Protein AF-A0A258X340-F1 (afdb_monomer_lite)

pLDDT: mean 93.18, std 6.57, range [38.75, 98.62]

Structure (mmCIF, N/CA/C/O backbone):
data_AF-A0A258X340-F1
#
_entry.id   AF-A0A258X340-F1
#
loop_
_atom_site.group_PDB
_atom_site.id
_atom_site.type_symbol
_atom_site.label_atom_id
_atom_site.label_alt_id
_atom_site.label_comp_id
_atom_site.label_asym_id
_atom_site.label_entity_id
_atom_site.label_seq_id
_atom_site.pdbx_PDB_ins_code
_atom_site.Cartn_x
_atom_site.Cartn_y
_atom_site.Cartn_z
_atom_site.occupancy
_atom_site.B_iso_or_equiv
_atom_site.auth_seq_id
_atom_site.auth_comp_id
_atom_site.auth_asym_id
_atom_site.auth_atom_id
_atom_site.pdbx_PDB_model_num
ATOM 1 N N . MET A 1 1 ? 39.050 1.560 -27.401 1.00 56.03 1 MET A N 1
ATOM 2 C CA . MET A 1 1 ? 38.024 2.220 -26.558 1.00 56.03 1 MET A CA 1
ATOM 3 C C . MET A 1 1 ? 36.620 1.786 -26.989 1.00 56.03 1 MET A C 1
ATOM 5 O O . MET A 1 1 ? 36.299 1.884 -28.172 1.00 56.03 1 MET A O 1
ATOM 9 N N . VAL A 1 2 ? 35.791 1.251 -26.082 1.00 70.50 2 VAL A N 1
ATOM 10 C CA . VAL A 1 2 ? 34.421 0.800 -26.411 1.00 70.50 2 VAL A CA 1
ATOM 11 C C . VAL A 1 2 ? 33.499 2.017 -26.574 1.00 70.50 2 VAL A C 1
ATOM 13 O O . VAL A 1 2 ? 33.515 2.930 -25.757 1.00 70.50 2 VAL A O 1
ATOM 16 N N . ARG A 1 3 ? 32.693 2.062 -27.646 1.00 91.50 3 ARG A N 1
ATOM 17 C CA . ARG A 1 3 ? 31.738 3.164 -27.874 1.00 91.50 3 ARG A CA 1
ATOM 18 C C . ARG A 1 3 ? 30.600 3.103 -26.848 1.00 91.50 3 ARG A C 1
ATOM 20 O O . ARG A 1 3 ? 30.014 2.037 -26.678 1.00 91.50 3 ARG A O 1
ATOM 27 N N . LEU A 1 4 ? 30.209 4.248 -26.280 1.00 91.75 4 LEU A N 1
ATOM 28 C CA . LEU A 1 4 ? 29.101 4.360 -25.313 1.00 91.75 4 LEU A CA 1
ATOM 29 C C . LEU A 1 4 ? 27.805 3.686 -25.797 1.00 91.75 4 LEU A C 1
ATOM 31 O O . LEU A 1 4 ? 27.157 2.981 -25.037 1.00 91.75 4 LEU A O 1
ATOM 35 N N . SER A 1 5 ? 27.464 3.817 -27.084 1.00 88.88 5 SER A N 1
ATOM 36 C CA . SER A 1 5 ? 26.279 3.167 -27.663 1.00 88.88 5 SER A CA 1
ATOM 37 C C . SER A 1 5 ? 26.338 1.636 -27.651 1.00 88.88 5 SER A C 1
ATOM 39 O O . SER A 1 5 ? 25.295 0.990 -27.595 1.00 88.88 5 SER A O 1
ATOM 41 N N . LYS A 1 6 ? 27.538 1.036 -27.688 1.00 92.06 6 LYS A N 1
ATOM 42 C CA . LYS A 1 6 ? 27.704 -0.416 -27.529 1.00 92.06 6 LYS A CA 1
ATOM 43 C C . LYS A 1 6 ? 27.473 -0.837 -26.078 1.00 92.06 6 LYS A C 1
ATOM 45 O O . LYS A 1 6 ? 26.792 -1.832 -25.872 1.00 92.06 6 LYS A O 1
ATOM 50 N N . LEU A 1 7 ? 28.001 -0.080 -25.112 1.00 95.19 7 LEU A N 1
ATOM 51 C CA . LEU A 1 7 ? 27.806 -0.354 -23.682 1.00 95.19 7 LEU A CA 1
ATOM 52 C C . LEU A 1 7 ? 26.340 -0.184 -23.272 1.00 95.19 7 LEU A C 1
ATOM 54 O O . LEU A 1 7 ? 25.793 -1.080 -22.648 1.00 95.19 7 LEU A O 1
ATOM 58 N N . HIS A 1 8 ? 25.683 0.896 -23.708 1.00 95.38 8 HIS A N 1
ATOM 59 C CA . HIS A 1 8 ? 24.245 1.107 -23.501 1.00 95.38 8 HIS A CA 1
ATOM 60 C C . HIS A 1 8 ? 23.429 -0.072 -24.045 1.00 95.38 8 HIS A C 1
ATOM 62 O O . HIS A 1 8 ? 22.618 -0.659 -23.338 1.00 95.38 8 HIS A O 1
ATOM 68 N N . LYS A 1 9 ? 23.703 -0.487 -25.290 1.00 94.56 9 LYS A N 1
ATOM 69 C CA . LYS A 1 9 ? 23.043 -1.652 -25.884 1.00 94.56 9 LYS A CA 1
ATOM 70 C C . LYS A 1 9 ? 23.299 -2.927 -25.070 1.00 94.56 9 LYS A C 1
ATOM 72 O O . LYS A 1 9 ? 22.367 -3.695 -24.870 1.00 94.56 9 LYS A O 1
ATOM 77 N N . LEU A 1 10 ? 24.540 -3.189 -24.661 1.00 95.06 10 LEU A N 1
ATOM 78 C CA . LEU A 1 10 ? 24.893 -4.397 -23.910 1.00 95.06 10 LEU A CA 1
ATOM 79 C C . LEU A 1 10 ? 24.190 -4.433 -22.549 1.00 95.06 10 LEU A C 1
ATOM 81 O O . LEU A 1 10 ? 23.551 -5.433 -22.243 1.00 95.06 10 LEU A O 1
ATOM 85 N N . GLY A 1 11 ? 24.248 -3.329 -21.798 1.00 95.62 11 GLY A N 1
ATOM 86 C CA . GLY A 1 11 ? 23.557 -3.189 -20.519 1.00 95.62 11 GLY A CA 1
ATOM 87 C C . GLY A 1 11 ? 22.059 -3.435 -20.665 1.00 95.62 11 GLY A C 1
ATOM 88 O O . GLY A 1 11 ? 21.508 -4.234 -19.923 1.00 95.62 11 GLY A O 1
ATOM 89 N N . ALA A 1 12 ? 21.425 -2.859 -21.693 1.00 95.62 12 ALA A N 1
ATOM 90 C CA . ALA A 1 12 ? 19.999 -3.054 -21.934 1.00 95.62 12 ALA A CA 1
ATOM 91 C C . ALA A 1 12 ? 19.650 -4.535 -22.120 1.00 95.62 12 ALA A C 1
ATOM 93 O O . ALA A 1 12 ? 18.732 -5.008 -21.468 1.00 95.62 12 ALA A O 1
ATOM 94 N N . HIS A 1 13 ? 20.398 -5.287 -22.939 1.00 95.56 13 HIS A N 1
ATOM 95 C CA . HIS A 1 13 ? 20.134 -6.723 -23.122 1.00 95.56 13 HIS A CA 1
ATOM 96 C C . HIS A 1 13 ? 20.360 -7.538 -21.849 1.00 95.56 13 HIS A C 1
ATOM 98 O O . HIS A 1 13 ? 19.640 -8.508 -21.637 1.00 95.56 13 HIS A O 1
ATOM 104 N N . ALA A 1 14 ? 21.341 -7.163 -21.025 1.00 96.31 14 ALA A N 1
ATOM 105 C CA . ALA A 1 14 ? 21.674 -7.902 -19.812 1.00 96.31 14 ALA A CA 1
ATOM 106 C C . ALA A 1 14 ? 20.529 -7.894 -18.788 1.00 96.31 14 ALA A C 1
ATOM 108 O O . ALA A 1 14 ? 20.313 -8.897 -18.119 1.00 96.31 14 ALA A O 1
ATOM 109 N N . VAL A 1 15 ? 19.780 -6.790 -18.693 1.00 96.94 15 VAL A N 1
ATOM 110 C CA . VAL A 1 15 ? 18.746 -6.608 -17.657 1.00 96.94 15 VAL A CA 1
ATOM 111 C C . VAL A 1 15 ? 17.325 -6.517 -18.205 1.00 96.94 15 VAL A C 1
ATOM 113 O O . VAL A 1 15 ? 16.394 -6.244 -17.456 1.00 96.94 15 VAL A O 1
ATOM 116 N N . VAL A 1 16 ? 17.129 -6.736 -19.509 1.00 96.81 16 VAL A N 1
ATOM 117 C CA . VAL A 1 16 ? 15.847 -6.447 -20.164 1.00 96.81 16 VAL A CA 1
ATOM 118 C C . VAL A 1 16 ? 14.672 -7.216 -19.572 1.00 96.81 16 VAL A C 1
ATOM 120 O O . VAL A 1 16 ? 13.610 -6.646 -19.348 1.00 96.81 16 VAL A O 1
ATOM 123 N N . PHE A 1 17 ? 14.876 -8.502 -19.299 1.00 95.56 17 PHE A N 1
ATOM 124 C CA . PHE A 1 17 ? 13.844 -9.362 -18.741 1.00 95.56 17 PHE A CA 1
ATOM 125 C C . PHE A 1 17 ? 13.533 -8.976 -17.292 1.00 95.56 17 PHE A C 1
ATOM 127 O O . PHE A 1 17 ? 12.367 -8.862 -16.932 1.00 95.56 17 PHE A O 1
ATOM 134 N N . MET A 1 18 ? 14.565 -8.673 -16.499 1.00 96.25 18 MET A N 1
ATOM 135 C CA . MET A 1 18 ? 14.395 -8.275 -15.099 1.00 96.25 18 MET A CA 1
ATOM 136 C C . MET A 1 18 ? 13.686 -6.938 -14.969 1.00 96.25 18 MET A C 1
ATOM 138 O O . MET A 1 18 ? 12.723 -6.829 -14.221 1.00 96.25 18 MET A O 1
ATOM 142 N N . LEU A 1 19 ? 14.085 -5.936 -15.754 1.00 97.06 19 LEU A N 1
ATOM 143 C CA . LEU A 1 19 ? 13.400 -4.650 -15.730 1.00 97.06 19 LEU A CA 1
ATOM 144 C C . LEU A 1 19 ? 11.952 -4.746 -16.213 1.00 97.06 19 LEU A C 1
ATOM 146 O O . LEU A 1 19 ? 11.128 -3.998 -15.705 1.00 97.06 19 LEU A O 1
ATOM 150 N N . LEU A 1 20 ? 11.633 -5.647 -17.151 1.00 97.06 20 LEU A N 1
ATOM 151 C CA . LEU A 1 20 ? 10.243 -5.897 -17.545 1.00 97.06 20 LEU A CA 1
ATOM 152 C C . LEU A 1 20 ? 9.439 -6.571 -16.431 1.00 97.06 20 LEU A C 1
ATOM 154 O O . LEU A 1 20 ? 8.291 -6.196 -16.220 1.00 97.06 20 LEU A O 1
ATOM 158 N N . ILE A 1 21 ? 10.020 -7.535 -15.708 1.00 96.25 21 ILE A N 1
ATOM 159 C CA . ILE A 1 21 ? 9.360 -8.132 -14.540 1.00 96.25 21 ILE A CA 1
ATOM 160 C C . ILE A 1 21 ? 9.080 -7.051 -13.500 1.00 96.25 21 ILE A C 1
ATOM 162 O O . ILE A 1 21 ? 7.927 -6.882 -13.122 1.00 96.25 21 ILE A O 1
ATOM 166 N N . LEU A 1 22 ? 10.106 -6.300 -13.085 1.00 95.62 22 LEU A N 1
ATOM 167 C CA . LEU A 1 22 ? 9.993 -5.276 -12.045 1.00 95.62 22 LEU A CA 1
ATOM 168 C C . LEU A 1 22 ? 9.038 -4.146 -12.442 1.00 95.62 22 LEU A C 1
ATOM 170 O O . LEU A 1 22 ? 8.279 -3.669 -11.600 1.00 95.62 22 LEU A O 1
ATOM 174 N N . SER A 1 23 ? 9.050 -3.728 -13.713 1.00 95.69 23 SER A N 1
ATOM 175 C CA . SER A 1 23 ? 8.145 -2.691 -14.204 1.00 95.69 23 SER A CA 1
ATOM 176 C C . SER A 1 23 ? 6.700 -3.186 -14.199 1.00 95.69 23 SER A C 1
ATOM 178 O O . SER A 1 23 ? 5.835 -2.546 -13.610 1.00 95.69 23 SER A O 1
ATOM 180 N N . ILE A 1 24 ? 6.425 -4.349 -14.790 1.00 95.75 24 ILE A N 1
ATOM 181 C CA . ILE A 1 24 ? 5.063 -4.884 -14.877 1.00 95.75 24 ILE A CA 1
ATOM 182 C C . ILE A 1 24 ? 4.519 -5.188 -13.479 1.00 95.75 24 ILE A C 1
ATOM 184 O O . ILE A 1 24 ? 3.409 -4.770 -13.161 1.00 95.75 24 ILE A O 1
ATOM 188 N N . SER A 1 25 ? 5.288 -5.866 -12.624 1.00 96.69 25 SER A N 1
ATOM 189 C CA . SER A 1 25 ? 4.844 -6.159 -11.260 1.00 96.69 25 SER A CA 1
ATOM 190 C C . SER A 1 25 ? 4.649 -4.886 -10.439 1.00 96.69 25 SER A C 1
ATOM 192 O O . SER A 1 25 ? 3.607 -4.736 -9.804 1.00 96.69 25 SER A O 1
ATOM 194 N N . GLY A 1 26 ? 5.574 -3.924 -10.521 1.00 94.81 26 GLY A N 1
ATOM 195 C CA . GLY A 1 26 ? 5.468 -2.641 -9.825 1.00 94.81 26 GLY A CA 1
ATOM 196 C C . GLY A 1 26 ? 4.215 -1.848 -10.210 1.00 94.81 26 GLY A C 1
ATOM 197 O O . GLY A 1 26 ? 3.553 -1.300 -9.331 1.00 94.81 26 GLY A O 1
ATOM 198 N N . PHE A 1 27 ? 3.836 -1.844 -11.495 1.00 96.00 27 PHE A N 1
ATOM 199 C CA . PHE A 1 27 ? 2.599 -1.209 -11.970 1.00 96.00 27 PHE A CA 1
ATOM 200 C C . PHE A 1 27 ? 1.371 -1.737 -11.221 1.00 96.00 27 PHE A C 1
ATOM 202 O O . PHE A 1 27 ? 0.638 -0.983 -10.583 1.00 96.00 27 PHE A O 1
ATOM 209 N N . PHE A 1 28 ? 1.168 -3.053 -11.256 1.00 97.00 28 PHE A N 1
ATOM 210 C CA . PHE A 1 28 ? 0.001 -3.688 -10.650 1.00 97.00 28 PHE A CA 1
ATOM 211 C C . PHE A 1 28 ? 0.011 -3.591 -9.119 1.00 97.00 28 PHE A C 1
ATOM 213 O O . PHE A 1 28 ? -1.032 -3.363 -8.514 1.00 97.00 28 PHE A O 1
ATOM 220 N N . LEU A 1 29 ? 1.178 -3.703 -8.474 1.00 95.31 29 LEU A N 1
ATOM 221 C CA . LEU A 1 29 ? 1.289 -3.655 -7.009 1.00 95.31 29 LEU A CA 1
ATOM 222 C C . LEU A 1 29 ? 0.935 -2.290 -6.403 1.00 95.31 29 LEU A C 1
ATOM 224 O O . LEU A 1 29 ? 0.587 -2.223 -5.217 1.00 95.31 29 LEU A O 1
ATOM 228 N N . ASN A 1 30 ? 0.982 -1.219 -7.197 1.00 93.50 30 ASN A N 1
ATOM 229 C CA . ASN A 1 30 ? 0.523 0.102 -6.774 1.00 93.50 30 ASN A CA 1
ATOM 230 C C . ASN A 1 30 ? -1.003 0.267 -6.838 1.00 93.50 30 ASN A C 1
ATOM 232 O O . ASN A 1 30 ? -1.546 1.118 -6.134 1.00 93.50 30 ASN A O 1
ATOM 236 N N . HIS A 1 31 ? -1.701 -0.610 -7.562 1.00 93.81 31 HIS A N 1
ATOM 237 C CA . HIS A 1 31 ? -3.153 -0.595 -7.754 1.00 93.81 31 HIS A CA 1
ATOM 238 C C . HIS A 1 31 ? -3.860 -1.631 -6.866 1.00 93.81 31 HIS A C 1
ATOM 240 O O . HIS A 1 31 ? -4.601 -2.494 -7.328 1.00 93.81 31 HIS A O 1
ATOM 246 N N . LYS A 1 32 ? -3.623 -1.562 -5.549 1.00 90.12 32 LYS A N 1
ATOM 247 C CA . LYS A 1 32 ? -4.125 -2.548 -4.566 1.00 90.12 32 LYS A CA 1
ATOM 248 C C . LYS A 1 32 ? -5.653 -2.616 -4.434 1.00 90.12 32 LYS A C 1
ATOM 250 O O . LYS A 1 32 ? -6.154 -3.507 -3.762 1.00 90.12 32 LYS A O 1
ATOM 255 N N . ASN A 1 33 ? -6.387 -1.678 -5.020 1.00 91.12 33 ASN A N 1
ATOM 256 C CA . ASN A 1 33 ? -7.849 -1.686 -5.068 1.00 91.12 33 ASN A CA 1
ATOM 257 C C . ASN A 1 33 ? -8.406 -2.471 -6.270 1.00 91.12 33 ASN A C 1
ATOM 259 O O . ASN A 1 33 ? -9.617 -2.583 -6.411 1.00 91.12 33 ASN A O 1
ATOM 263 N N . TRP A 1 34 ? -7.558 -3.015 -7.148 1.00 94.88 34 TRP A N 1
ATOM 264 C CA . TRP A 1 34 ? -8.008 -3.823 -8.278 1.00 94.88 34 TRP A CA 1
ATOM 265 C C . TRP A 1 34 ? -8.318 -5.260 -7.855 1.00 94.88 34 TRP A C 1
ATOM 267 O O . TRP A 1 34 ? -7.417 -6.072 -7.650 1.00 94.88 34 TRP A O 1
ATOM 277 N N . ASP A 1 35 ? -9.606 -5.593 -7.792 1.00 94.62 35 ASP A N 1
ATOM 278 C CA . ASP A 1 35 ? -10.096 -6.893 -7.312 1.00 94.62 35 ASP A CA 1
ATOM 279 C C . ASP A 1 35 ? -9.523 -8.094 -8.067 1.00 94.62 35 ASP A C 1
ATOM 281 O O . ASP A 1 35 ? -9.244 -9.131 -7.463 1.00 94.62 35 ASP A O 1
ATOM 285 N N . PHE A 1 36 ? -9.272 -7.955 -9.373 1.00 96.06 36 PHE A N 1
ATOM 286 C CA . PHE A 1 36 ? -8.744 -9.057 -10.179 1.00 96.06 36 PHE A CA 1
ATOM 287 C C . PHE A 1 36 ? -7.348 -9.516 -9.737 1.00 96.06 36 PHE A C 1
ATOM 289 O O . PHE A 1 36 ? -6.973 -10.655 -10.022 1.00 96.06 36 PHE A O 1
ATOM 296 N N . LEU A 1 37 ? -6.591 -8.671 -9.019 1.00 97.25 37 LEU A N 1
ATOM 297 C CA . LEU A 1 37 ? -5.317 -9.059 -8.412 1.00 97.25 37 LEU A CA 1
ATOM 298 C C . LEU A 1 37 ? -5.506 -10.152 -7.355 1.00 97.25 37 LEU A C 1
ATOM 300 O O . LEU A 1 37 ? -4.598 -10.948 -7.137 1.00 97.25 37 LEU A O 1
ATOM 304 N N . TYR A 1 38 ? -6.677 -10.209 -6.725 1.00 95.94 38 TYR A N 1
ATOM 305 C CA . TYR A 1 38 ? -6.989 -11.147 -5.651 1.00 95.94 38 TYR A CA 1
ATOM 306 C C . TYR A 1 38 ? -7.946 -12.261 -6.081 1.00 95.94 38 TYR A C 1
ATOM 308 O O . TYR A 1 38 ? -7.933 -13.330 -5.476 1.00 95.94 38 TYR A O 1
ATOM 316 N N . SER A 1 39 ? -8.747 -12.051 -7.131 1.00 94.69 39 SER A N 1
ATOM 317 C CA . SER A 1 39 ? -9.651 -13.081 -7.660 1.00 94.69 39 SER A CA 1
ATOM 318 C C . SER A 1 39 ? -9.004 -13.989 -8.710 1.00 94.69 39 SER A C 1
ATOM 320 O O . SER A 1 39 ? -9.475 -15.102 -8.926 1.00 94.69 39 SER A O 1
ATOM 322 N N . THR A 1 40 ? -7.943 -13.535 -9.383 1.00 96.88 40 THR A N 1
ATOM 323 C CA . THR A 1 40 ? -7.194 -14.362 -10.342 1.00 96.88 40 THR A CA 1
ATOM 324 C C . THR A 1 40 ? -6.181 -15.210 -9.584 1.00 96.88 40 THR A C 1
ATOM 326 O O . THR A 1 40 ? -5.318 -14.645 -8.908 1.00 96.88 40 THR A O 1
ATOM 329 N N . THR A 1 41 ? -6.254 -16.538 -9.703 1.00 96.75 41 THR A N 1
ATOM 330 C CA . THR A 1 41 ? -5.382 -17.455 -8.954 1.00 96.75 41 THR A CA 1
ATOM 331 C C . THR A 1 41 ? -4.610 -18.433 -9.839 1.00 96.75 41 THR A C 1
ATOM 333 O O . THR A 1 41 ? -4.970 -18.703 -10.986 1.00 96.75 41 THR A O 1
ATOM 336 N N . PHE A 1 42 ? -3.504 -18.946 -9.297 1.00 96.62 42 PHE A N 1
ATOM 337 C CA . PHE A 1 42 ? -2.583 -19.860 -9.964 1.00 96.62 42 PHE A CA 1
ATOM 338 C C . PHE A 1 42 ? -2.232 -21.027 -9.041 1.00 96.62 42 PHE A C 1
ATOM 340 O O . PHE A 1 42 ? -1.764 -20.824 -7.923 1.00 96.62 42 PHE A O 1
ATOM 347 N N . THR A 1 43 ? -2.393 -22.257 -9.526 1.00 95.25 43 THR A N 1
ATOM 348 C CA . THR A 1 43 ? -2.023 -23.485 -8.796 1.00 95.25 43 THR A CA 1
ATOM 349 C C . THR A 1 43 ? -0.576 -23.909 -9.052 1.00 95.25 43 THR A C 1
ATOM 351 O O . THR A 1 43 ? 0.029 -24.613 -8.248 1.00 95.25 43 THR A O 1
ATOM 354 N N . THR A 1 44 ? -0.002 -23.494 -10.184 1.00 94.44 44 THR A N 1
ATOM 355 C CA . THR A 1 44 ? 1.335 -23.910 -10.630 1.00 94.44 44 THR A CA 1
ATOM 356 C C . THR A 1 44 ? 2.369 -22.836 -10.301 1.00 94.44 44 THR A C 1
ATOM 358 O O . THR A 1 44 ? 2.872 -22.145 -11.186 1.00 94.44 44 THR A O 1
ATOM 361 N N . VAL A 1 45 ? 2.667 -22.674 -9.012 1.00 93.50 45 VAL A N 1
ATOM 362 C CA . VAL A 1 45 ? 3.649 -21.707 -8.489 1.00 93.50 45 VAL A CA 1
ATOM 363 C C . VAL A 1 45 ? 4.450 -22.323 -7.332 1.00 93.50 45 VAL A C 1
ATOM 365 O O . VAL A 1 45 ? 4.021 -23.329 -6.759 1.00 93.50 45 VAL A O 1
ATOM 368 N N . PRO A 1 46 ? 5.614 -21.760 -6.956 1.00 91.69 46 PRO A N 1
ATOM 369 C CA . PRO A 1 46 ? 6.335 -22.214 -5.772 1.00 91.69 46 PRO A CA 1
ATOM 370 C C . PRO A 1 46 ? 5.467 -22.138 -4.506 1.00 91.69 46 PRO A C 1
ATOM 372 O O . PRO A 1 46 ? 4.691 -21.199 -4.325 1.00 91.69 46 PRO A O 1
ATOM 375 N N . LYS A 1 47 ? 5.639 -23.094 -3.581 1.00 88.31 47 LYS A N 1
ATOM 376 C CA . LYS A 1 47 ? 4.885 -23.130 -2.310 1.00 88.31 47 LYS A CA 1
ATOM 377 C C . LYS A 1 47 ? 5.063 -21.864 -1.467 1.00 88.31 47 LYS A C 1
ATOM 379 O O . LYS A 1 47 ? 4.144 -21.491 -0.747 1.00 88.31 47 LYS A O 1
ATOM 384 N N . SER A 1 48 ? 6.218 -21.203 -1.569 1.00 86.38 48 SER A N 1
ATOM 385 C CA . SER A 1 48 ? 6.474 -19.913 -0.917 1.00 86.38 48 SER A CA 1
ATOM 386 C C . SER A 1 48 ? 5.480 -18.834 -1.358 1.00 86.38 48 SER A C 1
ATOM 388 O O . SER A 1 48 ? 5.034 -18.048 -0.529 1.00 86.38 48 SER A O 1
ATOM 390 N N . VAL A 1 49 ? 5.071 -18.842 -2.630 1.00 91.75 49 VAL A N 1
ATOM 391 C CA . VAL A 1 49 ? 4.095 -17.894 -3.186 1.00 91.75 49 VAL A CA 1
ATOM 392 C C . VAL A 1 49 ? 2.688 -18.185 -2.670 1.00 91.75 49 VAL A C 1
ATOM 394 O O . VAL A 1 49 ? 1.968 -17.260 -2.316 1.00 91.75 49 VAL A O 1
ATOM 397 N N . ILE A 1 50 ? 2.309 -19.462 -2.560 1.00 90.44 50 ILE A N 1
ATOM 398 C CA . ILE A 1 50 ? 1.025 -19.866 -1.959 1.00 90.44 50 ILE A CA 1
ATOM 399 C C . ILE A 1 50 ? 0.980 -19.446 -0.486 1.00 90.44 50 ILE A C 1
ATOM 401 O O . ILE A 1 50 ? -0.008 -18.887 -0.024 1.00 90.44 50 ILE A O 1
ATOM 405 N N . HIS A 1 51 ? 2.074 -19.648 0.251 1.00 85.75 51 HIS A N 1
ATOM 406 C CA . HIS A 1 51 ? 2.148 -19.254 1.658 1.00 85.75 51 HIS A CA 1
ATOM 407 C C . HIS A 1 51 ? 2.026 -17.734 1.862 1.00 85.75 51 HIS A C 1
ATOM 409 O O . HIS A 1 51 ? 1.526 -17.286 2.893 1.00 85.75 51 HIS A O 1
ATOM 415 N N . HIS A 1 52 ? 2.419 -16.935 0.864 1.00 87.44 52 HIS A N 1
ATOM 416 C CA . HIS A 1 52 ? 2.255 -15.487 0.904 1.00 87.44 52 HIS A CA 1
ATOM 417 C C . HIS A 1 52 ? 0.778 -15.058 0.957 1.00 87.44 52 HIS A C 1
ATOM 419 O O . HIS A 1 52 ? 0.481 -14.025 1.554 1.00 87.44 52 HIS A O 1
ATOM 425 N N . ASP A 1 53 ? -0.173 -15.839 0.432 1.00 88.62 53 ASP A N 1
ATOM 426 C CA . ASP A 1 53 ? -1.599 -15.483 0.512 1.00 88.62 53 ASP A CA 1
ATOM 427 C C . ASP A 1 53 ? -2.116 -15.429 1.959 1.00 88.62 53 ASP A C 1
ATOM 429 O O . ASP A 1 53 ? -2.967 -14.597 2.276 1.00 88.62 53 ASP A O 1
ATOM 433 N N . SER A 1 54 ? -1.559 -16.230 2.874 1.00 82.88 54 SER A N 1
ATOM 434 C CA . SER A 1 54 ? -1.896 -16.156 4.303 1.00 82.88 54 SER A CA 1
ATOM 435 C C . SER A 1 54 ? -1.509 -14.805 4.929 1.00 82.88 54 SER A C 1
ATOM 437 O O . SER A 1 54 ? -2.108 -14.385 5.919 1.00 82.88 54 SER A O 1
ATOM 439 N N . SER A 1 55 ? -0.554 -14.074 4.336 1.00 87.00 55 SER A N 1
ATOM 440 C CA . SER A 1 55 ? -0.189 -12.712 4.762 1.00 87.00 55 SER A CA 1
ATOM 441 C C . SER A 1 55 ? -1.220 -11.649 4.363 1.00 87.00 55 SER A C 1
ATOM 443 O O . SER A 1 55 ? -1.199 -10.532 4.889 1.00 87.00 55 SER A O 1
ATOM 445 N N . LEU A 1 56 ? -2.140 -11.979 3.448 1.00 92.50 56 LEU A N 1
ATOM 446 C CA . LEU A 1 56 ? -3.158 -11.067 2.921 1.00 92.50 56 LEU A CA 1
ATOM 447 C C . LEU A 1 56 ? -4.395 -10.947 3.823 1.00 92.50 56 LEU A C 1
ATOM 449 O O . LEU A 1 56 ? -5.370 -10.303 3.438 1.00 92.50 56 LEU A O 1
ATOM 453 N N . MET A 1 57 ? -4.367 -11.551 5.012 1.00 93.94 57 MET A N 1
ATOM 454 C CA . MET A 1 57 ? -5.364 -11.302 6.053 1.00 93.94 57 MET A CA 1
ATOM 455 C C . MET A 1 57 ? -5.178 -9.894 6.615 1.00 93.94 57 MET A C 1
ATOM 457 O O . MET A 1 57 ? -4.044 -9.470 6.832 1.00 93.94 57 MET A O 1
ATOM 461 N N . ASP A 1 58 ? -6.277 -9.179 6.831 1.00 94.44 58 ASP A N 1
ATOM 462 C CA . ASP A 1 58 ? -6.326 -7.796 7.320 1.00 94.44 58 ASP A CA 1
ATOM 463 C C . ASP A 1 58 ? -7.227 -7.626 8.558 1.00 94.44 58 ASP A C 1
ATOM 465 O O . ASP A 1 58 ? -7.255 -6.542 9.138 1.00 94.44 58 ASP A O 1
ATOM 469 N N . GLY A 1 59 ? -7.928 -8.680 8.984 1.00 95.31 59 GLY A N 1
ATOM 470 C CA . GLY A 1 59 ? -8.720 -8.693 10.209 1.00 95.31 59 GLY A CA 1
ATOM 471 C C . GLY A 1 59 ? -8.841 -10.093 10.805 1.00 95.31 59 GLY A C 1
ATOM 472 O O . GLY A 1 59 ? -8.842 -11.082 10.066 1.00 95.31 59 GLY A O 1
ATOM 473 N N . TYR A 1 60 ? -8.911 -10.175 12.131 1.00 95.56 60 TYR A N 1
ATOM 474 C CA . TYR A 1 60 ? -9.004 -11.444 12.852 1.00 95.56 60 TYR A CA 1
ATOM 475 C C . TYR A 1 60 ? -9.839 -11.287 14.119 1.00 95.56 60 TYR A C 1
ATOM 477 O O . TYR A 1 60 ? -9.655 -10.336 14.874 1.00 95.56 60 TYR A O 1
ATOM 485 N N . TRP A 1 61 ? -10.742 -12.228 14.361 1.00 95.25 61 TRP A N 1
ATOM 486 C CA . TRP A 1 61 ? -11.615 -12.230 15.524 1.00 95.25 61 TRP A CA 1
ATOM 487 C C . TRP A 1 61 ? -11.788 -13.654 16.047 1.00 95.25 61 TRP A C 1
ATOM 489 O O . TRP A 1 61 ? -11.910 -14.600 15.268 1.00 95.25 61 TRP A O 1
ATOM 499 N N . ILE A 1 62 ? -11.776 -13.785 17.369 1.00 94.94 62 ILE A N 1
ATOM 500 C CA . ILE A 1 62 ? -12.097 -15.013 18.092 1.00 94.94 62 ILE A CA 1
ATOM 501 C C . ILE A 1 62 ? -13.346 -14.702 18.901 1.00 94.94 62 ILE A C 1
ATOM 503 O O . ILE A 1 62 ? -13.390 -13.669 19.576 1.00 94.94 62 ILE A O 1
ATOM 507 N N . ASP A 1 63 ? -14.342 -15.574 18.819 1.00 93.25 63 ASP A N 1
ATOM 508 C CA . ASP A 1 63 ? -15.571 -15.411 19.578 1.00 93.25 63 ASP A CA 1
ATOM 509 C C . ASP A 1 63 ? -15.270 -15.480 21.084 1.00 93.25 63 ASP A C 1
ATOM 511 O O . ASP A 1 63 ? -14.687 -16.464 21.554 1.00 93.25 63 ASP A O 1
ATOM 515 N N . PRO A 1 64 ? -15.630 -14.446 21.868 1.00 90.38 64 PRO A N 1
ATOM 516 C CA . PRO A 1 64 ? -15.376 -14.439 23.303 1.00 90.38 64 PRO A CA 1
ATOM 517 C C . PRO A 1 64 ? -16.169 -15.513 24.062 1.00 90.38 64 PRO A C 1
ATOM 519 O O . PRO A 1 64 ? -15.822 -15.818 25.202 1.00 90.38 64 PRO A O 1
ATOM 522 N N . LEU A 1 65 ? -17.229 -16.071 23.465 1.00 91.50 65 LEU A N 1
ATOM 523 C CA . LEU A 1 65 ? -18.071 -17.106 24.065 1.00 91.50 65 LEU A CA 1
ATOM 524 C C . LEU A 1 65 ? -17.729 -18.520 23.569 1.00 91.50 65 LEU A C 1
ATOM 526 O O . LEU A 1 65 ? -18.066 -19.491 24.247 1.00 91.50 65 LEU A O 1
ATOM 530 N N . ASP A 1 66 ? -17.051 -18.646 22.426 1.00 92.56 66 ASP A N 1
ATOM 531 C CA . ASP A 1 66 ? -16.621 -19.927 21.857 1.00 92.56 66 ASP A CA 1
ATOM 532 C C . ASP A 1 66 ? -15.249 -19.810 21.179 1.00 92.56 66 ASP A C 1
ATOM 534 O O . ASP A 1 66 ? -15.129 -19.441 20.015 1.00 92.56 66 ASP A O 1
ATOM 538 N N . GLU A 1 67 ? -14.188 -20.229 21.867 1.00 90.81 67 GLU A N 1
ATOM 539 C CA . GLU A 1 67 ? -12.828 -20.204 21.310 1.00 90.81 67 GLU A CA 1
ATOM 540 C C . GLU A 1 67 ? -12.634 -21.069 20.045 1.00 90.81 67 GLU A C 1
ATOM 542 O O . GLU A 1 67 ? -11.597 -20.968 19.379 1.00 90.81 67 GLU A O 1
ATOM 547 N N . ASN A 1 68 ? -13.593 -21.938 19.701 1.00 94.44 68 ASN A N 1
ATOM 548 C CA . ASN A 1 68 ? -13.562 -22.685 18.446 1.00 94.44 68 ASN A CA 1
ATOM 549 C C . ASN A 1 68 ? -14.027 -21.849 17.254 1.00 94.44 68 ASN A C 1
ATOM 551 O O . ASN A 1 68 ? -13.672 -22.202 16.124 1.00 94.44 68 ASN A O 1
ATOM 555 N N . HIS A 1 69 ? -14.789 -20.783 17.503 1.00 95.19 69 HIS A N 1
ATOM 556 C CA . HIS A 1 69 ? -15.323 -19.883 16.498 1.00 95.19 69 HIS A CA 1
ATOM 557 C C . HIS A 1 69 ? -14.332 -18.748 16.207 1.00 95.19 69 HIS A C 1
ATOM 559 O O . HIS A 1 69 ? -14.015 -17.906 17.047 1.00 95.19 69 HIS A O 1
ATOM 565 N N . ILE A 1 70 ? -13.796 -18.756 14.988 1.00 95.94 70 ILE A N 1
ATOM 566 C CA . ILE A 1 70 ? -12.787 -17.813 14.511 1.00 95.94 70 ILE A CA 1
ATOM 567 C C . ILE A 1 70 ? -13.236 -17.247 13.173 1.00 95.94 70 ILE A C 1
ATOM 569 O O . ILE A 1 70 ? -13.545 -18.001 12.250 1.00 95.94 70 ILE A O 1
ATOM 573 N N . VAL A 1 71 ? -13.162 -15.925 13.034 1.00 96.94 71 VAL A N 1
ATOM 574 C CA . VAL A 1 71 ? -13.400 -15.226 11.772 1.00 96.94 71 VAL A CA 1
ATOM 575 C C . VAL A 1 71 ? -12.124 -14.515 11.333 1.00 96.94 71 VAL A C 1
ATOM 577 O O . VAL A 1 71 ? -11.565 -13.690 12.052 1.00 96.94 71 VAL A O 1
ATOM 580 N N . ALA A 1 72 ? -11.664 -14.827 10.125 1.00 96.25 72 ALA A N 1
ATOM 581 C CA . ALA A 1 72 ? -10.520 -14.192 9.485 1.00 96.25 72 ALA A CA 1
ATOM 582 C C . ALA A 1 72 ? -10.975 -13.484 8.206 1.00 96.25 72 ALA A C 1
ATOM 584 O O . ALA A 1 72 ? -11.637 -14.077 7.355 1.00 96.25 72 ALA A O 1
ATOM 585 N N . ALA A 1 73 ? -10.601 -12.217 8.048 1.00 97.00 73 ALA A N 1
ATOM 586 C CA . ALA A 1 73 ? -10.948 -11.413 6.882 1.00 97.00 73 ALA A CA 1
ATOM 587 C C . ALA A 1 73 ? -9.686 -10.922 6.174 1.00 97.00 73 ALA A C 1
ATOM 589 O O . ALA A 1 73 ? -8.711 -10.521 6.811 1.00 97.00 73 ALA A O 1
ATOM 590 N N . GLY A 1 74 ? -9.701 -10.907 4.846 1.00 96.06 74 GLY A N 1
ATOM 591 C CA . GLY A 1 74 ? -8.582 -10.406 4.059 1.00 96.06 74 GLY A CA 1
ATOM 592 C C . GLY A 1 74 ? -8.904 -10.235 2.588 1.00 96.06 74 GLY A C 1
ATOM 593 O O . GLY A 1 74 ? -10.061 -10.242 2.166 1.00 96.06 74 GLY A O 1
ATOM 594 N N . LYS A 1 75 ? -7.857 -10.131 1.770 1.00 95.94 75 LYS A N 1
ATOM 595 C CA . LYS A 1 75 ? -7.992 -9.827 0.337 1.00 95.94 75 LYS A CA 1
ATOM 596 C C . LYS A 1 75 ? -8.741 -10.871 -0.488 1.00 95.94 75 LYS A C 1
ATOM 598 O O . LYS A 1 75 ? -9.180 -10.560 -1.587 1.00 95.94 75 LYS A O 1
ATOM 603 N N . ARG A 1 76 ? -8.916 -12.084 0.038 1.00 95.88 76 ARG A N 1
ATOM 604 C CA . ARG A 1 76 ? -9.688 -13.160 -0.603 1.00 95.88 76 ARG A CA 1
ATOM 605 C C . ARG A 1 76 ? -11.104 -13.317 -0.044 1.00 95.88 76 ARG A C 1
ATOM 607 O O . ARG A 1 76 ? -11.799 -14.232 -0.466 1.00 95.88 76 ARG A O 1
ATOM 614 N N . GLY A 1 77 ? -11.540 -12.472 0.890 1.00 96.81 77 GLY A N 1
ATOM 615 C CA . GLY A 1 77 ? -12.855 -12.595 1.518 1.00 96.81 77 GLY A CA 1
ATOM 616 C C . GLY A 1 77 ? -12.822 -12.772 3.028 1.00 96.81 77 GLY A C 1
ATOM 617 O O . GLY A 1 77 ? -11.805 -12.515 3.676 1.00 96.81 77 GLY A O 1
ATOM 618 N N . VAL A 1 78 ? -13.951 -13.234 3.561 1.00 97.94 78 VAL A N 1
ATOM 619 C CA . VAL A 1 78 ? -14.136 -13.619 4.962 1.00 97.94 78 VAL A CA 1
ATOM 620 C C . VAL A 1 78 ? -14.228 -15.133 5.056 1.00 97.94 78 VAL A C 1
ATOM 622 O O . VAL A 1 78 ? -14.920 -15.782 4.264 1.00 97.94 78 VAL A O 1
ATOM 625 N N . PHE A 1 79 ? -13.531 -15.678 6.042 1.00 97.25 79 PHE A N 1
ATOM 626 C CA . PHE A 1 79 ? -13.434 -17.095 6.327 1.00 97.25 79 PHE A CA 1
ATOM 627 C C . PHE A 1 79 ? -13.789 -17.343 7.785 1.00 97.25 79 PHE A C 1
ATOM 629 O O . PHE A 1 79 ? -13.323 -16.628 8.668 1.00 97.25 79 PHE A O 1
ATOM 636 N N . GLU A 1 80 ? -14.571 -18.383 8.025 1.00 97.06 80 GLU A N 1
ATOM 637 C CA . GLU A 1 80 ? -15.050 -18.767 9.346 1.00 97.06 80 GLU A CA 1
ATOM 638 C C . GLU A 1 80 ? -14.591 -20.188 9.671 1.00 97.06 80 GLU A C 1
ATOM 640 O O . GLU A 1 80 ? -14.603 -21.073 8.811 1.00 97.06 80 GLU A O 1
ATOM 645 N N . SER A 1 81 ? -14.169 -20.403 10.909 1.00 97.12 81 SER A N 1
ATOM 646 C CA . SER A 1 81 ? -13.845 -21.711 11.464 1.00 97.12 81 SER A CA 1
ATOM 647 C C . SER A 1 81 ? -14.649 -21.921 12.732 1.00 97.12 81 SER A C 1
ATOM 649 O O . SER A 1 81 ? -14.683 -21.028 13.563 1.00 97.12 81 SER A O 1
ATOM 651 N N . THR A 1 82 ? -15.227 -23.108 12.901 1.00 96.50 82 THR A N 1
ATOM 652 C CA . THR A 1 82 ? -15.853 -23.578 14.153 1.00 96.50 82 THR A CA 1
ATOM 653 C C . THR A 1 82 ? -15.040 -24.707 14.795 1.00 96.50 82 THR A C 1
ATOM 655 O O . THR A 1 82 ? -15.529 -25.486 15.610 1.00 96.50 82 THR A O 1
ATOM 658 N N . THR A 1 83 ? -13.780 -24.854 14.377 1.00 95.75 83 THR A N 1
ATOM 659 C CA . THR A 1 83 ? -12.888 -25.957 14.760 1.00 95.75 83 THR A CA 1
ATOM 660 C C . THR A 1 83 ? -11.555 -25.454 15.308 1.00 95.75 83 THR A C 1
ATOM 662 O O . THR A 1 83 ? -10.537 -26.146 15.182 1.00 95.75 83 THR A O 1
ATOM 665 N N . LYS A 1 84 ? -11.556 -24.252 15.905 1.00 92.88 84 LYS A N 1
ATOM 666 C CA . LYS A 1 84 ? -10.366 -23.568 16.439 1.00 92.88 84 LYS A CA 1
ATOM 667 C C . LYS A 1 84 ? -9.307 -23.316 15.358 1.00 92.88 84 LYS A C 1
ATOM 669 O O . LYS A 1 84 ? -8.104 -23.407 15.594 1.00 92.88 84 LYS A O 1
ATOM 674 N N . GLY A 1 85 ? -9.766 -23.044 14.135 1.00 92.81 85 GLY A N 1
ATOM 675 C CA . GLY A 1 85 ? -8.915 -22.724 12.994 1.00 92.81 85 GLY A CA 1
ATOM 676 C C . GLY A 1 85 ? -8.279 -23.925 12.292 1.00 92.81 85 GLY A C 1
ATOM 677 O O . GLY A 1 85 ? -7.369 -23.726 11.491 1.00 92.81 85 GLY A O 1
ATOM 678 N N . ARG A 1 86 ? -8.729 -25.162 12.564 1.00 92.69 86 ARG A N 1
ATOM 679 C CA . ARG A 1 86 ? -8.289 -26.344 11.793 1.00 92.69 86 ARG A CA 1
ATOM 680 C C . ARG A 1 86 ? -8.831 -26.317 10.368 1.00 92.69 86 ARG A C 1
ATOM 682 O O . ARG A 1 86 ? -8.077 -26.536 9.428 1.00 92.69 86 ARG A O 1
ATOM 689 N N . ASP A 1 87 ? -10.111 -25.989 10.235 1.00 94.69 87 ASP A N 1
ATOM 690 C CA . ASP A 1 87 ? -10.805 -25.886 8.955 1.00 94.69 87 ASP A CA 1
ATOM 691 C C . ASP A 1 87 ? -11.478 -24.521 8.839 1.00 94.69 87 ASP A C 1
ATOM 693 O O . ASP A 1 87 ? -12.186 -24.098 9.754 1.00 94.69 87 ASP A O 1
ATOM 697 N N . PHE A 1 88 ? -11.275 -23.849 7.707 1.00 96.00 88 PHE A N 1
ATOM 698 C CA . PHE A 1 88 ? -11.902 -22.569 7.386 1.00 96.00 88 PHE A CA 1
ATOM 699 C C . PHE A 1 88 ? -12.826 -22.717 6.179 1.00 96.00 88 PHE A C 1
ATOM 701 O O . PHE A 1 88 ? -12.437 -23.266 5.147 1.00 96.00 88 PHE A O 1
ATOM 708 N N . LYS A 1 89 ? -14.032 -22.161 6.282 1.00 96.25 89 LYS A N 1
ATOM 709 C CA . LYS A 1 89 ? -14.996 -22.043 5.188 1.00 96.25 89 LYS A CA 1
ATOM 710 C C . LYS A 1 89 ? -15.106 -20.585 4.766 1.00 96.25 89 LYS A C 1
ATOM 712 O O . LYS A 1 89 ? -15.268 -19.707 5.604 1.00 96.25 89 LYS A O 1
ATOM 717 N N . GLN A 1 90 ? -15.054 -20.319 3.465 1.00 96.56 90 GLN A N 1
ATOM 718 C CA . GLN A 1 90 ? -15.320 -18.979 2.949 1.00 96.56 90 GLN A CA 1
ATOM 719 C C . GLN A 1 90 ? -16.815 -18.655 3.086 1.00 96.56 90 GLN A C 1
ATOM 721 O O . GLN A 1 90 ? -17.659 -19.406 2.594 1.00 96.56 90 GLN A O 1
ATOM 726 N N . VAL A 1 91 ? -17.130 -17.542 3.748 1.00 97.38 91 VAL A N 1
ATOM 727 C CA . VAL A 1 91 ? -18.506 -17.082 4.020 1.00 97.38 91 VAL A CA 1
ATOM 728 C C . VAL A 1 91 ? -18.849 -15.771 3.308 1.00 97.38 91 VAL A C 1
ATOM 730 O O . VAL A 1 91 ? -20.022 -15.471 3.108 1.00 97.38 91 VAL A O 1
ATOM 733 N N . LEU A 1 92 ? -17.840 -15.027 2.845 1.00 97.31 92 LEU A N 1
ATOM 734 C CA . LEU A 1 92 ? -18.003 -13.865 1.969 1.00 97.31 92 LEU A CA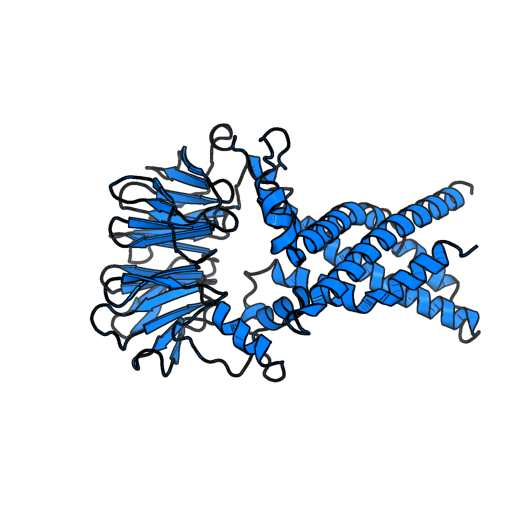 1
ATOM 735 C C . LEU A 1 92 ? -16.840 -13.808 0.975 1.00 97.31 92 LEU A C 1
ATOM 737 O O . LEU A 1 92 ? -15.683 -13.811 1.382 1.00 97.31 92 LEU A O 1
ATOM 741 N N . ALA A 1 93 ? -17.128 -13.718 -0.324 1.00 96.06 93 ALA A N 1
ATOM 742 C CA . ALA A 1 93 ? -16.121 -13.691 -1.392 1.00 96.06 93 ALA A CA 1
ATOM 743 C C . ALA A 1 93 ? -15.823 -12.264 -1.901 1.00 96.06 93 ALA A C 1
ATOM 745 O O . ALA A 1 93 ? -15.696 -12.038 -3.102 1.00 96.06 93 ALA A O 1
ATOM 746 N N . VAL A 1 94 ? -15.738 -11.292 -0.986 1.00 96.25 94 VAL A N 1
ATOM 747 C CA . VAL A 1 94 ? -15.449 -9.879 -1.291 1.00 96.25 94 VAL A CA 1
ATOM 748 C C . VAL A 1 94 ? -14.159 -9.464 -0.575 1.00 96.25 94 VAL A C 1
ATOM 750 O O . VAL A 1 94 ? -14.091 -9.634 0.643 1.00 96.25 94 VAL A O 1
ATOM 753 N N . PRO A 1 95 ? -13.140 -8.914 -1.264 1.00 97.00 95 PRO A N 1
ATOM 754 C CA . PRO A 1 95 ? -11.898 -8.493 -0.619 1.00 97.00 95 PRO A CA 1
ATOM 755 C C . PRO A 1 95 ? -12.138 -7.526 0.549 1.00 97.00 95 PRO A C 1
ATOM 757 O O . PRO A 1 95 ? -12.808 -6.502 0.404 1.00 97.00 95 PRO A O 1
ATOM 760 N N . CYS A 1 96 ? -11.574 -7.857 1.709 1.00 96.88 96 CYS A N 1
ATOM 761 C CA . CYS A 1 96 ? -11.748 -7.129 2.962 1.00 96.88 96 CYS A CA 1
ATOM 762 C C . CYS A 1 96 ? -10.476 -6.363 3.354 1.00 96.88 96 CYS A C 1
ATOM 764 O O . CYS A 1 96 ? -9.359 -6.828 3.132 1.00 96.88 96 CYS A O 1
ATOM 766 N N . ASN A 1 97 ? -10.663 -5.194 3.968 1.00 96.94 97 ASN A N 1
ATOM 767 C CA . ASN A 1 97 ? -9.620 -4.283 4.450 1.00 96.94 97 ASN A CA 1
ATOM 768 C C . ASN A 1 97 ? -9.555 -4.186 5.981 1.00 96.94 97 ASN A C 1
ATOM 770 O O . ASN A 1 97 ? -8.519 -3.782 6.523 1.00 96.94 97 ASN A O 1
ATOM 774 N N . ALA A 1 98 ? -10.655 -4.502 6.668 1.00 96.94 98 ALA A N 1
ATOM 775 C CA . ALA A 1 98 ? -10.745 -4.539 8.124 1.00 96.94 98 ALA A CA 1
ATOM 776 C C . ALA A 1 98 ? -11.924 -5.416 8.575 1.00 96.94 98 ALA A C 1
ATOM 778 O O . ALA A 1 98 ? -12.946 -5.468 7.890 1.00 96.94 98 ALA A O 1
ATOM 779 N N . LEU A 1 99 ? -11.781 -6.031 9.750 1.00 97.44 99 LEU A N 1
ATOM 780 C CA . LEU A 1 99 ? -12.835 -6.703 10.512 1.00 97.44 99 LEU A CA 1
ATOM 781 C C . LEU A 1 99 ? -12.988 -5.985 11.855 1.00 97.44 99 LEU A C 1
ATOM 783 O O . LEU A 1 99 ? -11.984 -5.621 12.477 1.00 97.44 99 LEU A O 1
ATOM 787 N N . LYS A 1 100 ? -14.227 -5.744 12.282 1.00 96.06 100 LYS A N 1
ATOM 788 C CA . LYS A 1 100 ? -14.553 -5.140 13.577 1.00 96.06 100 LYS A CA 1
ATOM 789 C C . LYS A 1 100 ? -15.720 -5.876 14.220 1.00 96.06 100 LYS A C 1
ATOM 791 O O . LYS A 1 100 ? -16.606 -6.350 13.517 1.00 96.06 100 LYS A O 1
ATOM 796 N N . SER A 1 101 ? -15.700 -5.955 15.545 1.00 93.12 101 SER A N 1
ATOM 797 C CA . SER A 1 101 ? -16.776 -6.520 16.354 1.00 93.12 101 SER A CA 1
ATOM 798 C C . SER A 1 101 ? -17.306 -5.443 17.288 1.00 93.12 101 SER A C 1
ATOM 800 O O . SER A 1 101 ? -16.517 -4.693 17.864 1.00 93.12 101 SER A O 1
ATOM 802 N N . TYR A 1 102 ? -18.624 -5.364 17.426 1.00 90.75 102 TYR A N 1
ATOM 803 C CA . TYR A 1 102 ? -19.280 -4.549 18.439 1.00 90.75 102 TYR A CA 1
ATOM 804 C C . TYR A 1 102 ? -20.494 -5.309 18.971 1.00 90.75 102 TYR A C 1
ATOM 806 O O . TYR A 1 102 ? -21.326 -5.752 18.183 1.00 90.75 102 TYR A O 1
ATOM 814 N N . GLU A 1 103 ? -20.552 -5.517 20.291 1.00 87.44 103 GLU A N 1
ATOM 815 C CA . GLU A 1 103 ? -21.600 -6.309 20.965 1.00 87.44 103 GLU A CA 1
ATOM 816 C C . GLU A 1 103 ? -21.836 -7.696 20.328 1.00 87.44 103 GLU A C 1
ATOM 818 O O . GLU A 1 103 ? -22.960 -8.176 20.215 1.00 87.44 103 GLU A O 1
ATOM 823 N N . GLY A 1 104 ? -20.758 -8.349 19.879 1.00 86.94 104 GLY A N 1
ATOM 824 C CA . GLY A 1 104 ? -20.813 -9.669 19.240 1.00 86.94 104 GLY A CA 1
ATOM 825 C C . GLY A 1 104 ? -21.235 -9.656 17.766 1.00 86.94 104 GLY A C 1
ATOM 826 O O . GLY A 1 104 ? -21.146 -10.688 17.110 1.00 86.94 104 GLY A O 1
ATOM 827 N N . ILE A 1 105 ? -21.625 -8.507 17.207 1.00 93.62 105 ILE A N 1
ATOM 828 C CA . ILE A 1 105 ? -21.937 -8.361 15.781 1.00 93.62 105 ILE A CA 1
ATOM 829 C C . ILE A 1 105 ? -20.662 -8.006 15.019 1.00 93.62 105 ILE A C 1
ATOM 831 O O . ILE A 1 105 ? -19.925 -7.094 15.406 1.00 93.62 105 ILE A O 1
ATOM 835 N N . LEU A 1 106 ? -20.412 -8.711 13.915 1.00 96.94 106 LEU A N 1
ATOM 836 C CA . LEU A 1 106 ? -19.255 -8.468 13.061 1.00 96.94 106 LEU A CA 1
ATOM 837 C C . LEU A 1 106 ? -19.579 -7.555 11.880 1.00 96.94 106 LEU A C 1
ATOM 839 O O . LEU A 1 106 ? -20.619 -7.666 11.230 1.00 96.94 106 LEU A O 1
ATOM 843 N N . TYR A 1 107 ? -18.616 -6.694 11.569 1.00 98.06 107 TYR A N 1
ATOM 844 C CA . TYR A 1 107 ? -18.642 -5.759 10.457 1.00 98.06 107 TYR A CA 1
ATOM 845 C C . TYR A 1 107 ? -17.336 -5.862 9.676 1.00 98.06 107 TYR A C 1
ATOM 847 O O . TYR A 1 107 ? -16.253 -5.926 10.266 1.00 98.06 107 TYR A O 1
ATOM 855 N N . VAL A 1 108 ? -17.413 -5.807 8.348 1.00 98.44 108 VAL A N 1
ATOM 856 C CA . VAL A 1 108 ? -16.225 -5.768 7.486 1.00 98.44 108 VAL A CA 1
ATOM 857 C C . VAL A 1 108 ? -16.245 -4.571 6.549 1.00 98.44 108 VAL A C 1
ATOM 859 O O . VAL A 1 108 ? -17.241 -4.285 5.885 1.00 98.44 108 VAL A O 1
ATOM 862 N N . ALA A 1 109 ? -15.103 -3.891 6.482 1.00 98.31 109 ALA A N 1
ATOM 863 C CA . ALA A 1 109 ? -14.810 -2.909 5.448 1.00 98.31 109 ALA A CA 1
ATOM 864 C C . ALA A 1 109 ? -14.276 -3.644 4.221 1.00 98.31 109 ALA A C 1
ATOM 866 O O . ALA A 1 109 ? -13.299 -4.391 4.332 1.00 98.31 109 ALA A O 1
ATOM 867 N N . THR A 1 110 ? -14.891 -3.439 3.060 1.00 98.31 110 THR A N 1
ATOM 868 C CA . THR A 1 110 ? -14.565 -4.191 1.843 1.00 98.31 110 THR A CA 1
ATOM 869 C C . THR A 1 110 ? -14.250 -3.278 0.663 1.00 98.31 110 THR A C 1
ATOM 871 O O . THR A 1 110 ? -14.390 -2.059 0.736 1.00 98.31 110 THR A O 1
ATOM 874 N N . HIS A 1 111 ? -13.844 -3.875 -0.455 1.00 97.31 111 HIS A N 1
ATOM 875 C CA . HIS A 1 111 ? -13.711 -3.174 -1.734 1.00 97.31 111 HIS A CA 1
ATOM 876 C C . HIS A 1 111 ? -15.069 -2.803 -2.372 1.00 97.31 111 HIS A C 1
ATOM 878 O O . HIS A 1 111 ? -15.096 -2.136 -3.401 1.00 97.31 111 HIS A O 1
ATOM 884 N N . ALA A 1 112 ? -16.191 -3.235 -1.782 1.00 97.19 112 ALA A N 1
ATOM 885 C CA . ALA A 1 112 ? -17.536 -3.042 -2.318 1.00 97.19 112 ALA A CA 1
ATOM 886 C C . ALA A 1 112 ? -18.549 -2.564 -1.257 1.00 97.19 112 ALA A C 1
ATOM 888 O O . ALA A 1 112 ? -19.735 -2.883 -1.361 1.00 97.19 112 ALA A O 1
ATOM 889 N N . GLY A 1 113 ? -18.090 -1.813 -0.253 1.00 98.12 113 GLY A N 1
ATOM 890 C CA . GLY A 1 113 ? -18.909 -1.263 0.832 1.00 98.12 113 GLY A CA 1
ATOM 891 C C . GLY A 1 113 ? -18.670 -1.903 2.200 1.00 98.12 113 GLY A C 1
ATOM 892 O O . GLY A 1 113 ? -17.687 -2.618 2.419 1.00 98.12 113 GLY A O 1
ATOM 893 N N . VAL A 1 114 ? -19.576 -1.628 3.137 1.00 98.62 114 VAL A N 1
ATOM 894 C CA . VAL A 1 114 ? -19.565 -2.190 4.495 1.00 98.62 114 VAL A CA 1
ATOM 895 C C . VAL A 1 114 ? -20.560 -3.338 4.567 1.00 98.62 114 VAL A C 1
ATOM 897 O O . VAL A 1 114 ? -21.714 -3.173 4.174 1.00 98.62 114 VAL A O 1
ATOM 900 N N . TYR A 1 115 ? -20.129 -4.489 5.080 1.00 98.56 115 TYR A N 1
ATOM 901 C CA . TYR A 1 115 ? -21.001 -5.644 5.305 1.00 98.56 115 TYR A CA 1
ATOM 902 C C . TYR A 1 115 ? -21.142 -5.924 6.799 1.00 98.56 115 TYR A C 1
ATOM 904 O O . TYR A 1 115 ? -20.192 -5.730 7.557 1.00 98.56 115 TYR A O 1
ATOM 912 N N . ARG A 1 116 ? -22.320 -6.409 7.191 1.00 97.88 116 ARG A N 1
ATOM 913 C CA . ARG A 1 116 ? -22.671 -6.836 8.549 1.00 97.88 116 ARG A CA 1
ATOM 914 C C . ARG A 1 116 ? -22.987 -8.329 8.542 1.00 97.88 116 ARG A C 1
ATOM 916 O O . ARG A 1 116 ? -23.622 -8.811 7.600 1.00 97.88 116 ARG A O 1
ATOM 923 N N . GLN A 1 117 ? -22.548 -9.044 9.571 1.00 97.06 117 GLN A N 1
ATOM 924 C CA . GLN A 1 117 ? -22.978 -10.417 9.813 1.00 97.06 117 GLN A CA 1
ATOM 925 C C . GLN A 1 117 ? -24.348 -10.404 10.498 1.00 97.06 117 GLN A C 1
ATOM 927 O O . GLN A 1 117 ? -24.536 -9.773 11.536 1.00 97.06 117 GLN A O 1
ATOM 932 N N . GLU A 1 118 ? -25.315 -11.086 9.899 1.00 94.38 118 GLU A N 1
ATOM 933 C CA . GLU A 1 118 ? -26.650 -11.273 10.455 1.00 94.38 118 GLU A CA 1
ATOM 934 C C . GLU A 1 118 ? -26.660 -12.419 11.476 1.00 94.38 118 GLU A C 1
ATOM 936 O O . GLU A 1 118 ? -25.775 -13.274 11.490 1.00 94.38 118 GLU A O 1
ATOM 941 N N . SER A 1 119 ? -27.712 -12.501 12.290 1.00 89.19 119 SER A N 1
ATOM 942 C CA . SER A 1 119 ? -27.892 -13.579 13.278 1.00 89.19 119 SER A CA 1
ATOM 943 C C . SER A 1 119 ? -27.982 -14.984 12.667 1.00 89.19 119 SER A C 1
ATOM 945 O O . SER A 1 119 ? -27.753 -15.971 13.360 1.00 89.19 119 SER A O 1
ATOM 947 N N . SER A 1 120 ? -28.291 -15.089 11.371 1.00 87.94 120 SER A N 1
ATOM 948 C CA . SER A 1 120 ? -28.236 -16.342 10.608 1.00 87.94 120 SER A CA 1
ATOM 949 C C . SER A 1 120 ? -26.813 -16.778 10.237 1.00 87.94 120 SER A C 1
ATOM 951 O O . SER A 1 120 ? -26.641 -17.865 9.687 1.00 87.94 120 SER A O 1
ATOM 953 N N . GLY A 1 121 ? -25.809 -15.930 10.477 1.00 88.19 121 GLY A N 1
ATOM 954 C CA . GLY A 1 121 ? -24.432 -16.092 10.011 1.00 88.19 121 GLY A CA 1
ATOM 955 C C . GLY A 1 121 ? -24.182 -15.558 8.593 1.00 88.19 121 GLY A C 1
ATOM 956 O O . GLY A 1 121 ? -23.037 -15.520 8.148 1.00 88.19 121 GLY A O 1
ATOM 957 N N . GLU A 1 122 ? -25.221 -15.122 7.870 1.00 94.50 122 GLU A N 1
ATOM 958 C CA . GLU A 1 122 ? -25.075 -14.548 6.526 1.00 94.50 122 GLU A CA 1
ATOM 959 C C . GLU A 1 122 ? -24.492 -13.131 6.560 1.00 94.50 122 GLU A C 1
ATOM 961 O O . GLU A 1 122 ? -24.828 -12.323 7.422 1.00 94.50 122 GLU A O 1
ATOM 966 N N . TRP A 1 123 ? -23.676 -12.794 5.562 1.00 97.69 123 TRP A N 1
ATOM 967 C CA . TRP A 1 123 ? -23.137 -11.446 5.388 1.00 97.69 123 TRP A CA 1
ATOM 968 C C . TRP A 1 123 ? -24.007 -10.632 4.433 1.00 97.69 123 TRP A C 1
AT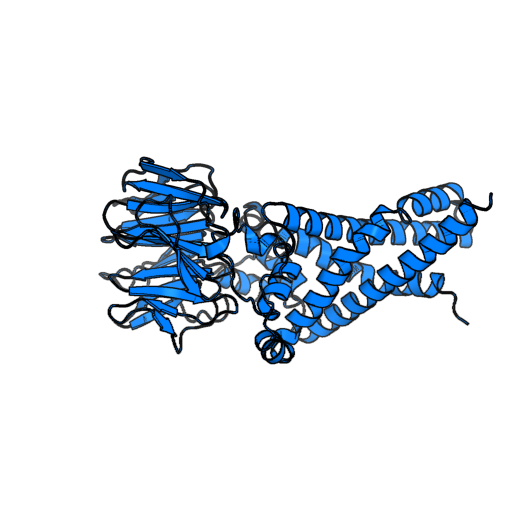OM 970 O O . TRP A 1 123 ? -24.189 -11.015 3.275 1.00 97.69 123 TRP A O 1
ATOM 980 N N . LYS A 1 124 ? -24.504 -9.477 4.886 1.00 97.50 124 LYS A N 1
ATOM 981 C CA . LYS A 1 124 ? -25.299 -8.553 4.064 1.00 97.50 124 LYS A CA 1
ATOM 982 C C . LYS A 1 124 ? -24.602 -7.215 3.895 1.00 97.50 124 LYS A C 1
ATOM 984 O O . LYS A 1 124 ? -23.969 -6.713 4.821 1.00 97.50 124 LYS A O 1
ATOM 989 N N . LEU A 1 125 ? -24.737 -6.638 2.701 1.00 98.12 125 LEU A N 1
ATOM 990 C CA . LEU A 1 125 ? -24.305 -5.269 2.439 1.00 98.12 125 LEU A CA 1
ATOM 991 C C . LEU A 1 125 ? -25.147 -4.327 3.304 1.00 98.12 125 LEU A C 1
ATOM 993 O O . LEU A 1 125 ? -26.362 -4.254 3.133 1.00 98.12 125 LEU A O 1
ATOM 997 N N . LEU A 1 126 ? -24.482 -3.619 4.208 1.00 97.81 126 LEU A N 1
ATOM 998 C CA . LEU A 1 126 ? -25.093 -2.661 5.116 1.00 97.81 126 LEU A CA 1
ATOM 999 C C . LEU A 1 126 ? -25.203 -1.280 4.457 1.00 97.81 126 LEU A C 1
ATOM 1001 O O . LEU A 1 126 ? -26.247 -0.643 4.509 1.00 97.81 126 LEU A O 1
ATOM 1005 N N . GLY A 1 127 ? -24.137 -0.831 3.791 1.00 97.38 127 GLY A N 1
ATOM 1006 C CA . GLY A 1 127 ? -24.091 0.485 3.155 1.00 97.38 127 GLY A CA 1
ATOM 1007 C C . GLY A 1 127 ? -22.853 0.689 2.287 1.00 97.38 127 GLY A C 1
ATOM 1008 O O . GLY A 1 127 ? -21.954 -0.155 2.251 1.00 97.38 127 GLY A O 1
ATOM 1009 N N . LEU A 1 128 ? -22.805 1.828 1.587 1.00 97.62 128 LEU A N 1
ATOM 1010 C CA . LEU A 1 128 ? -21.668 2.249 0.749 1.00 97.62 128 LEU A CA 1
ATOM 1011 C C . LEU A 1 128 ? -21.341 1.278 -0.401 1.00 97.62 128 LEU A C 1
ATOM 1013 O O . LEU A 1 128 ? -20.184 1.076 -0.765 1.00 97.62 128 LEU A O 1
ATOM 1017 N N . GLY A 1 129 ? -22.367 0.640 -0.970 1.00 96.88 129 GLY A N 1
ATOM 1018 C CA . GLY A 1 129 ? -22.191 -0.311 -2.066 1.00 96.88 129 GLY A CA 1
ATOM 1019 C C . GLY A 1 129 ? -21.419 0.297 -3.239 1.00 96.88 129 GLY A C 1
ATOM 1020 O O . GLY A 1 129 ? -21.767 1.375 -3.715 1.00 96.88 129 GLY A O 1
ATOM 1021 N N . ARG A 1 130 ? -20.423 -0.448 -3.742 1.00 94.31 130 ARG A N 1
ATOM 1022 C CA . ARG A 1 130 ? -19.469 -0.047 -4.806 1.00 94.31 130 ARG A CA 1
ATOM 1023 C C . ARG A 1 130 ? -18.390 0.958 -4.389 1.00 94.31 130 ARG A C 1
ATOM 1025 O O . ARG A 1 130 ? -17.585 1.322 -5.241 1.00 94.31 130 ARG A O 1
ATOM 1032 N N . GLU A 1 131 ? -18.342 1.378 -3.128 1.00 97.12 131 GLU A N 1
ATOM 1033 C CA . GLU A 1 131 ? -17.241 2.200 -2.621 1.00 97.12 131 GLU A CA 1
ATOM 1034 C C . GLU A 1 131 ? -16.135 1.328 -2.007 1.00 97.12 131 GLU A C 1
ATOM 1036 O O . GLU A 1 131 ? -16.397 0.296 -1.380 1.00 97.12 131 GLU A O 1
ATOM 1041 N N . TYR A 1 132 ? -14.882 1.750 -2.188 1.00 97.31 132 TYR A N 1
ATOM 1042 C CA . TYR A 1 132 ? -13.713 1.078 -1.628 1.00 97.31 132 TYR A CA 1
ATOM 1043 C C . TYR A 1 132 ? -13.446 1.591 -0.209 1.00 97.31 132 TYR A C 1
ATOM 1045 O O . TYR A 1 132 ? -12.944 2.699 -0.007 1.00 97.31 132 TYR A O 1
ATOM 1053 N N . ILE A 1 133 ? -13.772 0.768 0.790 1.00 98.38 133 ILE A N 1
ATOM 1054 C CA . ILE A 1 133 ? -13.650 1.127 2.205 1.00 98.38 133 ILE A CA 1
ATOM 1055 C C . ILE A 1 133 ? -12.288 0.672 2.721 1.00 98.38 133 ILE A C 1
ATOM 1057 O O . ILE A 1 133 ? -12.072 -0.516 2.968 1.00 98.38 133 ILE A O 1
ATOM 1061 N N . ASN A 1 134 ? -11.336 1.594 2.875 1.00 97.56 134 ASN A N 1
ATOM 1062 C CA . ASN A 1 134 ? -9.954 1.251 3.232 1.00 97.56 134 ASN A CA 1
ATOM 1063 C C . ASN A 1 134 ? -9.724 1.066 4.739 1.00 97.56 134 ASN A C 1
ATOM 1065 O O . ASN A 1 134 ? -8.789 0.363 5.134 1.00 97.56 134 ASN A O 1
ATOM 1069 N N . ALA A 1 135 ? -10.547 1.694 5.576 1.00 98.19 135 ALA A N 1
ATOM 1070 C CA . ALA A 1 135 ? -10.469 1.595 7.027 1.00 98.19 135 ALA A CA 1
ATOM 1071 C C . ALA A 1 135 ? -11.844 1.815 7.660 1.00 98.19 135 ALA A C 1
ATOM 1073 O O . ALA A 1 135 ? -12.679 2.519 7.097 1.00 98.19 135 ALA A O 1
ATOM 1074 N N . MET A 1 136 ? -12.065 1.219 8.832 1.00 98.31 136 MET A N 1
ATOM 1075 C CA . MET A 1 136 ? -13.317 1.341 9.574 1.00 98.31 136 MET A CA 1
ATOM 1076 C C . MET A 1 136 ? -13.099 1.104 11.070 1.00 98.31 136 MET A C 1
ATOM 1078 O O . MET A 1 136 ? -12.311 0.237 11.457 1.00 98.31 136 MET A O 1
ATOM 1082 N N . SER A 1 137 ? -13.858 1.832 11.883 1.00 97.69 137 SER A N 1
ATOM 1083 C CA . SER A 1 137 ? -14.067 1.602 13.309 1.00 97.69 137 SER A CA 1
ATOM 1084 C C . SER A 1 137 ? -15.562 1.536 13.610 1.00 97.69 137 SER A C 1
ATOM 1086 O O . SER A 1 137 ? -16.355 2.225 12.968 1.00 97.69 137 SER A O 1
ATOM 1088 N N . VAL A 1 138 ? -15.937 0.733 14.600 1.00 96.50 138 VAL A N 1
ATOM 1089 C CA . VAL A 1 138 ? -17.318 0.612 15.079 1.00 96.50 138 VAL A CA 1
ATOM 1090 C C . VAL A 1 138 ? -17.310 0.909 16.568 1.00 96.50 138 VAL A C 1
ATOM 1092 O O . VAL A 1 138 ? -16.498 0.338 17.295 1.00 96.50 138 VAL A O 1
ATOM 1095 N N . TYR A 1 139 ? -18.168 1.824 17.006 1.00 94.75 139 TYR A N 1
ATOM 1096 C CA . TYR A 1 139 ? -18.305 2.174 18.414 1.00 94.75 139 TYR A CA 1
ATOM 1097 C C . TYR A 1 139 ? -19.724 2.664 18.693 1.00 94.75 139 TYR A C 1
ATOM 1099 O O . TYR A 1 139 ? -20.231 3.538 17.986 1.00 94.75 139 TYR A O 1
ATOM 1107 N N . ALA A 1 140 ? -20.351 2.129 19.743 1.00 90.00 140 ALA A N 1
ATOM 1108 C CA . ALA A 1 140 ? -21.742 2.419 20.076 1.00 90.00 140 ALA A CA 1
ATOM 1109 C C . ALA A 1 140 ? -22.664 2.189 18.867 1.00 90.00 140 ALA A C 1
ATOM 1111 O O . ALA A 1 140 ? -22.623 1.146 18.222 1.00 90.00 140 ALA A O 1
ATOM 1112 N N . ASN A 1 141 ? -23.486 3.176 18.535 1.00 89.62 141 ASN A N 1
ATOM 1113 C CA . ASN A 1 141 ? -24.443 3.117 17.440 1.00 89.62 141 ASN A CA 1
ATOM 1114 C C . ASN A 1 141 ? -23.880 3.625 16.100 1.00 89.62 141 ASN A C 1
ATOM 1116 O O . ASN A 1 141 ? -24.668 3.985 15.223 1.00 89.62 141 ASN A O 1
ATOM 1120 N N . GLN A 1 142 ? -22.553 3.707 15.943 1.00 96.25 142 GLN A N 1
ATOM 1121 C CA . GLN A 1 142 ? -21.926 4.329 14.780 1.00 96.25 142 GLN A CA 1
ATOM 1122 C C . GLN A 1 142 ? -20.800 3.498 14.168 1.00 96.25 142 GLN A C 1
ATOM 1124 O O . GLN A 1 142 ? -19.980 2.878 14.849 1.00 96.25 142 GLN A O 1
ATOM 1129 N N . ILE A 1 143 ? -20.731 3.576 12.843 1.00 98.25 143 ILE A N 1
ATOM 1130 C CA . ILE A 1 143 ? -19.627 3.090 12.027 1.00 98.25 143 ILE A CA 1
ATOM 1131 C C . ILE A 1 143 ? -18.943 4.312 11.432 1.00 98.25 143 ILE A C 1
ATOM 1133 O O . ILE A 1 143 ? -19.558 5.069 10.685 1.00 98.25 143 ILE A O 1
ATOM 1137 N N . PHE A 1 144 ? -17.663 4.491 11.736 1.00 98.56 144 PHE A N 1
ATOM 1138 C CA . PHE A 1 144 ? -16.829 5.522 11.131 1.00 98.56 144 PHE A CA 1
ATOM 1139 C C . PHE A 1 144 ? -15.875 4.864 10.140 1.00 98.56 144 PHE A C 1
ATOM 1141 O O . PHE A 1 144 ? -15.100 3.981 10.507 1.00 98.56 144 PHE A O 1
ATOM 1148 N N . ALA A 1 145 ? -15.954 5.255 8.872 1.00 98.56 145 ALA A N 1
ATOM 1149 C CA . ALA A 1 145 ? -15.238 4.605 7.784 1.00 98.56 145 ALA A CA 1
ATOM 1150 C C . ALA A 1 145 ? -14.500 5.617 6.906 1.00 98.56 145 ALA A C 1
ATOM 1152 O O . ALA A 1 145 ? -14.927 6.761 6.766 1.00 98.56 145 ALA A O 1
ATOM 1153 N N . SER A 1 146 ? -13.399 5.177 6.295 1.00 98.38 146 SER A N 1
ATOM 1154 C CA . SER A 1 146 ? -12.681 5.927 5.264 1.00 98.38 146 SER A CA 1
ATOM 1155 C C . SER A 1 146 ? -12.872 5.283 3.897 1.00 98.38 146 SER A C 1
ATOM 1157 O O . SER A 1 146 ? -12.806 4.055 3.768 1.00 98.38 146 SER A O 1
ATOM 1159 N N . ILE A 1 147 ? -13.107 6.132 2.898 1.00 98.00 147 ILE A N 1
ATOM 1160 C CA . ILE A 1 147 ? -13.314 5.762 1.498 1.00 98.00 147 ILE A CA 1
ATOM 1161 C C . ILE A 1 147 ? -12.159 6.321 0.673 1.00 98.00 147 ILE A C 1
ATOM 1163 O O . ILE A 1 147 ? -11.838 7.512 0.771 1.00 98.00 147 ILE A O 1
ATOM 1167 N N . ASP A 1 148 ? -11.535 5.455 -0.129 1.00 94.88 148 ASP A N 1
ATOM 1168 C CA . ASP A 1 148 ? -10.443 5.801 -1.051 1.00 94.88 148 ASP A CA 1
ATOM 1169 C C . ASP A 1 148 ? -9.328 6.660 -0.425 1.00 94.88 148 ASP A C 1
ATOM 1171 O O . ASP A 1 148 ? -8.689 7.466 -1.099 1.00 94.88 148 ASP A O 1
ATOM 1175 N N . GLN A 1 149 ? -9.100 6.511 0.884 1.00 95.62 149 GLN A N 1
ATOM 1176 C CA . GLN A 1 149 ? -8.126 7.278 1.665 1.00 95.62 149 GLN A CA 1
ATOM 1177 C C . GLN A 1 149 ? -8.325 8.804 1.638 1.00 95.62 149 GLN A C 1
ATOM 1179 O O . GLN A 1 149 ? -7.428 9.532 2.051 1.00 95.62 149 GLN A O 1
ATOM 1184 N N . SER A 1 150 ? -9.466 9.312 1.170 1.00 95.75 150 SER A N 1
ATOM 1185 C CA . SER A 1 150 ? -9.685 10.756 0.957 1.00 95.75 150 SER A CA 1
ATOM 1186 C C . SER A 1 150 ? -10.944 11.294 1.620 1.00 95.75 150 SER A C 1
ATOM 1188 O O . SER A 1 150 ? -11.036 12.482 1.924 1.00 95.75 150 SER A O 1
ATOM 1190 N N . GLN A 1 151 ? -11.916 10.423 1.876 1.00 97.00 151 GLN A N 1
ATOM 1191 C CA . GLN A 1 151 ? -13.169 10.792 2.516 1.00 97.00 151 GLN A CA 1
ATOM 1192 C C . GLN A 1 151 ? -13.357 9.992 3.790 1.00 97.00 151 GLN A C 1
ATOM 1194 O O . GLN A 1 151 ? -12.834 8.881 3.936 1.00 97.00 151 GLN A O 1
ATOM 1199 N N . VAL A 1 152 ? -14.152 10.559 4.688 1.00 98.25 152 VAL A N 1
ATOM 1200 C CA . VAL A 1 152 ? -14.690 9.853 5.839 1.00 98.25 152 VAL A CA 1
ATOM 1201 C C . VAL A 1 152 ? -16.205 9.940 5.856 1.00 98.25 152 VAL A C 1
ATOM 1203 O O . VAL A 1 152 ? -16.798 10.937 5.435 1.00 98.25 152 VAL A O 1
ATOM 1206 N N . VAL A 1 153 ? -16.827 8.883 6.355 1.00 98.44 153 VAL A N 1
ATOM 1207 C CA . VAL A 1 153 ? -18.274 8.749 6.443 1.00 98.44 153 VAL A CA 1
ATOM 1208 C C . VAL A 1 153 ? -18.658 8.141 7.785 1.00 98.44 153 VAL A C 1
ATOM 1210 O O . VAL A 1 153 ? -17.964 7.264 8.303 1.00 98.44 153 VAL A O 1
ATOM 1213 N N . VAL A 1 154 ? -19.757 8.630 8.348 1.00 98.44 154 VAL A N 1
ATOM 1214 C CA . VAL A 1 154 ? -20.392 8.085 9.547 1.00 98.44 154 VAL A CA 1
ATOM 1215 C C . VAL A 1 154 ? -21.707 7.447 9.132 1.00 98.44 154 VAL A C 1
ATOM 1217 O O . VAL A 1 154 ? -22.556 8.112 8.533 1.00 98.44 154 VAL A O 1
ATOM 1220 N N . LEU A 1 155 ? -21.876 6.171 9.459 1.00 98.25 155 LEU A N 1
ATOM 1221 C CA . LEU A 1 155 ? -23.129 5.438 9.316 1.00 98.25 155 LEU A CA 1
ATOM 1222 C C . LEU A 1 155 ? -23.698 5.121 10.699 1.00 98.25 155 LEU A C 1
ATOM 1224 O O . LEU A 1 155 ? -22.938 4.973 11.658 1.00 98.25 155 LEU A O 1
ATOM 1228 N N . ASP A 1 156 ? -25.013 4.957 10.795 1.00 96.81 156 ASP A N 1
ATOM 1229 C CA . ASP A 1 156 ? -25.590 4.185 11.897 1.00 96.81 156 ASP A CA 1
ATOM 1230 C C . ASP A 1 156 ? -25.427 2.667 11.665 1.00 96.81 156 ASP A C 1
ATOM 1232 O O . ASP A 1 156 ? -24.959 2.219 10.612 1.00 96.81 156 ASP A O 1
ATOM 1236 N N . LEU A 1 157 ? -25.807 1.856 12.659 1.00 94.88 157 LEU A N 1
ATOM 1237 C CA . LEU A 1 157 ? -25.721 0.390 12.571 1.00 94.88 157 LEU A CA 1
ATOM 1238 C C . LEU A 1 157 ? -26.720 -0.242 11.585 1.00 94.88 157 LEU A C 1
ATOM 1240 O O . LEU A 1 157 ? -26.617 -1.442 11.321 1.00 94.88 157 LEU A O 1
ATOM 1244 N N . GLU A 1 158 ? -27.647 0.543 11.023 1.00 94.69 158 GLU A N 1
ATOM 1245 C CA . GLU A 1 158 ? -28.560 0.129 9.946 1.00 94.69 158 GLU A CA 1
ATOM 1246 C C . GLU A 1 158 ? -28.068 0.566 8.558 1.00 94.69 158 GLU A C 1
ATOM 1248 O O . GLU A 1 158 ? -28.735 0.328 7.551 1.00 94.69 158 GLU A O 1
ATOM 1253 N N . GLY A 1 159 ? -26.881 1.176 8.487 1.00 94.88 159 GLY A N 1
ATOM 1254 C CA . GLY A 1 159 ? -26.232 1.560 7.239 1.00 94.88 159 GLY A CA 1
ATOM 1255 C C . GLY A 1 159 ? -26.681 2.898 6.669 1.00 94.88 159 GLY A C 1
ATOM 1256 O O . GLY A 1 159 ? -26.277 3.251 5.558 1.00 94.88 159 GLY A O 1
ATOM 1257 N N . LYS A 1 160 ? -27.484 3.672 7.405 1.00 97.00 160 LYS A N 1
ATOM 1258 C CA . LYS A 1 160 ? -27.864 5.019 6.986 1.00 97.00 160 LYS A CA 1
ATOM 1259 C C . LYS A 1 160 ? -26.676 5.956 7.150 1.00 97.00 160 LYS A C 1
ATOM 1261 O O . LYS A 1 160 ? -26.121 6.098 8.237 1.00 97.00 160 LYS A O 1
ATOM 1266 N N . GLU A 1 161 ? -26.344 6.660 6.076 1.00 97.81 161 GLU A N 1
ATOM 1267 C CA . GLU A 1 161 ? -25.339 7.716 6.105 1.00 97.81 161 GLU A CA 1
ATOM 1268 C C . GLU A 1 161 ? -25.826 8.903 6.946 1.00 97.81 161 GLU A C 1
ATOM 1270 O O . GLU A 1 161 ? -26.838 9.537 6.638 1.00 97.81 161 GLU A O 1
ATOM 1275 N N . LEU A 1 162 ? -25.105 9.180 8.033 1.00 97.00 162 LEU A N 1
ATOM 1276 C CA . LEU A 1 162 ? -25.350 10.312 8.924 1.00 97.00 162 LEU A CA 1
ATOM 1277 C C . LEU A 1 162 ? -24.568 11.544 8.466 1.00 97.00 162 LEU A C 1
ATOM 1279 O O . LEU A 1 162 ? -25.074 12.663 8.536 1.00 97.00 162 LEU A O 1
ATOM 1283 N N . GLN A 1 163 ? -23.332 11.339 8.005 1.00 96.88 163 GLN A N 1
ATOM 1284 C CA . GLN A 1 163 ? -22.432 12.416 7.608 1.00 96.88 163 GLN A CA 1
ATOM 1285 C C . GLN A 1 163 ? -21.338 11.899 6.674 1.00 96.88 163 GLN A C 1
ATOM 1287 O O . GLN A 1 163 ? -20.803 10.817 6.898 1.00 96.88 163 GLN A O 1
ATOM 1292 N N . ARG A 1 164 ? -20.950 12.704 5.680 1.00 97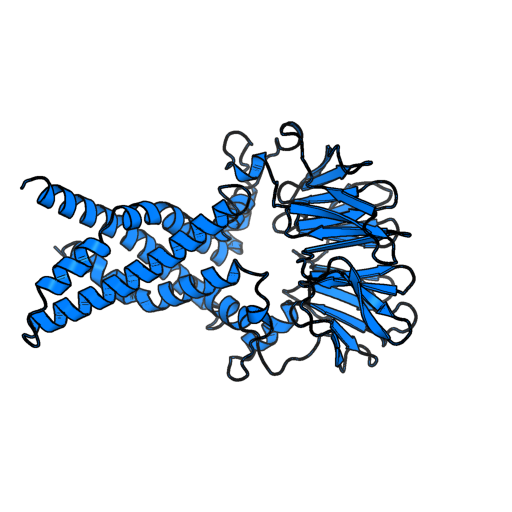.62 164 ARG A N 1
ATOM 1293 C CA . ARG A 1 164 ? -19.814 12.450 4.783 1.00 97.62 164 ARG A CA 1
ATOM 1294 C C . ARG A 1 164 ? -19.027 13.727 4.561 1.00 97.62 164 ARG A C 1
ATOM 1296 O O . ARG A 1 164 ? -19.606 14.762 4.233 1.00 97.62 164 ARG A O 1
ATOM 1303 N N . ILE A 1 165 ? -17.713 13.655 4.755 1.00 96.69 165 ILE A N 1
ATOM 1304 C CA . ILE A 1 165 ? -16.805 14.802 4.686 1.00 96.69 165 ILE A CA 1
ATOM 1305 C C . ILE A 1 165 ? -15.496 14.391 4.003 1.00 96.69 165 ILE A C 1
ATOM 1307 O O . ILE A 1 165 ? -15.016 13.272 4.171 1.00 96.69 165 ILE A O 1
ATOM 1311 N N . VAL A 1 166 ? -14.901 15.327 3.263 1.00 96.38 166 VAL A N 1
ATOM 1312 C CA . VAL A 1 166 ? -13.478 15.306 2.896 1.00 96.38 166 VAL A CA 1
ATOM 1313 C C . VAL A 1 166 ? -12.724 16.058 3.999 1.00 96.38 166 VAL A C 1
ATOM 1315 O O . VAL A 1 166 ? -12.911 17.274 4.101 1.00 96.38 166 VAL A O 1
ATOM 1318 N N . PRO A 1 167 ? -11.946 15.387 4.868 1.00 94.00 167 PRO A N 1
ATOM 1319 C CA . PRO A 1 167 ? -11.225 16.069 5.938 1.00 94.00 167 PRO A CA 1
ATOM 1320 C C . PRO A 1 167 ? -10.252 17.107 5.381 1.00 94.00 167 PRO A C 1
ATOM 1322 O O . PRO A 1 167 ? -9.484 16.817 4.466 1.00 94.00 167 PRO A O 1
ATOM 1325 N N . VAL A 1 168 ? -10.262 18.309 5.956 1.00 92.62 168 VAL A N 1
ATOM 1326 C CA . VAL A 1 168 ? -9.291 19.360 5.642 1.00 92.62 168 VAL A CA 1
ATOM 1327 C C . VAL A 1 168 ? -8.495 19.642 6.904 1.00 92.62 168 VAL A C 1
ATOM 1329 O O . VAL A 1 168 ? -9.037 20.124 7.896 1.00 92.62 168 VAL A O 1
ATOM 1332 N N . ILE A 1 169 ? -7.207 19.313 6.867 1.00 93.81 169 ILE A N 1
ATOM 1333 C CA . ILE A 1 169 ? -6.280 19.600 7.958 1.00 93.81 169 ILE A CA 1
ATOM 1334 C C . ILE A 1 169 ? -5.621 20.947 7.663 1.00 93.81 169 ILE A C 1
ATOM 1336 O O . ILE A 1 169 ? -5.077 21.154 6.577 1.00 93.81 169 ILE A O 1
ATOM 1340 N N . ASN A 1 170 ? -5.680 21.871 8.623 1.00 92.56 170 ASN A N 1
ATOM 1341 C CA . ASN A 1 170 ? -5.041 23.177 8.483 1.00 92.56 170 ASN A CA 1
ATOM 1342 C C . ASN A 1 170 ? -3.531 23.012 8.281 1.00 92.56 170 ASN A C 1
ATOM 1344 O O . ASN A 1 170 ? -2.898 22.205 8.954 1.00 92.56 170 ASN A O 1
ATOM 1348 N N . SER A 1 171 ? -2.929 23.812 7.399 1.00 89.88 171 SER A N 1
ATOM 1349 C CA . SER A 1 171 ? -1.502 23.685 7.068 1.00 89.88 171 SER A CA 1
ATOM 1350 C C . SER A 1 171 ? -0.577 23.840 8.280 1.00 89.88 171 SER A C 1
ATOM 1352 O O . SER A 1 171 ? 0.473 23.210 8.315 1.00 89.88 171 SER A O 1
ATOM 1354 N N . SER A 1 172 ? -0.981 24.622 9.287 1.00 91.25 172 SER A N 1
ATOM 1355 C CA . SER A 1 172 ? -0.255 24.767 10.558 1.00 91.25 172 SER A CA 1
ATOM 1356 C C . SER A 1 172 ? -0.166 23.462 11.353 1.00 91.25 172 SER A C 1
ATOM 1358 O O . SER A 1 172 ? 0.792 23.251 12.086 1.00 91.25 172 SER A O 1
ATOM 1360 N N . GLU A 1 173 ? -1.141 22.567 11.188 1.00 93.50 173 GLU A N 1
ATOM 1361 C CA . GLU A 1 173 ? -1.179 21.241 11.815 1.00 93.50 173 GLU A CA 1
ATOM 1362 C C . GLU A 1 173 ? -0.370 20.201 11.007 1.00 93.50 173 GLU A C 1
ATOM 1364 O O . GLU A 1 173 ? -0.308 19.029 11.371 1.00 93.50 173 GLU A O 1
ATOM 1369 N N . LEU A 1 174 ? 0.235 20.595 9.879 1.00 92.50 174 LEU A N 1
ATOM 1370 C CA . LEU A 1 174 ? 1.021 19.719 8.998 1.00 92.50 174 LEU A CA 1
ATOM 1371 C C . LEU A 1 174 ? 2.530 20.004 9.057 1.00 92.50 174 LEU A C 1
ATOM 1373 O O . LEU A 1 174 ? 3.306 19.374 8.337 1.00 92.50 174 LEU A O 1
ATOM 1377 N N . GLU A 1 175 ? 2.969 20.935 9.906 1.00 90.69 175 GLU A N 1
ATOM 1378 C CA . GLU A 1 175 ? 4.375 21.333 10.046 1.00 90.69 175 GLU A CA 1
ATOM 1379 C C . GLU A 1 175 ? 5.166 20.348 10.923 1.00 90.69 175 GLU A C 1
ATOM 1381 O O . GLU A 1 175 ? 5.697 20.688 11.981 1.00 90.69 175 GLU A O 1
ATOM 1386 N N . HIS A 1 176 ? 5.253 19.094 10.473 1.00 90.44 176 HIS A N 1
ATOM 1387 C CA . HIS A 1 176 ? 5.958 18.029 11.181 1.00 90.44 176 HIS A CA 1
ATOM 1388 C C . HIS A 1 176 ? 7.126 17.477 10.386 1.00 90.44 176 HIS A C 1
ATOM 1390 O O . HIS A 1 176 ? 7.029 17.218 9.190 1.00 90.44 176 HIS A O 1
ATOM 1396 N N . ASP A 1 177 ? 8.225 17.239 11.087 1.00 92.19 177 ASP A N 1
ATOM 1397 C CA . ASP A 1 177 ? 9.390 16.536 10.575 1.00 92.19 177 ASP A CA 1
ATOM 1398 C C . ASP A 1 177 ? 9.050 15.095 10.160 1.00 92.19 177 ASP A C 1
ATOM 1400 O O . ASP A 1 177 ? 8.352 14.365 10.870 1.00 92.19 177 ASP A O 1
ATOM 1404 N N . ILE A 1 178 ? 9.620 14.647 9.040 1.00 93.25 178 ILE A N 1
ATOM 1405 C CA . ILE A 1 178 ? 9.556 13.247 8.605 1.00 93.25 178 ILE A CA 1
ATOM 1406 C C . ILE A 1 178 ? 10.951 12.638 8.562 1.00 93.25 178 ILE A C 1
ATOM 1408 O O . ILE A 1 178 ? 11.942 13.312 8.301 1.00 93.25 178 ILE A O 1
ATOM 1412 N N . THR A 1 179 ? 11.044 11.324 8.739 1.00 94.12 179 THR A N 1
ATOM 1413 C CA . THR A 1 179 ? 12.322 10.624 8.540 1.00 94.12 179 THR A CA 1
ATOM 1414 C C . THR A 1 179 ? 12.611 10.412 7.056 1.00 94.12 179 THR A C 1
ATOM 1416 O O . THR A 1 179 ? 11.701 10.162 6.258 1.00 94.12 179 THR A O 1
ATOM 1419 N N . LEU A 1 180 ? 13.892 10.387 6.681 1.00 94.69 180 LEU A N 1
ATOM 1420 C CA . LEU A 1 180 ? 14.305 10.001 5.329 1.00 94.69 180 LEU A CA 1
ATOM 1421 C C . LEU A 1 180 ? 13.837 8.577 4.975 1.00 94.69 180 LEU A C 1
ATOM 1423 O O . LEU A 1 180 ? 13.460 8.311 3.835 1.00 94.69 180 LEU A O 1
ATOM 1427 N N . ALA A 1 181 ? 13.775 7.677 5.962 1.00 93.44 181 ALA A N 1
ATOM 1428 C CA . ALA A 1 181 ? 13.204 6.339 5.799 1.00 93.44 181 ALA A CA 1
ATOM 1429 C C . ALA A 1 181 ? 11.735 6.360 5.323 1.00 93.44 181 ALA A C 1
ATOM 1431 O O . ALA A 1 181 ? 11.347 5.528 4.499 1.00 93.44 181 ALA A O 1
ATOM 1432 N N . ARG A 1 182 ? 10.916 7.299 5.824 1.00 92.62 182 ARG A N 1
ATOM 1433 C CA . ARG A 1 182 ? 9.523 7.486 5.382 1.00 92.62 182 ARG A CA 1
ATOM 1434 C C . ARG A 1 182 ? 9.479 7.979 3.940 1.00 92.62 182 ARG A C 1
ATOM 1436 O O . ARG A 1 182 ? 8.804 7.353 3.125 1.00 92.62 182 ARG A O 1
ATOM 1443 N N . LEU A 1 183 ? 10.254 9.018 3.625 1.00 94.62 183 LEU A N 1
ATOM 1444 C CA . LEU A 1 183 ? 10.306 9.589 2.280 1.00 94.62 183 LEU A CA 1
ATOM 1445 C C . LEU A 1 183 ? 10.725 8.553 1.229 1.00 94.62 183 LEU A C 1
ATOM 1447 O O . LEU A 1 183 ? 10.066 8.426 0.203 1.00 94.62 183 LEU A O 1
ATOM 1451 N N . ILE A 1 184 ? 11.777 7.768 1.487 1.00 94.94 184 ILE A N 1
ATOM 1452 C CA . ILE A 1 184 ? 12.251 6.729 0.554 1.00 94.94 184 ILE A CA 1
ATOM 1453 C C . ILE A 1 184 ? 11.147 5.721 0.240 1.00 94.94 184 ILE A C 1
ATOM 1455 O O . ILE A 1 184 ? 10.940 5.371 -0.921 1.00 94.94 184 ILE A O 1
ATOM 1459 N N . ARG A 1 185 ? 10.414 5.275 1.265 1.00 92.75 185 ARG A N 1
ATOM 1460 C CA . ARG A 1 185 ? 9.310 4.330 1.095 1.00 92.75 185 ARG A CA 1
ATOM 1461 C C . ARG A 1 185 ? 8.149 4.947 0.319 1.00 92.75 185 ARG A C 1
ATOM 1463 O O . ARG A 1 185 ? 7.595 4.293 -0.559 1.00 92.75 185 ARG A O 1
ATOM 1470 N N . ASP A 1 186 ? 7.790 6.191 0.627 1.00 93.50 186 ASP A N 1
ATOM 1471 C CA . ASP A 1 186 ? 6.735 6.906 -0.091 1.00 93.50 186 ASP A CA 1
ATOM 1472 C C . ASP A 1 186 ? 7.084 7.108 -1.567 1.00 93.50 186 ASP A C 1
ATOM 1474 O O . ASP A 1 186 ? 6.243 6.886 -2.435 1.00 93.50 186 ASP A O 1
ATOM 1478 N N . VAL A 1 187 ? 8.327 7.487 -1.868 1.00 94.25 187 VAL A N 1
ATOM 1479 C CA . VAL A 1 187 ? 8.813 7.640 -3.244 1.00 94.25 187 VAL A CA 1
ATOM 1480 C C . VAL A 1 187 ? 8.776 6.307 -3.984 1.00 94.25 187 VAL A C 1
ATOM 1482 O O . VAL A 1 187 ? 8.262 6.257 -5.099 1.00 94.25 187 VAL A O 1
ATOM 1485 N N . HIS A 1 188 ? 9.256 5.227 -3.362 1.00 94.12 188 HIS A N 1
ATOM 1486 C CA . HIS A 1 188 ? 9.275 3.907 -3.990 1.00 94.12 188 HIS A CA 1
ATOM 1487 C C . HIS A 1 188 ? 7.870 3.381 -4.314 1.00 94.12 188 HIS A C 1
ATOM 1489 O O . HIS A 1 188 ? 7.654 2.792 -5.366 1.00 94.12 188 HIS A O 1
ATOM 1495 N N . TYR A 1 189 ? 6.896 3.623 -3.432 1.00 90.50 189 TYR A N 1
ATOM 1496 C CA . TYR A 1 189 ? 5.507 3.197 -3.630 1.00 90.50 189 TYR A CA 1
ATOM 1497 C C . TYR A 1 189 ? 4.664 4.177 -4.455 1.00 90.50 189 TYR A C 1
ATOM 1499 O O . TYR A 1 189 ? 3.440 4.060 -4.460 1.00 90.50 189 TYR A O 1
ATOM 1507 N N . GLY A 1 190 ? 5.279 5.171 -5.106 1.00 91.12 190 GLY A N 1
ATOM 1508 C CA . GLY A 1 190 ? 4.554 6.133 -5.934 1.0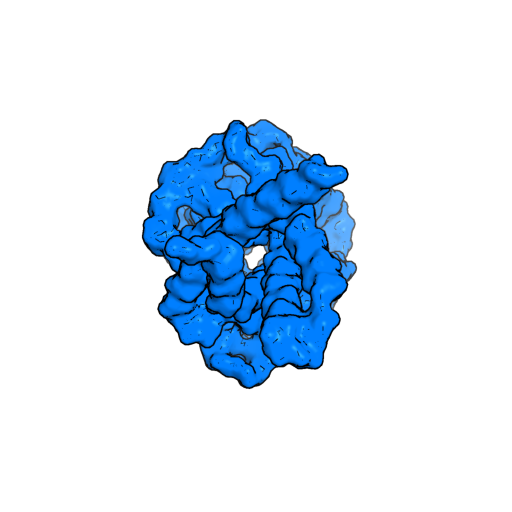0 91.12 190 GLY A CA 1
ATOM 1509 C C . GLY A 1 190 ? 3.580 7.013 -5.144 1.00 91.12 190 GLY A C 1
ATOM 1510 O O . GLY A 1 190 ? 2.513 7.344 -5.645 1.00 91.12 190 GLY A O 1
ATOM 1511 N N . ARG A 1 191 ? 3.919 7.387 -3.902 1.00 91.38 191 ARG A N 1
ATOM 1512 C CA . ARG A 1 191 ? 3.093 8.229 -3.005 1.00 91.38 191 ARG A CA 1
ATOM 1513 C C . ARG A 1 191 ? 3.842 9.420 -2.389 1.00 91.38 191 ARG A C 1
ATOM 1515 O O . ARG A 1 191 ? 3.299 10.100 -1.522 1.00 91.38 191 ARG A O 1
ATOM 1522 N N . GLY A 1 192 ? 5.101 9.645 -2.769 1.00 91.50 192 GLY A N 1
ATOM 1523 C CA . GLY A 1 192 ? 6.019 10.518 -2.024 1.00 91.50 192 GLY A CA 1
ATOM 1524 C C . GLY A 1 192 ? 6.287 11.905 -2.574 1.00 91.50 192 GLY A C 1
ATOM 1525 O O . GLY A 1 192 ? 7.013 12.638 -1.918 1.00 91.50 192 GLY A O 1
ATOM 1526 N N . LEU A 1 193 ? 5.759 12.274 -3.743 1.00 92.88 193 LEU A N 1
ATOM 1527 C CA . LEU A 1 193 ? 6.102 13.553 -4.378 1.00 92.88 193 LEU A CA 1
ATOM 1528 C C . LEU A 1 193 ? 4.943 14.553 -4.327 1.00 92.88 193 LEU A C 1
ATOM 1530 O O . LEU A 1 193 ? 5.086 15.647 -3.794 1.00 92.88 193 LEU A O 1
ATOM 1534 N N . PHE A 1 194 ? 3.788 14.163 -4.852 1.00 93.75 194 PHE A N 1
ATOM 1535 C CA . PHE A 1 194 ? 2.593 14.994 -4.984 1.00 93.75 194 PHE A CA 1
ATOM 1536 C C . PHE A 1 194 ? 1.370 14.314 -4.370 1.00 93.75 194 PHE A C 1
ATOM 1538 O O . PHE A 1 194 ? 1.297 13.083 -4.334 1.00 93.75 194 PHE A O 1
ATOM 1545 N N . ASP A 1 195 ? 0.423 15.120 -3.902 1.00 87.00 195 ASP A N 1
ATOM 1546 C CA . ASP A 1 195 ? -0.814 14.632 -3.298 1.00 87.00 195 ASP A CA 1
ATOM 1547 C C . ASP A 1 195 ? -1.810 14.087 -4.338 1.00 87.00 195 ASP A C 1
ATOM 1549 O O . ASP A 1 195 ? -1.670 14.301 -5.551 1.00 87.00 195 ASP A O 1
ATOM 1553 N N . GLY A 1 196 ? -2.811 13.354 -3.854 1.00 86.06 196 GLY A N 1
ATOM 1554 C CA . GLY A 1 196 ? -3.816 12.698 -4.676 1.00 86.06 196 GLY A CA 1
ATOM 1555 C C . GLY A 1 196 ? -3.210 11.662 -5.624 1.00 86.06 196 GLY A C 1
ATOM 1556 O O . GLY A 1 196 ? -2.255 10.951 -5.310 1.00 86.06 196 GLY A O 1
ATOM 1557 N N . ILE A 1 197 ? -3.763 11.586 -6.834 1.00 88.75 197 ILE A N 1
ATOM 1558 C CA . ILE A 1 197 ? -3.381 10.582 -7.836 1.00 88.75 197 ILE A CA 1
ATOM 1559 C C . ILE A 1 197 ? -2.044 10.889 -8.543 1.00 88.75 197 ILE A C 1
ATOM 1561 O O . ILE A 1 197 ? -1.513 10.054 -9.272 1.00 88.75 197 ILE A O 1
ATOM 1565 N N . TRP A 1 198 ? -1.458 12.074 -8.346 1.00 93.25 198 TRP A N 1
ATOM 1566 C CA . TRP A 1 198 ? -0.321 12.532 -9.153 1.00 93.25 198 TRP A CA 1
ATOM 1567 C C . TRP A 1 198 ? 0.970 11.750 -8.918 1.00 93.25 198 TRP A C 1
ATOM 1569 O O . TRP A 1 198 ? 1.672 11.445 -9.885 1.00 93.25 198 TRP A O 1
ATOM 1579 N N . SER A 1 199 ? 1.286 11.388 -7.669 1.00 93.19 199 SER A N 1
ATOM 1580 C CA . SER A 1 199 ? 2.451 10.530 -7.408 1.00 93.19 199 SER A CA 1
ATOM 1581 C C . SER A 1 199 ? 2.309 9.168 -8.094 1.00 93.19 199 SER A C 1
ATOM 1583 O O . SER A 1 199 ? 3.280 8.677 -8.674 1.00 93.19 199 SER A O 1
ATOM 1585 N N . LEU A 1 200 ? 1.094 8.606 -8.092 1.00 92.44 200 LEU A N 1
ATOM 1586 C CA . LEU A 1 200 ? 0.793 7.336 -8.748 1.00 92.44 200 LEU A CA 1
ATOM 1587 C C . LEU A 1 200 ? 0.956 7.461 -10.268 1.00 92.44 200 LEU A C 1
ATOM 1589 O O . LEU A 1 200 ? 1.683 6.674 -10.864 1.00 92.44 200 LEU A O 1
ATOM 1593 N N . ILE A 1 201 ? 0.404 8.514 -10.882 1.00 95.44 201 ILE A N 1
ATOM 1594 C CA . ILE A 1 201 ? 0.540 8.778 -12.326 1.00 95.44 201 ILE A CA 1
ATOM 1595 C C . ILE A 1 201 ? 2.007 8.914 -12.745 1.00 95.44 201 ILE A C 1
ATOM 1597 O O . ILE A 1 201 ? 2.401 8.392 -13.787 1.00 95.44 201 ILE A O 1
ATOM 1601 N N . ILE A 1 202 ? 2.837 9.612 -11.963 1.00 95.19 202 ILE A N 1
ATOM 1602 C CA . ILE A 1 202 ? 4.270 9.757 -12.267 1.00 95.19 202 ILE A CA 1
ATOM 1603 C C . ILE A 1 202 ? 4.972 8.398 -12.214 1.00 95.19 202 ILE A C 1
ATOM 1605 O O . ILE A 1 202 ? 5.811 8.101 -13.070 1.00 95.19 202 ILE A O 1
ATOM 1609 N N . ASN A 1 203 ? 4.623 7.572 -11.231 1.00 94.06 203 ASN A N 1
ATOM 1610 C CA . ASN A 1 203 ? 5.170 6.234 -11.093 1.00 94.06 203 ASN A CA 1
ATOM 1611 C C . ASN A 1 203 ? 4.721 5.302 -12.238 1.00 94.06 203 ASN A C 1
ATOM 1613 O O . ASN A 1 203 ? 5.537 4.571 -12.808 1.00 94.06 203 ASN A O 1
ATOM 1617 N N . ASP A 1 204 ? 3.458 5.382 -12.649 1.00 95.56 204 ASP A N 1
ATOM 1618 C CA . ASP A 1 204 ? 2.916 4.624 -13.779 1.00 95.56 204 ASP A CA 1
ATOM 1619 C C . ASP A 1 204 ? 3.533 5.070 -15.100 1.00 95.56 204 ASP A C 1
ATOM 1621 O O . ASP A 1 204 ? 3.936 4.243 -15.918 1.00 95.56 204 ASP A O 1
ATOM 1625 N N . PHE A 1 205 ? 3.701 6.379 -15.289 1.00 96.00 205 PHE A N 1
ATOM 1626 C CA . PHE A 1 205 ? 4.432 6.931 -16.422 1.00 96.00 205 PHE A CA 1
ATOM 1627 C C . PHE A 1 205 ? 5.861 6.386 -16.472 1.00 96.00 205 PHE A C 1
ATOM 1629 O O . PHE A 1 205 ? 6.292 5.916 -17.525 1.00 96.00 205 PHE A O 1
ATOM 1636 N N . ALA A 1 206 ? 6.589 6.393 -15.350 1.00 95.19 206 ALA A N 1
ATOM 1637 C CA . ALA A 1 206 ? 7.937 5.831 -15.273 1.00 95.19 206 ALA A CA 1
ATOM 1638 C C . ALA A 1 206 ? 7.947 4.351 -15.695 1.00 95.19 206 ALA A C 1
ATOM 1640 O O . ALA A 1 206 ? 8.754 3.935 -16.529 1.00 95.19 206 ALA A O 1
ATOM 1641 N N . THR A 1 207 ? 6.984 3.586 -15.192 1.00 94.62 207 THR A N 1
ATOM 1642 C CA . THR A 1 207 ? 6.811 2.154 -15.445 1.00 94.62 207 THR A CA 1
ATOM 1643 C C . THR A 1 207 ? 6.484 1.825 -16.907 1.00 94.62 207 THR A C 1
ATOM 1645 O O . THR A 1 207 ? 7.102 0.948 -17.527 1.00 94.62 207 THR A O 1
ATOM 1648 N N . ILE A 1 208 ? 5.553 2.566 -17.505 1.00 96.00 208 ILE A N 1
ATOM 1649 C CA . ILE A 1 208 ? 5.211 2.453 -18.926 1.00 96.00 208 ILE A CA 1
ATOM 1650 C C . ILE A 1 208 ? 6.420 2.843 -19.776 1.00 96.00 208 ILE A C 1
ATOM 1652 O O . ILE A 1 208 ? 6.754 2.150 -20.740 1.00 96.00 208 ILE A O 1
ATOM 1656 N N . MET A 1 209 ? 7.118 3.916 -19.401 1.00 96.44 209 MET A N 1
ATOM 1657 C CA . MET A 1 209 ? 8.261 4.407 -20.156 1.00 96.44 209 MET A CA 1
ATOM 1658 C C . MET A 1 209 ? 9.445 3.451 -20.128 1.00 96.44 209 MET A C 1
ATOM 1660 O O . MET A 1 209 ? 10.032 3.214 -21.183 1.00 96.44 209 MET A O 1
ATOM 1664 N N . VAL A 1 210 ? 9.795 2.859 -18.983 1.00 96.81 210 VAL A N 1
ATOM 1665 C CA . VAL A 1 210 ? 10.880 1.869 -18.945 1.00 96.81 210 VAL A CA 1
ATOM 1666 C C . VAL A 1 210 ? 10.520 0.646 -19.789 1.00 96.81 210 VAL A C 1
ATOM 1668 O O . VAL A 1 210 ? 11.326 0.226 -20.617 1.00 96.81 210 VAL A O 1
ATOM 1671 N N . SER A 1 211 ? 9.278 0.161 -19.709 1.00 96.62 211 SER A N 1
ATOM 1672 C CA . SER A 1 211 ? 8.795 -0.956 -20.534 1.00 96.62 211 SER A CA 1
ATOM 1673 C C . SER A 1 211 ? 8.879 -0.625 -22.029 1.00 96.62 211 SER A C 1
ATOM 1675 O O . SER A 1 211 ? 9.432 -1.392 -22.822 1.00 96.62 211 SER A O 1
ATOM 1677 N N . PHE A 1 212 ? 8.424 0.569 -22.419 1.00 96.38 212 PHE A N 1
ATOM 1678 C CA . PHE A 1 212 ? 8.537 1.072 -23.785 1.00 96.38 212 PHE A CA 1
ATOM 1679 C C . PHE A 1 212 ? 9.997 1.165 -24.251 1.00 96.38 212 PHE A C 1
ATOM 1681 O O . PHE A 1 212 ? 10.318 0.725 -25.359 1.00 96.38 212 PHE A O 1
ATOM 1688 N N . LEU A 1 213 ? 10.900 1.718 -23.435 1.00 96.38 213 LEU A N 1
ATOM 1689 C CA . LEU A 1 213 ? 12.317 1.874 -23.773 1.00 96.38 213 LEU A CA 1
ATOM 1690 C C . LEU A 1 213 ? 12.997 0.520 -23.989 1.00 96.38 213 LEU A C 1
ATOM 1692 O O . LEU A 1 213 ? 13.754 0.358 -24.948 1.00 96.38 213 LEU A O 1
ATOM 1696 N N . LEU A 1 214 ? 12.679 -0.470 -23.158 1.00 96.31 214 LEU A N 1
ATOM 1697 C CA . LEU A 1 214 ? 13.205 -1.827 -23.271 1.00 96.31 214 LEU A CA 1
ATOM 1698 C C . LEU A 1 214 ? 12.708 -2.527 -24.537 1.00 96.31 214 LEU A C 1
ATOM 1700 O O . LEU A 1 214 ? 13.517 -3.013 -25.332 1.00 96.31 214 LEU A O 1
ATOM 1704 N N . LEU A 1 215 ? 11.393 -2.521 -24.774 1.00 96.06 215 LEU A N 1
ATOM 1705 C CA . LEU A 1 215 ? 10.785 -3.154 -25.946 1.00 96.06 215 LEU A CA 1
ATOM 1706 C C . LEU A 1 215 ? 11.257 -2.496 -27.247 1.00 96.06 215 LEU A C 1
ATOM 1708 O O . LEU A 1 215 ? 11.713 -3.175 -28.170 1.00 96.06 215 LEU A O 1
ATOM 1712 N N . SER A 1 216 ? 11.226 -1.164 -27.316 1.00 95.94 216 SER A N 1
ATOM 1713 C CA . SER A 1 216 ? 11.702 -0.428 -28.492 1.00 95.94 216 SER A CA 1
ATOM 1714 C C . SER A 1 216 ? 13.209 -0.613 -28.718 1.00 95.94 216 SER A C 1
ATOM 1716 O O . SER A 1 216 ? 13.639 -0.749 -29.866 1.00 95.94 216 SER A O 1
ATOM 1718 N N . GLY A 1 217 ? 14.015 -0.703 -27.654 1.00 94.88 217 GLY A N 1
ATOM 1719 C CA . GLY A 1 217 ? 15.443 -1.021 -27.721 1.00 94.88 217 GLY A CA 1
ATOM 1720 C C . GLY A 1 217 ? 15.730 -2.433 -28.250 1.00 94.88 217 GLY A C 1
ATOM 1721 O O . GLY A 1 217 ? 16.627 -2.610 -29.087 1.00 94.88 217 GLY A O 1
ATOM 1722 N N . MET A 1 218 ? 14.943 -3.430 -27.833 1.00 95.38 218 MET A N 1
ATOM 1723 C CA . MET A 1 218 ? 15.018 -4.804 -28.349 1.00 95.38 218 MET A CA 1
ATOM 1724 C C . MET A 1 218 ? 14.632 -4.879 -29.826 1.00 95.38 218 MET A C 1
ATOM 1726 O O . MET A 1 218 ? 15.394 -5.415 -30.635 1.00 95.38 218 MET A O 1
ATOM 1730 N N . VAL A 1 219 ? 13.509 -4.264 -30.210 1.00 95.81 219 VAL A N 1
ATOM 1731 C CA . VAL A 1 219 ? 13.071 -4.187 -31.613 1.00 95.81 219 VAL A CA 1
ATOM 1732 C C . VAL A 1 219 ? 14.143 -3.516 -32.471 1.00 95.81 219 VAL A C 1
ATOM 1734 O O . VAL A 1 219 ? 14.537 -4.044 -33.512 1.00 95.81 219 VAL A O 1
ATOM 1737 N N . MET A 1 220 ? 14.691 -2.384 -32.022 1.00 93.94 220 MET A N 1
ATOM 1738 C CA . MET A 1 220 ? 15.774 -1.698 -32.729 1.00 93.94 220 MET A CA 1
ATOM 1739 C C . MET A 1 220 ? 17.004 -2.602 -32.892 1.00 93.94 220 MET A C 1
ATOM 1741 O O . MET A 1 220 ? 17.609 -2.656 -33.966 1.00 93.94 220 MET A O 1
ATOM 1745 N N . SER A 1 221 ? 17.359 -3.350 -31.847 1.00 93.69 221 SER A N 1
ATOM 1746 C CA . SER A 1 221 ? 18.489 -4.278 -31.853 1.00 93.69 221 SER A CA 1
ATOM 1747 C C . SER A 1 221 ? 18.306 -5.425 -32.846 1.00 93.69 221 SER A C 1
ATOM 1749 O O . SER A 1 221 ? 19.263 -5.747 -33.560 1.00 93.69 221 SER A O 1
ATOM 1751 N N . LEU A 1 222 ? 17.092 -5.973 -32.948 1.00 94.94 222 LEU A N 1
ATOM 1752 C CA . LEU A 1 222 ? 16.712 -6.994 -33.925 1.00 94.94 222 LEU A CA 1
ATOM 1753 C C . LEU A 1 222 ? 16.780 -6.462 -35.365 1.00 94.94 222 LEU A C 1
ATOM 1755 O O . LEU A 1 222 ? 17.380 -7.094 -36.235 1.00 94.94 222 LEU A O 1
ATOM 1759 N N . LEU A 1 223 ? 16.236 -5.271 -35.627 1.00 94.56 223 LEU A N 1
ATOM 1760 C CA . LEU A 1 223 ? 16.266 -4.662 -36.964 1.00 94.56 223 LEU A CA 1
ATOM 1761 C C . LEU A 1 223 ? 17.700 -4.357 -37.428 1.00 94.56 223 LEU A C 1
ATOM 1763 O O . LEU A 1 223 ? 18.049 -4.574 -38.595 1.00 94.56 223 LEU A O 1
ATOM 1767 N N . ILE A 1 224 ? 18.555 -3.889 -36.511 1.00 92.06 224 ILE A N 1
ATOM 1768 C CA . ILE A 1 224 ? 19.987 -3.690 -36.775 1.00 92.06 224 ILE A CA 1
ATOM 1769 C C . ILE A 1 224 ? 20.660 -5.027 -37.099 1.00 92.06 224 ILE A C 1
ATOM 1771 O O . ILE A 1 224 ? 21.477 -5.082 -38.019 1.00 92.06 224 ILE A O 1
ATOM 1775 N N . TYR A 1 225 ? 20.332 -6.097 -36.370 1.00 92.88 225 TYR A N 1
ATOM 1776 C CA . TYR A 1 225 ? 20.861 -7.434 -36.639 1.00 92.88 225 TYR A CA 1
ATOM 1777 C C . TYR A 1 225 ? 20.475 -7.926 -38.042 1.00 92.88 225 TYR A C 1
ATOM 1779 O O . TYR A 1 225 ? 21.367 -8.267 -38.820 1.00 92.88 225 TYR A O 1
ATOM 1787 N N . GLN A 1 226 ? 19.188 -7.859 -38.407 1.00 93.38 226 GLN A N 1
ATOM 1788 C CA . GLN A 1 226 ? 18.694 -8.249 -39.737 1.00 93.38 226 GLN A CA 1
ATOM 1789 C C . GLN A 1 226 ? 19.394 -7.482 -40.865 1.00 93.38 226 GLN A C 1
ATOM 1791 O O . GLN A 1 226 ? 19.795 -8.074 -41.866 1.00 93.38 226 GLN A O 1
ATOM 1796 N N . THR A 1 227 ? 19.597 -6.174 -40.675 1.00 91.62 227 THR A N 1
ATOM 1797 C CA . THR A 1 227 ? 20.282 -5.326 -41.662 1.00 91.62 227 THR A CA 1
ATOM 1798 C C . THR A 1 227 ? 21.757 -5.708 -41.798 1.00 91.62 227 THR A C 1
ATOM 1800 O O . THR A 1 227 ? 22.263 -5.836 -42.909 1.00 91.62 227 THR A O 1
ATOM 1803 N N . ARG A 1 228 ? 22.462 -5.947 -40.682 1.00 91.44 228 ARG A N 1
ATOM 1804 C CA . ARG A 1 228 ? 23.887 -6.333 -40.695 1.00 91.44 228 ARG A CA 1
ATOM 1805 C C . ARG A 1 228 ? 24.127 -7.715 -41.289 1.00 91.44 228 ARG A C 1
ATOM 1807 O O . ARG A 1 228 ? 25.130 -7.912 -41.964 1.00 91.44 228 ARG A O 1
ATOM 1814 N N . LYS A 1 229 ? 23.217 -8.658 -41.044 1.00 92.81 229 LYS A N 1
ATOM 1815 C CA . LYS A 1 229 ? 23.253 -10.007 -41.623 1.00 92.81 229 LYS A CA 1
ATOM 1816 C C . LYS A 1 229 ? 22.715 -10.065 -43.054 1.00 92.81 229 LYS A C 1
ATOM 1818 O O . LYS A 1 229 ? 22.629 -11.152 -43.605 1.00 92.81 229 LYS A O 1
ATOM 1823 N N . LYS A 1 230 ? 22.379 -8.915 -43.655 1.00 90.50 230 LYS A N 1
ATOM 1824 C CA . LYS A 1 230 ? 21.815 -8.802 -45.009 1.00 90.50 230 LYS A CA 1
ATOM 1825 C C . LYS A 1 230 ? 20.532 -9.631 -45.214 1.00 90.50 230 LYS A C 1
ATOM 1827 O O . LYS A 1 230 ? 20.206 -9.957 -46.345 1.00 90.50 230 LYS A O 1
ATOM 1832 N N . ILE A 1 231 ? 19.786 -9.929 -44.142 1.00 90.62 231 ILE A N 1
ATOM 1833 C CA . ILE A 1 231 ? 18.495 -10.640 -44.211 1.00 90.62 231 ILE A CA 1
ATOM 1834 C C . ILE A 1 231 ? 17.430 -9.727 -44.832 1.00 90.62 231 ILE A C 1
ATOM 1836 O O . ILE A 1 231 ? 16.671 -10.138 -45.698 1.00 90.62 231 ILE A O 1
ATOM 1840 N N . ALA A 1 232 ? 17.369 -8.470 -44.382 1.00 88.88 232 ALA A N 1
ATOM 1841 C CA . ALA A 1 232 ? 16.451 -7.461 -44.903 1.00 88.88 232 ALA A CA 1
ATOM 1842 C C . ALA A 1 232 ? 17.020 -6.055 -44.681 1.00 88.88 232 ALA A C 1
ATOM 1844 O O . ALA A 1 232 ? 17.610 -5.777 -43.634 1.00 88.88 232 ALA A O 1
ATOM 1845 N N . ASN A 1 233 ? 16.799 -5.132 -45.622 1.00 90.44 233 ASN A N 1
ATOM 1846 C CA . ASN A 1 233 ? 17.157 -3.728 -45.426 1.00 90.44 233 ASN A CA 1
ATOM 1847 C C . ASN A 1 233 ? 16.104 -3.027 -44.552 1.00 90.44 233 ASN A C 1
ATOM 1849 O O . ASN A 1 233 ? 15.031 -2.654 -45.024 1.00 90.44 233 ASN A O 1
ATOM 1853 N N . ARG A 1 234 ? 16.413 -2.826 -43.266 1.00 92.31 234 ARG A N 1
ATOM 1854 C CA . ARG A 1 234 ? 15.500 -2.197 -42.294 1.00 92.31 234 ARG A CA 1
ATOM 1855 C C . ARG A 1 234 ? 15.866 -0.747 -41.961 1.00 92.31 234 ARG A C 1
ATOM 1857 O O . ARG A 1 234 ? 15.394 -0.212 -40.961 1.00 92.31 234 ARG A O 1
ATOM 1864 N N . GLY A 1 235 ? 16.674 -0.068 -42.782 1.00 90.00 235 GLY A N 1
ATOM 1865 C CA . GLY A 1 235 ? 17.189 1.277 -42.477 1.00 90.00 235 GLY A CA 1
ATOM 1866 C C . GLY A 1 235 ? 16.116 2.349 -42.214 1.00 90.00 235 GLY A C 1
ATOM 1867 O O . GLY A 1 235 ? 16.306 3.218 -41.359 1.00 90.00 235 GLY A O 1
ATOM 1868 N N . LYS A 1 236 ? 14.965 2.297 -42.906 1.00 91.88 236 LYS A N 1
ATOM 1869 C CA . LYS A 1 236 ? 13.823 3.201 -42.647 1.00 91.88 236 LYS A CA 1
ATOM 1870 C C . LYS A 1 236 ? 13.187 2.913 -41.283 1.00 91.88 236 LYS A C 1
ATOM 1872 O O . LYS A 1 236 ? 13.033 3.836 -40.487 1.00 91.88 236 LYS A O 1
ATOM 1877 N N . SER A 1 237 ? 12.905 1.643 -40.992 1.00 93.38 237 SER A N 1
ATOM 1878 C CA . SER A 1 237 ? 12.332 1.196 -39.717 1.00 93.38 237 SER A CA 1
ATOM 1879 C C . SER A 1 237 ? 13.247 1.517 -38.533 1.00 93.38 237 SER A C 1
ATOM 1881 O O . SER A 1 237 ? 12.777 2.047 -37.535 1.00 93.38 237 SER A O 1
ATOM 1883 N N . ILE A 1 238 ? 14.563 1.304 -38.659 1.00 92.50 238 ILE A N 1
ATOM 1884 C CA . ILE A 1 238 ? 15.541 1.650 -37.612 1.00 92.50 238 ILE A CA 1
ATOM 1885 C C . ILE A 1 238 ? 15.484 3.147 -37.286 1.00 92.50 238 ILE A C 1
ATOM 1887 O O . ILE A 1 238 ? 15.437 3.516 -36.116 1.00 92.50 238 ILE A O 1
ATOM 1891 N N . ARG A 1 239 ? 15.457 4.019 -38.305 1.00 90.06 239 ARG A N 1
ATOM 1892 C CA . ARG A 1 239 ? 15.355 5.474 -38.096 1.00 90.06 239 ARG A CA 1
ATOM 1893 C C . ARG A 1 239 ? 14.037 5.873 -37.436 1.00 90.06 239 ARG A C 1
ATOM 1895 O O . ARG A 1 239 ? 14.046 6.763 -36.594 1.00 90.06 239 ARG A O 1
ATOM 1902 N N . MET A 1 240 ? 12.931 5.230 -37.808 1.00 91.94 240 MET A N 1
ATOM 1903 C CA . MET A 1 240 ? 11.627 5.466 -37.188 1.00 91.94 240 MET A CA 1
ATOM 1904 C C . MET A 1 240 ? 11.646 5.085 -35.705 1.00 91.94 240 MET A C 1
ATOM 1906 O O . MET A 1 240 ? 11.363 5.935 -34.868 1.00 91.94 240 MET A O 1
ATOM 1910 N N . ILE A 1 241 ? 12.059 3.859 -35.370 1.00 93.25 241 ILE A N 1
ATOM 1911 C CA . ILE A 1 241 ? 12.122 3.397 -33.976 1.00 93.25 241 ILE A CA 1
ATOM 1912 C C . ILE A 1 241 ? 13.086 4.253 -33.153 1.00 93.25 241 ILE A C 1
ATOM 1914 O O . ILE A 1 241 ? 12.752 4.628 -32.036 1.00 93.25 241 ILE A O 1
ATOM 1918 N N . LEU A 1 242 ? 14.239 4.645 -33.708 1.00 90.69 242 LEU A N 1
ATOM 1919 C CA . LEU A 1 242 ? 15.176 5.538 -33.022 1.00 90.69 242 LEU A CA 1
ATOM 1920 C C . LEU A 1 242 ? 14.538 6.889 -32.663 1.00 90.69 242 LEU A C 1
ATOM 1922 O O . LEU A 1 242 ? 14.780 7.386 -31.568 1.00 90.69 242 LEU A O 1
ATOM 1926 N N . LYS A 1 243 ? 13.722 7.475 -33.551 1.00 88.69 243 LYS A N 1
ATOM 1927 C CA . LYS A 1 243 ? 13.033 8.748 -33.277 1.00 88.69 243 LYS A CA 1
ATOM 1928 C C . LYS A 1 243 ? 12.045 8.639 -32.115 1.00 88.69 243 LYS A C 1
ATOM 1930 O O . LYS A 1 243 ? 11.946 9.585 -31.346 1.00 88.69 243 LYS A O 1
ATOM 1935 N N . ILE A 1 244 ? 11.338 7.514 -31.993 1.00 90.69 244 ILE A N 1
ATOM 1936 C CA . ILE A 1 244 ? 10.342 7.291 -30.930 1.00 90.69 244 ILE A CA 1
ATOM 1937 C C . ILE A 1 244 ? 11.034 6.870 -29.618 1.00 90.69 244 ILE A C 1
ATOM 1939 O O . ILE A 1 244 ? 10.642 7.295 -28.537 1.00 90.69 244 ILE A O 1
ATOM 1943 N N . HIS A 1 245 ? 12.110 6.085 -29.699 1.00 93.25 245 HIS A N 1
ATOM 1944 C CA . HIS A 1 245 ? 12.902 5.666 -28.540 1.00 93.25 245 HIS A CA 1
ATOM 1945 C C . HIS A 1 245 ? 13.661 6.842 -27.902 1.00 93.25 245 HIS A C 1
ATOM 1947 O O . HIS A 1 245 ? 13.699 6.977 -26.682 1.00 93.25 245 HIS A O 1
ATOM 1953 N N . ALA A 1 246 ? 14.250 7.719 -28.719 1.00 90.94 246 ALA A N 1
ATOM 1954 C CA . ALA A 1 246 ? 15.036 8.869 -28.275 1.00 90.94 246 ALA A CA 1
ATOM 1955 C C . ALA A 1 246 ? 14.200 10.165 -28.269 1.00 90.94 246 ALA A C 1
ATOM 1957 O O . ALA A 1 246 ? 14.550 11.148 -28.930 1.00 90.94 246 ALA A O 1
ATOM 1958 N N . THR A 1 247 ? 13.089 10.175 -27.532 1.00 90.81 247 THR A N 1
ATOM 1959 C CA . THR A 1 247 ? 12.232 11.362 -27.363 1.00 90.81 247 THR A CA 1
ATOM 1960 C C . THR A 1 247 ? 12.608 12.160 -26.115 1.00 90.81 247 THR A C 1
ATOM 1962 O O . THR A 1 247 ? 13.346 11.693 -25.250 1.00 90.81 247 THR A O 1
ATOM 1965 N N . SER A 1 248 ? 12.097 13.390 -26.005 1.00 90.56 248 SER A N 1
ATOM 1966 C CA . SER A 1 248 ? 12.190 14.168 -24.762 1.00 90.56 248 SER A CA 1
ATOM 1967 C C . SER A 1 248 ? 11.456 13.495 -23.600 1.00 90.56 248 SER A C 1
ATOM 1969 O O . SER A 1 248 ? 11.901 13.631 -22.467 1.00 90.56 248 SER A O 1
ATOM 1971 N N . LEU A 1 249 ? 10.387 12.736 -23.872 1.00 91.94 249 LEU A N 1
ATOM 1972 C CA . LEU A 1 249 ? 9.667 11.961 -22.856 1.00 91.94 249 LEU A CA 1
ATOM 1973 C C . LEU A 1 249 ? 10.561 10.888 -22.228 1.00 91.94 249 LEU A C 1
ATOM 1975 O O . LEU A 1 249 ? 10.555 10.731 -21.013 1.00 91.94 249 LEU A O 1
ATOM 1979 N N . SER A 1 250 ? 11.403 10.226 -23.028 1.00 91.06 250 SER A N 1
ATOM 1980 C CA . SER A 1 250 ? 12.403 9.274 -22.529 1.00 91.06 250 SER A CA 1
ATOM 1981 C C . SER A 1 250 ? 13.397 9.913 -21.555 1.00 91.06 250 SER A C 1
ATOM 1983 O O . SER A 1 250 ? 13.820 9.275 -20.597 1.00 91.06 250 SER A O 1
ATOM 1985 N N . VAL A 1 251 ? 13.773 11.174 -21.794 1.00 93.06 251 VAL A N 1
ATOM 1986 C CA . VAL A 1 251 ? 14.669 11.929 -20.902 1.00 93.06 251 VAL A CA 1
ATOM 1987 C C . VAL A 1 251 ? 13.928 12.381 -19.645 1.00 93.06 251 VAL A C 1
ATOM 1989 O O . VAL A 1 251 ? 14.470 12.273 -18.552 1.00 93.06 251 VAL A O 1
ATOM 1992 N N . LEU A 1 252 ? 12.681 12.839 -19.781 1.00 94.44 252 LEU A N 1
ATOM 1993 C CA . LEU A 1 252 ? 11.847 13.234 -18.645 1.00 94.44 252 LEU A CA 1
ATOM 1994 C C . LEU A 1 252 ? 11.606 12.058 -17.685 1.00 94.44 252 LEU A C 1
ATOM 1996 O O . LEU A 1 252 ? 11.712 12.223 -16.474 1.00 94.44 252 LEU A O 1
ATOM 2000 N N . ALA A 1 253 ? 11.366 10.859 -18.225 1.00 95.50 253 ALA A N 1
ATOM 2001 C CA . ALA A 1 253 ? 11.175 9.637 -17.447 1.00 95.50 253 ALA A CA 1
ATOM 2002 C C . ALA A 1 253 ? 12.409 9.224 -16.627 1.00 95.50 253 ALA A C 1
ATOM 2004 O O . ALA A 1 253 ? 12.272 8.470 -15.666 1.00 95.50 253 ALA A O 1
ATOM 2005 N N . ALA A 1 254 ? 13.606 9.725 -16.956 1.00 95.62 254 ALA A N 1
ATOM 2006 C CA . ALA A 1 254 ? 14.817 9.388 -16.217 1.00 95.62 254 ALA A CA 1
ATOM 2007 C C . ALA A 1 254 ? 14.759 9.836 -14.751 1.00 95.62 254 ALA A C 1
ATOM 2009 O O . ALA A 1 254 ? 15.288 9.136 -13.896 1.00 95.62 254 ALA A O 1
ATOM 2010 N N . ILE A 1 255 ? 14.101 10.961 -14.452 1.00 95.00 255 ILE A N 1
ATOM 2011 C CA . ILE A 1 255 ? 14.018 11.499 -13.087 1.00 95.00 255 ILE A CA 1
ATOM 2012 C C . ILE A 1 255 ? 13.283 10.524 -12.150 1.00 95.00 255 ILE A C 1
ATOM 2014 O O . ILE A 1 255 ? 13.920 10.026 -11.219 1.00 95.00 255 ILE A O 1
ATOM 2018 N N . PRO A 1 256 ? 11.997 10.183 -12.377 1.00 95.62 256 PRO A N 1
ATOM 2019 C CA . PRO A 1 256 ? 11.298 9.251 -11.497 1.00 95.62 256 PRO A CA 1
ATOM 2020 C C . PRO A 1 256 ? 11.914 7.846 -11.524 1.00 95.62 256 PRO A C 1
ATOM 2022 O O . PRO A 1 256 ? 11.976 7.201 -10.484 1.00 95.62 256 PRO A O 1
ATOM 2025 N N . LEU A 1 257 ? 12.454 7.385 -12.660 1.00 96.94 257 LEU A N 1
ATOM 2026 C CA . LEU A 1 257 ? 13.104 6.071 -12.728 1.00 96.94 257 LEU A CA 1
ATOM 2027 C C . LEU A 1 257 ? 14.389 5.987 -11.895 1.00 96.94 257 LEU A C 1
ATOM 2029 O O . LEU A 1 257 ? 14.638 4.953 -11.280 1.00 96.94 257 LEU A O 1
ATOM 2033 N N . ILE A 1 258 ? 15.194 7.053 -11.839 1.00 97.00 258 ILE A N 1
ATOM 2034 C CA . ILE A 1 258 ? 16.367 7.103 -10.954 1.00 97.00 258 ILE A CA 1
ATOM 2035 C C . ILE A 1 258 ? 15.920 7.070 -9.491 1.00 97.00 258 ILE A C 1
ATOM 2037 O O . ILE A 1 258 ? 16.504 6.332 -8.702 1.00 97.00 258 ILE A O 1
ATOM 2041 N N . LEU A 1 259 ? 14.874 7.819 -9.129 1.00 95.62 259 LEU A N 1
ATOM 2042 C CA . LEU A 1 259 ? 14.340 7.819 -7.764 1.00 95.62 259 LEU A CA 1
ATOM 2043 C C . LEU A 1 259 ? 13.829 6.430 -7.346 1.00 95.62 259 LEU A C 1
ATOM 2045 O O . LEU A 1 259 ? 14.155 5.962 -6.255 1.00 95.62 259 LEU A O 1
ATOM 2049 N N . ILE A 1 260 ? 13.088 5.741 -8.217 1.00 95.00 260 ILE A N 1
ATOM 2050 C CA . ILE A 1 260 ? 12.598 4.375 -7.970 1.00 95.00 260 ILE A CA 1
ATOM 2051 C C . ILE A 1 260 ? 13.767 3.387 -7.851 1.00 95.00 260 ILE A C 1
ATOM 2053 O O . ILE A 1 260 ? 13.799 2.594 -6.915 1.00 95.00 260 ILE A O 1
ATOM 2057 N N . ALA A 1 261 ? 14.761 3.465 -8.742 1.00 96.50 261 ALA A N 1
ATOM 2058 C CA . ALA A 1 261 ? 15.932 2.587 -8.709 1.00 96.50 261 ALA A CA 1
ATOM 2059 C C . ALA A 1 261 ? 16.757 2.759 -7.422 1.00 96.50 261 ALA A C 1
ATOM 2061 O O . ALA A 1 261 ? 17.126 1.775 -6.786 1.00 96.50 261 ALA A O 1
ATOM 2062 N N . LEU A 1 262 ? 17.021 4.006 -7.015 1.00 96.44 262 LEU A N 1
ATOM 2063 C CA . LEU A 1 262 ? 17.761 4.300 -5.786 1.00 96.44 262 LEU A CA 1
ATOM 2064 C C . LEU A 1 262 ? 16.979 3.880 -4.541 1.00 96.44 262 LEU A C 1
ATOM 2066 O O . LEU A 1 262 ? 17.545 3.275 -3.636 1.00 96.44 262 LEU A O 1
ATOM 2070 N N . SER A 1 263 ? 15.681 4.185 -4.494 1.00 95.69 263 SER A N 1
ATOM 2071 C CA . SER A 1 263 ? 14.839 3.790 -3.364 1.00 95.69 263 SER A CA 1
ATOM 2072 C C . SER A 1 263 ? 14.700 2.271 -3.249 1.00 95.69 263 SER A C 1
ATOM 2074 O O . SER A 1 263 ? 14.733 1.768 -2.132 1.00 95.69 263 SER A O 1
ATOM 2076 N N . GLY A 1 264 ? 14.645 1.542 -4.370 1.00 94.62 264 GLY A N 1
ATOM 2077 C CA . GLY A 1 264 ? 14.646 0.076 -4.392 1.00 94.62 264 GLY A CA 1
ATOM 2078 C C . GLY A 1 264 ? 15.880 -0.520 -3.714 1.00 94.62 264 GLY A C 1
ATOM 2079 O O . GLY A 1 264 ? 15.734 -1.275 -2.761 1.00 94.62 264 GLY A O 1
ATOM 2080 N N . ILE A 1 265 ? 17.086 -0.080 -4.101 1.00 95.12 265 ILE A N 1
ATOM 2081 C CA . ILE A 1 265 ? 18.351 -0.527 -3.477 1.00 95.12 265 ILE A CA 1
ATOM 2082 C C . ILE A 1 265 ? 18.334 -0.292 -1.956 1.00 95.12 265 ILE A C 1
ATOM 2084 O O . ILE A 1 265 ? 18.739 -1.145 -1.165 1.00 95.12 265 ILE A O 1
ATOM 2088 N N . LEU A 1 266 ? 17.857 0.878 -1.516 1.00 95.19 266 LEU A N 1
ATOM 2089 C CA . LEU A 1 266 ? 17.806 1.214 -0.089 1.00 95.19 266 LEU A CA 1
ATOM 2090 C C . LEU A 1 266 ? 16.799 0.350 0.687 1.00 95.19 266 LEU A C 1
ATOM 2092 O O . LEU A 1 266 ? 17.027 0.064 1.866 1.00 95.19 266 LEU A O 1
ATOM 2096 N N . LEU A 1 267 ? 15.696 -0.056 0.052 1.00 91.94 267 LEU A N 1
ATOM 2097 C CA . LEU A 1 267 ? 14.671 -0.904 0.662 1.00 91.94 267 LEU A CA 1
ATOM 2098 C C . LEU A 1 267 ? 15.075 -2.383 0.695 1.00 91.94 267 LEU A C 1
ATOM 2100 O O . LEU A 1 267 ? 14.877 -3.018 1.736 1.00 91.94 267 LEU A O 1
ATOM 2104 N N . ASP A 1 268 ? 15.702 -2.896 -0.364 1.00 91.94 268 ASP A N 1
ATOM 2105 C CA . ASP A 1 268 ? 16.207 -4.277 -0.432 1.00 91.94 268 ASP A CA 1
ATOM 2106 C C . ASP A 1 268 ? 17.225 -4.549 0.690 1.00 91.94 268 ASP A C 1
ATOM 2108 O O . ASP A 1 268 ? 17.219 -5.605 1.325 1.00 91.94 268 ASP A O 1
ATOM 2112 N N . HIS A 1 269 ? 18.017 -3.535 1.053 1.00 91.62 269 HIS A N 1
ATOM 2113 C CA . HIS A 1 269 ? 18.993 -3.594 2.149 1.00 91.62 269 HIS A CA 1
ATOM 2114 C C . HIS A 1 269 ? 18.537 -2.845 3.403 1.00 91.62 269 HIS A C 1
ATOM 2116 O O . HIS A 1 269 ? 19.345 -2.260 4.133 1.00 91.62 269 HIS A O 1
ATOM 2122 N N . SER A 1 270 ? 17.234 -2.873 3.698 1.00 88.25 270 SER A N 1
ATOM 2123 C CA . SER A 1 270 ? 16.645 -2.132 4.821 1.00 88.25 270 SER A CA 1
ATOM 2124 C C . SER A 1 270 ? 17.334 -2.387 6.169 1.00 88.25 270 SER A C 1
ATOM 2126 O O . SER A 1 270 ? 17.455 -1.452 6.958 1.00 88.25 270 SER A O 1
ATOM 2128 N N . LYS A 1 271 ? 17.847 -3.594 6.444 1.00 88.56 271 LYS A N 1
ATOM 2129 C CA . LYS A 1 271 ? 18.598 -3.888 7.684 1.00 88.56 271 LYS A CA 1
ATOM 2130 C C . LYS A 1 271 ? 19.860 -3.029 7.834 1.00 88.56 271 LYS A C 1
ATOM 2132 O O . LYS A 1 271 ? 20.182 -2.630 8.948 1.00 88.56 271 LYS A O 1
ATOM 2137 N N . LEU A 1 272 ? 20.542 -2.738 6.726 1.00 92.69 272 LEU A N 1
ATOM 2138 C CA . LEU A 1 272 ? 21.755 -1.923 6.696 1.00 92.69 272 LEU A CA 1
ATOM 2139 C C . LEU A 1 272 ? 21.423 -0.428 6.747 1.00 92.69 272 LEU A C 1
ATOM 2141 O O . LEU A 1 272 ? 22.014 0.312 7.529 1.00 92.69 272 LEU A O 1
ATOM 2145 N N . PHE A 1 273 ? 20.466 0.021 5.928 1.00 93.12 273 PHE A N 1
ATOM 2146 C CA . PHE A 1 273 ? 20.214 1.452 5.743 1.00 93.12 273 PHE A CA 1
ATOM 2147 C C . PHE A 1 273 ? 19.212 2.045 6.738 1.00 93.12 273 PHE A C 1
ATOM 2149 O O . PHE A 1 273 ? 19.360 3.204 7.120 1.00 93.12 273 PHE A O 1
ATOM 2156 N N . THR A 1 274 ? 18.217 1.287 7.213 1.00 89.69 274 THR A N 1
ATOM 2157 C CA . THR A 1 274 ? 17.145 1.822 8.080 1.00 89.69 274 THR A CA 1
ATOM 2158 C C . THR A 1 274 ? 17.658 2.549 9.328 1.00 89.69 274 THR A C 1
ATOM 2160 O O . THR A 1 274 ? 17.094 3.602 9.626 1.00 89.69 274 THR A O 1
ATOM 2163 N N . PRO A 1 275 ? 18.689 2.068 10.058 1.00 92.25 275 PRO A N 1
ATOM 2164 C CA . PRO A 1 275 ? 19.220 2.798 11.209 1.00 92.25 275 PRO A CA 1
ATOM 2165 C C . PRO A 1 275 ? 19.670 4.218 10.846 1.00 92.25 275 PRO A C 1
ATOM 2167 O O . PRO A 1 275 ? 19.240 5.171 11.483 1.00 92.25 275 PRO A O 1
ATOM 2170 N N . PHE A 1 276 ? 20.447 4.371 9.770 1.00 93.69 276 PHE A N 1
ATOM 2171 C CA . PHE A 1 276 ? 20.880 5.677 9.269 1.00 93.69 276 PHE A CA 1
ATOM 2172 C C . PHE A 1 276 ? 19.699 6.519 8.766 1.00 93.69 276 PHE A C 1
ATOM 2174 O O . PHE A 1 276 ? 19.543 7.673 9.153 1.00 93.69 276 PHE A O 1
ATOM 2181 N N . LEU A 1 277 ? 18.821 5.931 7.950 1.00 93.56 277 LEU A N 1
ATOM 2182 C CA . LEU A 1 277 ? 17.690 6.640 7.344 1.00 93.56 277 LEU A CA 1
ATOM 2183 C C . LEU A 1 277 ? 16.667 7.145 8.374 1.00 93.56 277 LEU A C 1
ATOM 2185 O O . LEU A 1 277 ? 15.935 8.092 8.095 1.00 93.56 277 LEU A O 1
ATOM 2189 N N . LYS A 1 278 ? 16.590 6.516 9.553 1.00 91.12 278 LYS A N 1
ATOM 2190 C CA . LYS A 1 278 ? 15.750 6.971 10.670 1.00 91.12 278 LYS A CA 1
ATOM 2191 C C . LYS A 1 278 ? 16.375 8.109 11.479 1.00 91.12 278 LYS A C 1
ATOM 2193 O O . LYS A 1 278 ? 15.631 8.817 12.146 1.00 91.12 278 LYS A O 1
ATOM 2198 N N . LEU A 1 279 ? 17.698 8.281 11.433 1.00 93.19 279 LEU A N 1
ATOM 2199 C CA . LEU A 1 279 ? 18.398 9.380 12.114 1.00 93.19 279 LEU A CA 1
ATOM 2200 C C . LEU A 1 279 ? 18.298 10.700 11.343 1.00 93.19 279 LEU A C 1
ATOM 2202 O O . LEU A 1 279 ? 18.415 11.768 11.935 1.00 93.19 279 LEU A O 1
ATOM 2206 N N . VAL A 1 280 ? 18.093 10.632 10.027 1.00 94.75 280 VAL A N 1
ATOM 2207 C CA . VAL A 1 280 ? 17.950 11.820 9.184 1.00 94.75 280 VAL A CA 1
ATOM 2208 C C . VAL A 1 280 ? 16.501 12.299 9.218 1.00 94.75 280 VAL A C 1
ATOM 2210 O O . VAL A 1 280 ? 15.611 11.639 8.673 1.00 94.75 280 VAL A O 1
ATOM 2213 N N . SER A 1 281 ? 16.289 13.459 9.839 1.00 94.62 281 SER A N 1
ATOM 2214 C CA . SER A 1 281 ? 15.023 14.194 9.803 1.00 94.62 281 SER A CA 1
ATOM 2215 C C . SER A 1 281 ? 14.989 15.166 8.622 1.00 94.62 281 SER A C 1
ATOM 2217 O O . SER A 1 281 ? 16.004 15.774 8.278 1.00 94.62 281 SER A O 1
ATOM 2219 N N . ILE A 1 282 ? 13.824 15.311 8.001 1.00 95.31 282 ILE A N 1
ATOM 2220 C CA . ILE A 1 282 ? 13.544 16.238 6.908 1.00 95.31 282 ILE A CA 1
ATOM 2221 C C . ILE A 1 282 ? 12.509 17.228 7.423 1.00 95.31 282 ILE A C 1
ATOM 2223 O O . ILE A 1 282 ? 11.357 16.854 7.664 1.00 95.31 282 ILE A O 1
ATOM 2227 N N . SER A 1 283 ? 12.915 18.487 7.564 1.00 95.19 283 SER A N 1
ATOM 2228 C CA . SER A 1 283 ? 12.020 19.542 8.028 1.00 95.19 283 SER A CA 1
ATOM 2229 C C . SER A 1 283 ? 10.978 19.913 6.968 1.00 95.19 283 SER A C 1
ATOM 2231 O O . SER A 1 283 ? 11.249 19.738 5.773 1.00 95.19 283 SER A O 1
ATOM 2233 N N . PRO A 1 284 ? 9.816 20.469 7.367 1.00 94.31 284 PRO A N 1
ATOM 2234 C CA . PRO A 1 284 ? 8.730 20.824 6.451 1.00 94.31 284 PRO A CA 1
ATOM 2235 C C . PRO A 1 284 ? 9.175 21.630 5.224 1.00 94.31 284 PRO A C 1
ATOM 2237 O O . PRO A 1 284 ? 8.695 21.390 4.125 1.00 94.31 284 PRO A O 1
ATOM 2240 N N . ALA A 1 285 ? 10.162 22.519 5.366 1.00 94.00 285 ALA A N 1
ATOM 2241 C CA . ALA A 1 285 ? 10.673 23.346 4.268 1.00 94.00 285 ALA A CA 1
ATOM 2242 C C . ALA A 1 285 ? 11.292 22.557 3.093 1.00 94.00 285 ALA A C 1
ATOM 2244 O O . ALA A 1 285 ? 11.407 23.093 1.992 1.00 94.00 285 ALA A O 1
ATOM 2245 N N . TYR A 1 286 ? 11.711 21.308 3.317 1.00 95.19 286 TYR A N 1
ATOM 2246 C CA . TYR A 1 286 ? 12.331 20.445 2.303 1.00 95.19 286 TYR A CA 1
ATOM 2247 C C . TYR A 1 286 ? 11.465 19.238 1.934 1.00 95.19 286 TYR A C 1
ATOM 2249 O O . TYR A 1 286 ? 11.908 18.364 1.182 1.00 95.19 286 TYR A O 1
ATOM 2257 N N . GLN A 1 287 ? 10.250 19.158 2.476 1.00 95.06 287 GLN A N 1
ATOM 2258 C CA . GLN A 1 287 ? 9.349 18.054 2.193 1.00 95.06 287 GLN A CA 1
ATOM 2259 C C . GLN A 1 287 ? 8.678 18.233 0.825 1.00 95.06 287 GLN A C 1
ATOM 2261 O O . GLN A 1 287 ? 8.413 19.353 0.385 1.00 95.06 287 GLN A O 1
ATOM 2266 N N . PRO A 1 288 ? 8.401 17.132 0.109 1.00 94.75 288 PRO A N 1
ATOM 2267 C CA . PRO A 1 288 ? 7.599 17.197 -1.102 1.00 94.75 288 PRO A CA 1
ATOM 2268 C C . PRO A 1 288 ? 6.158 17.672 -0.833 1.00 94.75 288 PRO A C 1
ATOM 2270 O O . PRO A 1 288 ? 5.628 17.423 0.252 1.00 94.75 288 PRO A O 1
ATOM 2273 N N . PRO A 1 289 ? 5.477 18.255 -1.841 1.00 93.75 289 PRO A N 1
ATOM 2274 C CA . PRO A 1 289 ? 4.105 18.761 -1.735 1.00 93.75 289 PRO A CA 1
ATOM 2275 C C . PRO A 1 289 ? 3.095 17.850 -1.025 1.00 93.75 289 PRO A C 1
ATOM 2277 O O . PRO A 1 289 ? 2.208 18.349 -0.339 1.00 93.75 289 PRO A O 1
ATOM 2280 N N . VAL A 1 290 ? 3.228 16.527 -1.161 1.00 93.19 290 VAL A N 1
ATOM 2281 C CA . VAL A 1 290 ? 2.307 15.563 -0.536 1.00 93.19 290 VAL A CA 1
ATOM 2282 C C . VAL A 1 290 ? 2.188 15.711 0.988 1.00 93.19 290 VAL A C 1
ATOM 2284 O O . VAL A 1 290 ? 1.116 15.471 1.532 1.00 93.19 290 VAL A O 1
ATOM 2287 N N . TYR A 1 291 ? 3.241 16.154 1.681 1.00 93.88 291 TYR A N 1
ATOM 2288 C CA . TYR A 1 291 ? 3.238 16.289 3.145 1.00 93.88 291 TYR A CA 1
ATOM 2289 C C . TYR A 1 291 ? 2.543 17.564 3.653 1.00 93.88 291 TYR A C 1
ATOM 2291 O O . TYR A 1 291 ? 2.367 17.714 4.858 1.00 93.88 291 TYR A O 1
ATOM 2299 N N . HIS A 1 292 ? 2.117 18.458 2.754 1.00 92.06 292 HIS A N 1
ATOM 2300 C CA . HIS A 1 292 ? 1.480 19.736 3.098 1.00 92.06 292 HIS A CA 1
ATOM 2301 C C . HIS A 1 292 ? -0.034 19.766 2.854 1.00 92.06 292 HIS A C 1
ATOM 2303 O O . HIS A 1 292 ? -0.656 20.807 3.050 1.00 92.06 292 HIS A O 1
ATOM 2309 N N . GLN A 1 293 ? -0.623 18.665 2.379 1.00 88.75 293 GLN A N 1
ATOM 2310 C CA . GLN A 1 293 ? -2.051 18.595 2.044 1.00 88.75 293 GLN A CA 1
ATOM 2311 C C . GLN A 1 293 ? -2.710 17.339 2.615 1.00 88.75 293 GLN A C 1
ATOM 2313 O O . GLN A 1 293 ? -3.719 17.451 3.304 1.00 88.75 293 GLN A O 1
ATOM 2318 N N . LEU A 1 294 ? -2.121 16.160 2.370 1.00 89.00 294 LEU A N 1
ATOM 2319 C CA . LEU A 1 294 ? -2.614 14.860 2.850 1.00 89.00 294 LEU A CA 1
ATOM 2320 C C . LEU A 1 294 ? -4.095 14.574 2.530 1.00 89.00 294 LEU A C 1
ATOM 2322 O O . LEU A 1 294 ? -4.756 13.826 3.250 1.00 89.00 294 LEU A O 1
ATOM 2326 N N . SER A 1 295 ? -4.612 15.137 1.437 1.00 86.19 295 SER A N 1
ATOM 2327 C CA . SER A 1 295 ? -6.027 15.048 1.054 1.00 86.19 295 SER A CA 1
ATOM 2328 C C . SER A 1 295 ? -6.464 13.643 0.632 1.00 86.19 295 SER A C 1
ATOM 2330 O O . SER A 1 295 ? -7.651 13.333 0.673 1.00 86.19 295 SER A O 1
ATOM 2332 N N . ALA A 1 296 ? -5.517 12.780 0.252 1.00 90.88 296 ALA A N 1
ATOM 2333 C CA . ALA A 1 296 ? -5.746 11.375 -0.086 1.00 90.88 296 ALA A CA 1
ATOM 2334 C C . ALA A 1 296 ? -4.807 10.436 0.697 1.00 90.88 296 ALA A C 1
ATOM 2336 O O . ALA A 1 296 ? -4.203 9.525 0.127 1.00 90.88 296 ALA A O 1
ATOM 2337 N N . ASP A 1 297 ? -4.625 10.690 1.999 1.00 94.62 297 ASP A N 1
ATOM 2338 C CA . ASP A 1 297 ? -3.701 9.938 2.859 1.00 94.62 297 ASP A CA 1
ATOM 2339 C C . ASP A 1 297 ? -4.332 9.443 4.173 1.00 94.62 297 ASP A C 1
ATOM 2341 O O . ASP A 1 297 ? -3.655 9.325 5.190 1.00 94.62 297 ASP A O 1
ATOM 2345 N N . ILE A 1 298 ? -5.627 9.130 4.184 1.00 96.94 298 ILE A N 1
ATOM 2346 C CA . ILE A 1 298 ? -6.317 8.560 5.349 1.00 96.94 298 ILE A CA 1
ATOM 2347 C C . ILE A 1 298 ? -6.144 7.039 5.339 1.00 96.94 298 ILE A C 1
ATOM 2349 O O . ILE A 1 298 ? -6.818 6.311 4.613 1.00 96.94 298 ILE A O 1
ATOM 2353 N N . TRP A 1 299 ? -5.219 6.531 6.148 1.00 96.69 299 TRP A N 1
ATOM 2354 C CA . TRP A 1 299 ? -4.874 5.106 6.210 1.00 96.69 299 TRP A CA 1
ATOM 2355 C C . TRP A 1 299 ? -5.675 4.328 7.242 1.00 96.69 299 TRP A C 1
ATOM 2357 O O . TRP A 1 299 ? -5.923 3.135 7.061 1.00 96.69 299 TRP A O 1
ATOM 2367 N N . SER A 1 300 ? -6.063 4.990 8.325 1.00 98.12 300 SER A N 1
ATOM 2368 C CA . SER A 1 300 ? -6.797 4.382 9.425 1.00 98.12 300 SER A CA 1
ATOM 2369 C C . SER A 1 300 ? -7.762 5.377 10.058 1.00 98.12 300 SER A C 1
ATOM 2371 O O . SER A 1 300 ? -7.576 6.588 9.940 1.00 98.12 300 SER A O 1
ATOM 2373 N N . VAL A 1 301 ? -8.803 4.858 10.705 1.00 98.62 301 VAL A N 1
ATOM 2374 C CA . VAL A 1 301 ? -9.831 5.653 11.384 1.00 98.62 301 VAL A CA 1
ATOM 2375 C C . VAL A 1 301 ? -10.173 5.037 12.734 1.00 98.62 301 VAL A C 1
ATOM 2377 O O . VAL A 1 301 ? -10.016 3.829 12.918 1.00 98.62 301 VAL A O 1
ATOM 2380 N N . ASP A 1 302 ? -10.592 5.880 13.669 1.00 98.31 302 ASP A N 1
ATOM 2381 C CA . ASP A 1 302 ? -11.053 5.491 14.997 1.00 98.31 302 ASP A CA 1
ATOM 2382 C C . ASP A 1 302 ? -12.131 6.464 15.503 1.00 98.31 302 ASP A C 1
ATOM 2384 O O . ASP A 1 302 ? -12.117 7.649 15.166 1.00 98.31 302 ASP A O 1
ATOM 2388 N N . TYR A 1 303 ? -13.055 5.958 16.318 1.00 97.19 303 TYR A N 1
ATOM 2389 C CA . TYR A 1 303 ? -14.047 6.747 17.037 1.00 97.19 303 TYR A CA 1
ATOM 2390 C C . TYR A 1 303 ? -14.282 6.135 18.421 1.00 97.19 303 TYR A C 1
ATOM 2392 O O . TYR A 1 303 ? -14.429 4.921 18.542 1.00 97.19 303 TYR A O 1
ATOM 2400 N N . ASP A 1 304 ? -14.313 6.975 19.457 1.00 94.94 304 ASP A N 1
ATOM 2401 C CA . ASP A 1 304 ? -14.479 6.564 20.863 1.00 94.94 304 ASP A CA 1
ATOM 2402 C C . ASP A 1 304 ? -15.797 7.036 21.499 1.00 94.94 304 ASP A C 1
ATOM 2404 O O . ASP A 1 304 ? -15.923 7.096 22.721 1.00 94.94 304 ASP A O 1
ATOM 2408 N N . GLY A 1 305 ? -16.773 7.438 20.679 1.00 94.06 305 GLY A N 1
ATOM 2409 C CA . GLY A 1 305 ? -18.027 8.026 21.156 1.00 94.06 305 GLY A CA 1
ATOM 2410 C C . GLY A 1 305 ? -17.957 9.541 21.377 1.00 94.06 305 GLY A C 1
ATOM 2411 O O . GLY A 1 305 ? -18.993 10.180 21.561 1.00 94.06 305 GLY A O 1
ATOM 2412 N N . LYS A 1 306 ? -16.765 10.154 21.344 1.00 94.81 306 LYS A N 1
ATOM 2413 C CA . LYS A 1 306 ? -16.588 11.607 21.541 1.00 94.81 306 LYS A CA 1
ATOM 2414 C C . LYS A 1 306 ? -15.642 12.247 20.534 1.00 94.81 306 LYS A C 1
ATOM 2416 O O . LYS A 1 306 ? -15.814 13.417 20.193 1.00 94.81 306 LYS A O 1
ATOM 2421 N N . ILE A 1 307 ? -14.623 11.511 20.116 1.00 97.38 307 ILE A N 1
ATOM 2422 C CA . ILE A 1 307 ? -13.520 11.990 19.296 1.00 97.38 307 ILE A CA 1
ATOM 2423 C C . ILE A 1 307 ? -13.380 11.070 18.094 1.00 97.38 307 ILE A C 1
ATOM 2425 O O . ILE A 1 307 ? -13.175 9.865 18.237 1.00 97.38 307 ILE A O 1
ATOM 2429 N N . TYR A 1 308 ? -13.444 11.663 16.909 1.00 98.31 308 TYR A N 1
ATOM 2430 C CA . TYR A 1 308 ? -13.056 11.028 15.659 1.00 98.31 308 TYR A CA 1
ATOM 2431 C C . TYR A 1 308 ? -11.561 11.198 15.453 1.00 98.31 308 TYR A C 1
ATOM 2433 O O . TYR A 1 308 ? -11.022 12.284 15.672 1.00 98.31 308 TYR A O 1
ATOM 2441 N N . ARG A 1 309 ? -10.891 10.148 14.991 1.00 98.56 309 ARG A N 1
ATOM 2442 C CA . ARG A 1 309 ? -9.464 10.165 14.675 1.00 98.56 309 ARG A CA 1
ATOM 2443 C C . ARG A 1 309 ? -9.223 9.647 13.272 1.00 98.56 309 ARG A C 1
ATOM 2445 O O . ARG A 1 309 ? -9.738 8.596 12.898 1.00 98.56 309 ARG A O 1
ATOM 2452 N N . ILE A 1 310 ? -8.383 10.349 12.523 1.00 98.56 310 ILE A N 1
ATOM 2453 C CA . ILE A 1 310 ? -7.842 9.887 11.244 1.00 98.56 310 ILE A CA 1
ATOM 2454 C C . ILE A 1 310 ? -6.333 9.717 11.370 1.00 98.56 310 ILE A C 1
ATOM 2456 O O . ILE A 1 310 ? -5.644 10.538 11.976 1.00 98.56 310 ILE A O 1
ATOM 2460 N N . GLY A 1 311 ? -5.822 8.632 10.803 1.00 97.88 311 GLY A N 1
ATOM 2461 C CA . GLY A 1 311 ? -4.403 8.315 10.765 1.00 97.88 311 GLY A CA 1
ATOM 2462 C C . GLY A 1 311 ? -3.834 8.489 9.363 1.00 97.88 311 GLY A C 1
ATOM 2463 O O . GLY A 1 311 ? -4.393 7.962 8.402 1.00 97.88 311 GLY A O 1
ATOM 2464 N N . ASN A 1 312 ? -2.707 9.186 9.253 1.00 96.06 312 ASN A N 1
ATOM 2465 C CA . ASN A 1 312 ? -1.985 9.433 8.005 1.00 96.06 312 ASN A CA 1
ATOM 2466 C C . ASN A 1 312 ? -0.467 9.286 8.205 1.00 96.06 312 ASN A C 1
ATOM 2468 O O . ASN A 1 312 ? -0.007 8.881 9.279 1.00 96.06 312 ASN A O 1
ATOM 2472 N N . ARG A 1 313 ? 0.337 9.583 7.174 1.00 93.69 313 ARG A N 1
ATOM 2473 C CA . ARG A 1 313 ? 1.804 9.429 7.217 1.00 93.69 313 ARG A CA 1
ATOM 2474 C C . ARG A 1 313 ? 2.516 10.273 8.276 1.00 93.69 313 ARG A C 1
ATOM 2476 O O . ARG A 1 313 ? 3.580 9.844 8.730 1.00 93.69 313 ARG A O 1
ATOM 2483 N N . HIS A 1 314 ? 1.955 11.420 8.666 1.00 94.00 314 HIS A N 1
ATOM 2484 C CA . HIS A 1 314 ? 2.503 12.270 9.728 1.00 94.00 314 HIS A CA 1
ATOM 2485 C C . HIS A 1 314 ? 2.159 11.728 11.104 1.00 94.00 314 HIS A C 1
ATOM 2487 O O . HIS A 1 314 ? 3.012 11.709 11.991 1.00 94.00 314 HIS A O 1
ATOM 2493 N N . GLY A 1 315 ? 0.924 11.272 11.288 1.00 95.75 315 GLY A N 1
ATOM 2494 C CA . GLY A 1 315 ? 0.420 11.025 12.623 1.00 95.75 315 GLY A CA 1
ATOM 2495 C C . GLY A 1 315 ? -1.065 10.734 12.685 1.00 95.75 315 GLY A C 1
ATOM 2496 O O . GLY A 1 315 ? -1.668 10.200 11.754 1.00 95.75 315 GLY A O 1
ATOM 2497 N N . ILE A 1 316 ? -1.626 11.086 13.832 1.00 97.88 316 ILE A N 1
ATOM 2498 C CA . ILE A 1 316 ? -3.043 10.998 14.149 1.00 97.88 316 ILE A CA 1
ATOM 2499 C C . ILE A 1 316 ? -3.564 12.411 14.339 1.00 97.88 316 ILE A C 1
ATOM 2501 O O . ILE A 1 316 ? -2.949 13.214 15.043 1.00 97.88 316 ILE A O 1
ATOM 2505 N N . TYR A 1 317 ? -4.708 12.673 13.724 1.00 98.12 317 TYR A N 1
ATOM 2506 C CA . TYR A 1 317 ? -5.447 13.916 13.844 1.00 98.12 317 TYR A CA 1
ATOM 2507 C C . TYR A 1 317 ? -6.810 13.615 14.435 1.00 98.12 317 TYR A C 1
ATOM 2509 O O . TYR A 1 317 ? -7.462 12.654 14.022 1.00 98.12 317 TYR A O 1
ATOM 2517 N N . LYS A 1 318 ? -7.240 14.446 15.377 1.00 97.94 318 LYS A N 1
ATOM 2518 C CA . LYS A 1 318 ? -8.510 14.296 16.075 1.00 97.94 318 LYS A CA 1
ATOM 2519 C C . LYS A 1 318 ? -9.479 15.419 15.748 1.00 97.94 318 LYS A C 1
ATOM 2521 O O . LYS A 1 318 ? -9.063 16.558 15.530 1.00 97.94 318 LYS A O 1
ATOM 2526 N N . SER A 1 319 ? -10.762 15.094 15.787 1.00 98.06 319 SER A N 1
ATOM 2527 C CA . SER A 1 319 ? -11.863 16.027 15.592 1.00 98.06 319 SER A CA 1
ATOM 2528 C C . SER A 1 319 ? -13.052 15.665 16.479 1.00 98.06 319 SER A C 1
ATOM 2530 O O . SER A 1 319 ? -13.311 14.491 16.741 1.00 98.06 319 SER A O 1
ATOM 2532 N N . HIS A 1 320 ? -13.794 16.677 16.921 1.00 97.06 320 HIS A N 1
ATOM 2533 C CA . HIS A 1 320 ? -15.064 16.500 17.631 1.00 97.06 320 HIS A CA 1
ATOM 2534 C C . HIS A 1 320 ? -16.284 16.632 16.709 1.00 97.06 320 HIS A C 1
ATOM 2536 O O . HIS A 1 320 ? -17.366 16.170 17.058 1.00 97.06 320 HIS A O 1
ATOM 2542 N N . ASP A 1 321 ? -16.119 17.252 15.539 1.00 94.69 321 ASP A N 1
ATOM 2543 C CA . ASP A 1 321 ? -17.210 17.634 14.635 1.00 94.69 321 ASP A CA 1
ATOM 2544 C C . ASP A 1 321 ? -16.977 17.220 13.169 1.00 94.69 321 ASP A C 1
ATOM 2546 O O . ASP A 1 321 ? -17.796 17.532 12.299 1.00 94.69 321 ASP A O 1
ATOM 2550 N N . LEU A 1 322 ? -15.865 16.517 12.912 1.00 95.62 322 LEU A N 1
ATOM 2551 C CA . LEU A 1 322 ? -15.335 16.103 11.608 1.00 95.62 322 LEU A CA 1
ATOM 2552 C C . LEU A 1 322 ? -14.891 17.251 10.687 1.00 95.62 322 LEU A C 1
ATOM 2554 O O . LEU A 1 322 ? -14.480 16.996 9.551 1.00 95.62 322 LEU A O 1
ATOM 2558 N N . LYS A 1 323 ? -14.942 18.502 11.150 1.00 92.88 323 LYS A N 1
ATOM 2559 C CA . LYS A 1 323 ? -14.579 19.691 10.369 1.00 92.88 323 LYS A CA 1
ATOM 2560 C C . LYS A 1 323 ? -13.226 20.229 10.789 1.00 92.88 323 LYS A C 1
ATOM 2562 O O . LYS A 1 323 ? -12.378 20.455 9.931 1.00 92.88 323 LYS A O 1
ATOM 2567 N N . GLU A 1 324 ? -13.023 20.409 12.089 1.00 95.06 324 GLU A N 1
ATOM 2568 C CA . GLU A 1 324 ? -11.764 20.903 12.634 1.00 95.06 324 GLU A CA 1
ATOM 2569 C C . GLU A 1 324 ? -10.898 19.731 13.086 1.00 95.06 324 GLU A C 1
ATOM 2571 O O . GLU A 1 324 ? -11.308 18.918 13.918 1.00 95.06 324 GLU A O 1
ATOM 2576 N N . TRP A 1 325 ? -9.697 19.642 12.520 1.00 96.69 325 TRP A N 1
ATOM 2577 C CA . TRP A 1 325 ? -8.743 18.571 12.783 1.00 96.69 325 TRP A CA 1
ATOM 2578 C C . TRP A 1 325 ? -7.504 19.146 13.454 1.00 96.69 325 TRP A C 1
ATOM 2580 O O . TRP A 1 325 ? -6.876 20.056 12.916 1.00 96.69 325 TRP A O 1
ATOM 2590 N N . SER A 1 326 ? -7.152 18.594 14.612 1.00 96.81 326 SER A N 1
ATOM 2591 C CA . SER A 1 326 ? -5.960 18.976 15.376 1.00 96.81 326 SER A CA 1
ATOM 2592 C C . SER A 1 326 ? -5.023 17.789 15.524 1.00 96.81 326 SER A C 1
ATOM 2594 O O . SER A 1 326 ? -5.468 16.647 15.671 1.00 96.81 326 SER A O 1
ATOM 2596 N N . PHE A 1 327 ? -3.725 18.048 15.472 1.00 96.88 327 PHE A N 1
ATOM 2597 C CA . PHE A 1 327 ? -2.710 17.030 15.653 1.00 96.88 327 PHE A CA 1
ATOM 2598 C C . PHE A 1 327 ? -2.777 16.432 17.064 1.00 96.88 327 PHE A C 1
ATOM 2600 O O . PHE A 1 327 ? -2.875 17.140 18.067 1.00 96.88 327 PHE A O 1
ATOM 2607 N N . GLU A 1 328 ? -2.724 15.104 17.153 1.00 96.75 328 GLU A N 1
ATOM 2608 C CA . GLU A 1 328 ? -2.819 14.380 18.421 1.00 96.75 328 GLU A CA 1
ATOM 2609 C C . GLU A 1 328 ? -1.548 13.586 18.736 1.00 96.75 328 GLU A C 1
ATOM 2611 O O . GLU A 1 328 ? -1.089 13.581 19.880 1.00 96.75 328 GLU A O 1
ATOM 2616 N N . ASN A 1 329 ? -0.969 12.898 17.747 1.00 96.50 329 ASN A N 1
ATOM 2617 C CA . ASN A 1 329 ? 0.182 12.028 17.978 1.00 96.50 329 ASN A CA 1
ATOM 2618 C C . ASN A 1 329 ? 1.037 11.814 16.718 1.00 96.50 329 ASN A C 1
ATOM 2620 O O . ASN A 1 329 ? 0.503 11.598 15.633 1.00 96.50 329 ASN A O 1
ATOM 2624 N N . SER A 1 330 ? 2.367 11.808 16.866 1.00 94.31 330 SER A N 1
ATOM 2625 C CA . SER A 1 330 ? 3.321 11.682 15.755 1.00 94.31 330 SER A CA 1
ATOM 2626 C C . SER A 1 330 ? 3.608 10.241 15.330 1.00 94.31 330 SER A C 1
ATOM 2628 O O . SER A 1 330 ? 3.620 9.304 16.128 1.00 94.31 330 SER A O 1
ATOM 2630 N N . GLY A 1 331 ? 3.928 10.079 14.047 1.00 92.38 331 GLY A N 1
ATOM 2631 C CA . GLY A 1 331 ? 4.340 8.829 13.421 1.00 92.38 331 GLY A CA 1
ATOM 2632 C C . GLY A 1 331 ? 3.228 8.189 12.594 1.00 92.38 331 GLY A C 1
ATOM 2633 O O . GLY A 1 331 ? 2.072 8.138 13.007 1.00 92.38 331 GLY A O 1
ATOM 2634 N N . PHE A 1 332 ? 3.588 7.627 11.439 1.00 94.56 332 PHE A N 1
ATOM 2635 C CA . PHE A 1 332 ? 2.624 7.044 10.505 1.00 94.56 332 PHE A CA 1
ATOM 2636 C C . PHE A 1 332 ? 1.653 6.058 11.176 1.00 94.56 332 PHE A C 1
ATOM 2638 O O . PHE A 1 332 ? 2.065 4.982 11.614 1.00 94.56 332 PHE A O 1
ATOM 2645 N N . ALA A 1 333 ? 0.371 6.421 11.244 1.00 96.69 333 ALA A N 1
ATOM 2646 C CA . ALA A 1 333 ? -0.718 5.600 11.765 1.00 96.69 333 ALA A CA 1
ATOM 2647 C C . ALA A 1 333 ? -1.290 4.680 10.670 1.00 96.69 333 ALA A C 1
ATOM 2649 O O . ALA A 1 333 ? -2.266 4.999 9.991 1.00 96.69 333 ALA A O 1
ATOM 2650 N N . TYR A 1 334 ? -0.644 3.526 10.482 1.00 95.88 334 TYR A N 1
ATOM 2651 C CA . TYR A 1 334 ? -0.988 2.562 9.434 1.00 95.88 334 TYR A CA 1
ATOM 2652 C C . TYR A 1 334 ? -2.309 1.833 9.710 1.00 95.88 334 TYR A C 1
ATOM 2654 O O . TYR A 1 334 ? -3.131 1.686 8.808 1.00 95.88 334 TYR A O 1
ATOM 2662 N N . LYS A 1 335 ? -2.515 1.381 10.952 1.00 97.00 335 LYS A N 1
ATOM 2663 C CA . LYS A 1 335 ? -3.762 0.765 11.425 1.00 97.00 335 LYS A CA 1
ATOM 2664 C C . LYS A 1 335 ? -4.090 1.293 12.813 1.00 97.00 335 LYS A C 1
ATOM 2666 O O . LYS A 1 335 ? -3.184 1.463 13.627 1.00 97.00 335 LYS A O 1
ATOM 2671 N N . MET A 1 336 ? -5.374 1.510 13.057 1.00 98.12 336 MET A N 1
ATOM 2672 C CA . MET A 1 336 ? -5.940 1.876 14.349 1.00 98.12 336 MET A CA 1
ATOM 2673 C C . MET A 1 336 ? -6.988 0.829 14.712 1.00 98.12 336 MET A C 1
ATOM 2675 O O . MET A 1 336 ? -7.826 0.476 13.881 1.00 98.12 336 MET A O 1
ATOM 2679 N N . VAL A 1 337 ? -6.884 0.280 15.919 1.00 96.88 337 VAL A N 1
ATOM 2680 C CA . VAL A 1 337 ? -7.766 -0.775 16.418 1.00 96.88 337 VAL A CA 1
ATOM 2681 C C . VAL A 1 337 ? -8.172 -0.425 17.837 1.00 96.88 337 VAL A C 1
ATOM 2683 O O . VAL A 1 337 ? -7.331 -0.409 18.734 1.00 96.88 337 VAL A O 1
ATOM 2686 N N . ARG A 1 338 ? -9.456 -0.129 18.028 1.00 95.12 338 ARG A N 1
ATOM 2687 C CA . ARG A 1 338 ? -10.033 0.105 19.347 1.00 95.12 338 ARG A CA 1
ATOM 2688 C C . ARG A 1 338 ? -10.535 -1.198 19.942 1.00 95.12 338 ARG A C 1
ATOM 2690 O O . ARG A 1 338 ? -11.233 -1.953 19.270 1.00 95.12 338 ARG A O 1
ATOM 2697 N N . MET A 1 339 ? -10.179 -1.421 21.198 1.00 91.38 339 MET A N 1
ATOM 2698 C CA . MET A 1 339 ? -10.720 -2.472 22.047 1.00 91.38 339 MET A CA 1
ATOM 2699 C C . MET A 1 339 ? -11.075 -1.820 23.376 1.00 91.38 339 MET A C 1
ATOM 2701 O O . MET A 1 339 ? -10.192 -1.339 24.090 1.00 91.38 339 MET A O 1
ATOM 2705 N N . ASP A 1 340 ? -12.373 -1.740 23.652 1.00 86.31 340 ASP A N 1
ATOM 2706 C CA . ASP A 1 340 ? -12.923 -1.004 24.789 1.00 86.31 340 ASP A CA 1
ATOM 2707 C C . ASP A 1 340 ? -12.383 0.443 24.834 1.00 86.31 340 ASP A C 1
ATOM 2709 O O . ASP A 1 340 ? -12.446 1.189 23.847 1.00 86.31 340 ASP A O 1
ATOM 2713 N N . ASP A 1 341 ? -11.796 0.837 25.961 1.00 90.00 341 ASP A N 1
ATOM 2714 C CA . ASP A 1 341 ? -11.234 2.171 26.180 1.00 90.00 341 ASP A CA 1
ATOM 2715 C C . ASP A 1 341 ? -9.803 2.335 25.639 1.00 90.00 341 ASP A C 1
ATOM 2717 O O . ASP A 1 341 ? -9.199 3.399 25.787 1.00 90.00 341 ASP A O 1
ATOM 2721 N N . THR A 1 342 ? -9.242 1.302 25.003 1.00 95.62 342 THR A N 1
ATOM 2722 C CA . THR A 1 342 ? -7.847 1.286 24.552 1.00 95.62 342 THR A CA 1
ATOM 2723 C C . THR A 1 342 ? -7.750 1.301 23.031 1.00 95.62 342 THR A C 1
ATOM 2725 O O . THR A 1 342 ? -8.378 0.507 22.334 1.00 95.62 342 THR A O 1
ATOM 2728 N N . LEU A 1 343 ? -6.917 2.194 22.498 1.00 97.62 343 LEU A N 1
ATOM 2729 C CA . LEU A 1 343 ? -6.633 2.298 21.070 1.00 97.62 343 LEU A CA 1
ATOM 2730 C C . LEU A 1 343 ? -5.206 1.838 20.773 1.00 97.62 343 LEU A C 1
ATOM 2732 O O . LEU A 1 343 ? -4.234 2.457 21.204 1.00 97.62 343 LEU A O 1
ATOM 2736 N N . TYR A 1 344 ? -5.081 0.783 19.975 1.00 97.75 344 TYR A N 1
ATOM 2737 C CA . TYR A 1 344 ? -3.814 0.258 19.478 1.00 97.75 344 TYR A CA 1
ATOM 2738 C C . TYR A 1 344 ? -3.506 0.846 18.104 1.00 97.75 344 TYR A C 1
ATOM 2740 O O . TYR A 1 344 ? -4.342 0.819 17.198 1.00 97.75 344 TYR A O 1
ATOM 2748 N N . VAL A 1 345 ? -2.280 1.338 17.924 1.00 98.00 345 VAL A N 1
ATOM 2749 C CA . VAL A 1 345 ? -1.843 1.983 16.684 1.00 98.00 345 VAL A CA 1
ATOM 2750 C C . VAL A 1 345 ? -0.601 1.304 16.128 1.00 98.00 345 VAL A C 1
ATOM 2752 O O . VAL A 1 345 ? 0.477 1.313 16.730 1.00 98.00 345 VAL A O 1
ATOM 2755 N N . SER A 1 346 ? -0.745 0.762 14.925 1.00 96.69 346 SER A N 1
ATOM 2756 C CA . SER A 1 346 ? 0.333 0.144 14.161 1.00 96.69 346 SER A CA 1
ATOM 2757 C C . SER A 1 346 ? 1.109 1.187 13.365 1.00 96.69 346 SER A C 1
ATOM 2759 O O . SER A 1 346 ? 0.526 2.023 12.667 1.00 96.69 346 SER A O 1
ATOM 2761 N N . GLY A 1 347 ? 2.438 1.134 13.447 1.00 93.06 347 GLY A N 1
ATOM 2762 C CA . GLY A 1 347 ? 3.343 2.017 12.721 1.00 93.06 347 GLY A CA 1
ATOM 2763 C C . GLY A 1 347 ? 4.000 1.345 11.514 1.00 93.06 347 GLY A C 1
ATOM 2764 O O . GLY A 1 347 ? 4.733 0.366 11.651 1.00 93.06 347 GLY A O 1
ATOM 2765 N N . MET A 1 348 ? 3.853 1.922 10.315 1.00 88.00 348 MET A N 1
ATOM 2766 C CA . MET A 1 348 ? 4.620 1.495 9.131 1.00 88.00 348 MET A CA 1
ATOM 2767 C C . MET A 1 348 ? 5.904 2.320 8.997 1.00 88.00 348 MET A C 1
ATOM 2769 O O . MET A 1 348 ? 5.991 3.315 8.278 1.00 88.00 348 MET A O 1
ATOM 2773 N N . GLY A 1 349 ? 6.947 1.876 9.700 1.00 81.31 349 GLY A N 1
ATOM 2774 C CA . GLY A 1 349 ? 8.230 2.593 9.802 1.00 81.31 349 GLY A CA 1
ATOM 2775 C C . GLY A 1 349 ? 8.294 3.611 10.941 1.00 81.31 349 GLY A C 1
ATOM 2776 O O . GLY A 1 349 ? 9.377 4.125 11.203 1.00 81.31 349 GLY A O 1
ATOM 2777 N N . ALA A 1 350 ? 7.178 3.822 11.637 1.00 88.19 350 ALA A N 1
ATOM 2778 C CA . ALA A 1 350 ? 7.085 4.510 12.919 1.00 88.19 350 ALA A CA 1
ATOM 2779 C C . ALA A 1 350 ? 6.957 3.487 14.071 1.00 88.19 350 ALA A C 1
ATOM 2781 O O . ALA A 1 350 ? 6.656 2.320 13.801 1.00 88.19 350 ALA A O 1
ATOM 2782 N N . PRO A 1 351 ? 7.192 3.883 15.336 1.00 91.50 351 PRO A N 1
ATOM 2783 C CA . PRO A 1 351 ? 6.876 3.048 16.491 1.00 91.50 351 PRO A CA 1
ATOM 2784 C C . PRO A 1 351 ? 5.382 2.702 16.565 1.00 91.50 351 PRO A C 1
ATOM 2786 O O . PRO A 1 351 ? 4.521 3.520 16.225 1.00 91.50 351 PRO A O 1
ATOM 2789 N N . ASN A 1 352 ? 5.081 1.499 17.053 1.00 96.25 352 ASN A N 1
ATOM 2790 C CA . ASN A 1 352 ? 3.729 1.156 17.481 1.00 96.25 352 ASN A CA 1
ATOM 2791 C C . ASN A 1 352 ? 3.397 1.932 18.760 1.00 96.25 352 ASN A C 1
ATOM 2793 O O . ASN A 1 352 ? 4.284 2.206 19.576 1.00 96.25 352 ASN A O 1
ATOM 2797 N N . ARG A 1 353 ? 2.131 2.302 18.925 1.00 97.12 353 ARG A N 1
ATOM 2798 C CA . ARG A 1 353 ? 1.661 3.162 20.015 1.00 97.12 353 ARG A CA 1
ATOM 2799 C C . ARG A 1 353 ? 0.347 2.649 20.576 1.00 97.12 353 ARG A C 1
ATOM 2801 O O . ARG A 1 353 ? -0.354 1.878 19.925 1.00 97.12 353 ARG A O 1
ATOM 2808 N N . ILE A 1 354 ? 0.038 3.100 21.777 1.00 97.44 354 ILE A N 1
ATOM 2809 C CA . ILE A 1 354 ? -1.203 2.812 22.478 1.00 97.44 354 ILE A CA 1
ATOM 2810 C C . ILE A 1 354 ? -1.725 4.108 23.096 1.00 97.44 354 ILE A C 1
ATOM 2812 O O . ILE A 1 354 ? -0.935 4.908 23.598 1.00 97.44 354 ILE A O 1
ATOM 2816 N N . LEU A 1 355 ? -3.033 4.320 23.023 1.00 97.69 355 LEU A N 1
ATOM 2817 C CA . LEU A 1 355 ? -3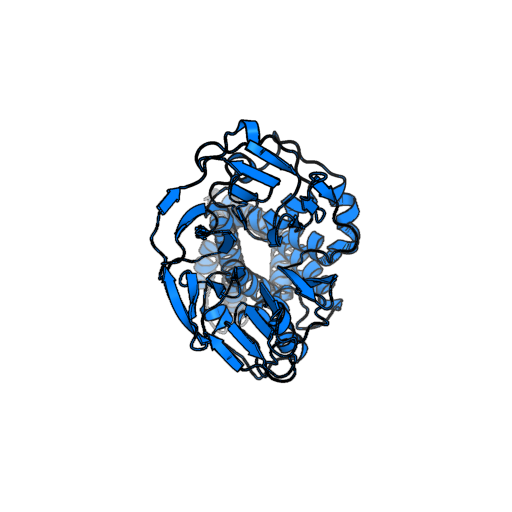.742 5.340 23.785 1.00 97.69 355 LEU A CA 1
ATOM 2818 C C . LEU A 1 355 ? -4.658 4.616 24.767 1.00 97.69 355 LEU A C 1
ATOM 2820 O O . LEU A 1 355 ? -5.603 3.945 24.357 1.00 97.69 355 LEU A O 1
ATOM 2824 N N . ASP A 1 356 ? -4.340 4.740 26.049 1.00 95.56 356 ASP A N 1
ATOM 2825 C CA . ASP A 1 356 ? -5.114 4.197 27.162 1.00 95.56 356 ASP A CA 1
ATOM 2826 C C . ASP A 1 356 ? -5.488 5.325 28.144 1.00 95.56 356 ASP A C 1
ATOM 2828 O O . ASP A 1 356 ? -5.303 6.515 27.869 1.00 95.56 356 ASP A O 1
ATOM 2832 N N . LYS A 1 357 ? -5.983 4.960 29.330 1.00 93.12 357 LYS A N 1
ATOM 2833 C CA . LYS A 1 357 ? -6.300 5.909 30.413 1.00 93.12 357 LYS A CA 1
ATOM 2834 C C . LYS A 1 357 ? -5.118 6.781 30.870 1.00 93.12 357 LYS A C 1
ATOM 2836 O O . LYS A 1 357 ? -5.344 7.821 31.481 1.00 93.12 357 LYS A O 1
ATOM 2841 N N . ASN A 1 358 ? -3.879 6.360 30.612 1.00 93.31 358 ASN A N 1
ATOM 2842 C CA . ASN A 1 358 ? -2.658 7.088 30.957 1.00 93.31 358 ASN A CA 1
ATOM 2843 C C . ASN A 1 358 ? -2.173 7.984 29.802 1.00 93.31 358 ASN A C 1
ATOM 2845 O O . ASN A 1 358 ? -1.158 8.666 29.941 1.00 93.31 358 ASN A O 1
ATOM 2849 N N . GLY A 1 359 ? -2.880 7.990 28.669 1.00 95.50 359 GLY A N 1
ATOM 2850 C CA . GLY A 1 359 ? -2.536 8.758 27.480 1.00 95.50 359 GLY A CA 1
ATOM 2851 C C . GLY A 1 359 ? -1.712 7.966 26.464 1.00 95.50 359 GLY A C 1
ATOM 2852 O O . GLY A 1 359 ? -1.720 6.735 26.425 1.00 95.50 359 GLY A O 1
ATOM 2853 N N . TRP A 1 360 ? -1.022 8.697 25.589 1.00 97.38 360 TRP A N 1
ATOM 2854 C CA . TRP A 1 360 ? -0.223 8.114 24.514 1.00 97.38 360 TRP A CA 1
ATOM 2855 C C . TRP A 1 360 ? 1.087 7.528 25.032 1.00 97.38 360 TRP A C 1
ATOM 2857 O O . TRP A 1 360 ? 1.930 8.245 25.567 1.00 97.38 360 TRP A O 1
ATOM 2867 N N . ASN A 1 361 ? 1.296 6.240 24.778 1.00 96.81 361 ASN A N 1
ATOM 2868 C CA . ASN A 1 361 ? 2.508 5.518 25.138 1.00 96.81 361 ASN A CA 1
ATOM 2869 C C . ASN A 1 361 ? 3.042 4.715 23.949 1.00 96.81 361 ASN A C 1
ATOM 2871 O O . ASN A 1 361 ? 2.317 4.372 23.009 1.00 96.81 361 ASN A O 1
ATOM 2875 N N . LYS A 1 362 ? 4.339 4.400 23.975 1.00 95.62 362 LYS A N 1
ATOM 2876 C CA . LYS A 1 362 ? 4.927 3.473 23.006 1.00 95.62 362 LYS A CA 1
ATOM 2877 C C . LYS A 1 362 ? 4.466 2.054 23.335 1.00 95.62 362 LYS A C 1
ATOM 2879 O O . LYS A 1 362 ? 4.552 1.617 24.478 1.00 95.62 362 LYS A O 1
ATOM 2884 N N . LEU A 1 363 ? 4.000 1.334 22.320 1.00 94.88 363 LEU A N 1
ATOM 2885 C CA . LEU A 1 363 ? 3.592 -0.057 22.458 1.00 94.88 363 LEU A CA 1
ATOM 2886 C C . LEU A 1 363 ? 4.812 -0.955 22.248 1.00 94.88 363 LEU A C 1
ATOM 2888 O O . LEU A 1 363 ? 5.185 -1.279 21.115 1.00 94.88 363 LEU A O 1
ATOM 2892 N N . GLU A 1 364 ? 5.460 -1.312 23.352 1.00 89.62 364 GLU A N 1
ATOM 2893 C CA . GLU A 1 364 ? 6.585 -2.244 23.340 1.00 89.62 364 GLU A CA 1
ATOM 2894 C C . GLU A 1 364 ? 6.107 -3.671 23.031 1.00 89.62 364 GLU A C 1
ATOM 2896 O O . GLU A 1 364 ? 4.958 -4.033 23.273 1.00 89.62 364 GLU A O 1
ATOM 2901 N N . HIS A 1 365 ? 6.995 -4.495 22.475 1.00 86.19 365 HIS A N 1
ATOM 2902 C CA . HIS A 1 365 ? 6.766 -5.924 22.195 1.00 86.19 365 HIS A CA 1
ATOM 2903 C C . HIS A 1 365 ? 5.667 -6.280 21.172 1.00 86.19 365 HIS A C 1
ATOM 2905 O O . HIS A 1 365 ? 5.538 -7.453 20.823 1.00 86.19 365 HIS A O 1
ATOM 2911 N N . ALA A 1 366 ? 4.938 -5.311 20.611 1.00 90.44 366 ALA A N 1
ATOM 2912 C CA . ALA A 1 366 ? 4.051 -5.560 19.476 1.00 90.44 366 ALA A CA 1
ATOM 2913 C C . ALA A 1 366 ? 4.849 -5.788 18.175 1.00 90.44 366 ALA A C 1
ATOM 2915 O O . ALA A 1 366 ? 5.860 -5.111 17.938 1.00 90.44 366 ALA A O 1
ATOM 2916 N N . PRO A 1 367 ? 4.400 -6.696 17.288 1.00 90.50 367 PRO A N 1
ATOM 2917 C CA . PRO A 1 367 ? 5.060 -6.910 16.011 1.00 90.50 367 PRO A CA 1
ATOM 2918 C C . PRO A 1 367 ? 5.016 -5.650 15.141 1.00 90.50 367 PRO A C 1
ATOM 2920 O O . PRO A 1 367 ? 4.053 -4.880 15.147 1.00 90.50 367 PRO A O 1
ATOM 2923 N N . HIS A 1 368 ? 6.076 -5.442 14.361 1.00 86.50 368 HIS A N 1
ATOM 2924 C CA . HIS A 1 368 ? 6.127 -4.351 13.390 1.00 86.50 368 HIS A CA 1
ATOM 2925 C C . HIS A 1 368 ? 4.992 -4.503 12.368 1.00 86.50 368 HIS A C 1
ATOM 2927 O O . HIS A 1 368 ? 4.791 -5.600 11.849 1.00 86.50 368 HIS A O 1
ATOM 2933 N N . MET A 1 369 ? 4.271 -3.410 12.093 1.00 90.81 369 MET A N 1
ATOM 2934 C CA . MET A 1 369 ? 3.187 -3.365 11.102 1.00 90.81 369 MET A CA 1
ATOM 2935 C C . MET A 1 369 ? 2.082 -4.411 11.308 1.00 90.81 369 MET A C 1
ATOM 2937 O O . MET A 1 369 ? 1.584 -4.992 10.341 1.00 90.81 369 MET A O 1
ATOM 2941 N N . PHE A 1 370 ? 1.660 -4.639 12.555 1.00 94.19 370 PHE A N 1
ATOM 2942 C CA . PHE A 1 370 ? 0.467 -5.448 12.793 1.00 94.19 370 PHE A CA 1
ATOM 2943 C C . PHE A 1 370 ? -0.747 -4.858 12.061 1.00 94.19 370 PHE A C 1
ATOM 2945 O O . PHE A 1 370 ? -0.865 -3.641 11.890 1.00 94.19 370 PHE A O 1
ATOM 2952 N N . LYS A 1 371 ? -1.625 -5.733 11.587 1.00 94.06 371 LYS A N 1
ATOM 2953 C CA . LYS A 1 371 ? -2.792 -5.389 10.778 1.00 94.06 371 LYS A CA 1
ATOM 2954 C C . LYS A 1 371 ? -4.071 -5.292 11.596 1.00 94.06 371 LYS A C 1
ATOM 2956 O O . LYS A 1 371 ? -4.950 -4.516 11.233 1.00 94.06 371 LYS A O 1
ATOM 2961 N N . ASP A 1 372 ? -4.128 -6.046 12.690 1.00 95.00 372 ASP A N 1
ATOM 2962 C CA . ASP A 1 372 ? -5.236 -6.052 13.637 1.00 95.00 372 ASP A CA 1
ATOM 2963 C C . ASP A 1 372 ? -4.752 -6.431 15.045 1.00 95.00 372 ASP A C 1
ATOM 2965 O O . ASP A 1 372 ? -3.651 -6.978 15.197 1.00 95.00 372 ASP A O 1
ATOM 2969 N N . ALA A 1 373 ? -5.576 -6.148 16.052 1.00 94.19 373 ALA A N 1
ATOM 2970 C CA . ALA A 1 373 ? -5.381 -6.546 17.445 1.00 94.19 373 ALA A CA 1
ATOM 2971 C C . ALA A 1 373 ? -6.682 -7.158 17.981 1.00 94.19 373 ALA A C 1
ATOM 2973 O O . ALA A 1 373 ? -7.764 -6.676 17.651 1.00 94.19 373 ALA A O 1
ATOM 2974 N N . PHE A 1 374 ? -6.580 -8.231 18.763 1.00 92.25 374 PHE A N 1
ATOM 2975 C CA . PHE A 1 374 ? -7.739 -8.979 19.259 1.00 92.25 374 PHE A CA 1
ATOM 2976 C C . PHE A 1 374 ? -7.424 -9.687 20.583 1.00 92.25 374 PHE A C 1
ATOM 2978 O O . PHE A 1 374 ? -6.258 -9.911 20.918 1.00 92.25 374 PHE A O 1
ATOM 2985 N N . MET A 1 375 ? -8.464 -10.049 21.339 1.00 89.38 375 MET A N 1
ATOM 2986 C CA . MET A 1 375 ? -8.320 -10.830 22.571 1.00 89.38 375 MET A CA 1
ATOM 2987 C C . MET A 1 375 ? -8.107 -12.310 22.252 1.00 89.38 375 MET A C 1
ATOM 2989 O O . MET A 1 375 ? -8.840 -12.896 21.460 1.00 89.38 375 MET A O 1
ATOM 2993 N N . SER A 1 376 ? -7.125 -12.927 22.903 1.00 87.56 376 SER A N 1
ATOM 2994 C CA . SER A 1 376 ? -6.864 -14.365 22.852 1.00 87.56 376 SER A CA 1
ATOM 2995 C C . SER A 1 376 ? -6.319 -14.824 24.201 1.00 87.56 376 SER A C 1
ATOM 2997 O O . SER A 1 376 ? -5.270 -14.347 24.625 1.00 87.56 376 SER A O 1
ATOM 2999 N N . ASN A 1 377 ? -6.983 -15.780 24.859 1.00 83.31 377 ASN A N 1
ATOM 3000 C CA . ASN A 1 377 ? -6.579 -16.307 26.174 1.00 83.31 377 ASN A CA 1
ATOM 3001 C C . ASN A 1 377 ? -6.277 -15.196 27.201 1.00 83.31 377 ASN A C 1
ATOM 3003 O O . ASN A 1 377 ? -5.205 -15.186 27.800 1.00 83.31 377 ASN A O 1
ATOM 3007 N N . GLU A 1 378 ? -7.187 -14.225 27.343 1.00 82.50 378 GLU A N 1
ATOM 3008 C CA . GLU A 1 378 ? -7.054 -13.079 28.267 1.00 82.50 378 GLU A CA 1
ATOM 3009 C C . GLU A 1 378 ? -5.883 -12.119 27.971 1.00 82.50 378 GLU A C 1
ATOM 3011 O O . GLU A 1 378 ? -5.627 -11.191 28.737 1.00 82.50 378 GLU A O 1
ATOM 3016 N N . ALA A 1 379 ? -5.197 -12.280 26.837 1.00 88.56 379 ALA A N 1
ATOM 3017 C CA . ALA A 1 379 ? -4.120 -11.403 26.397 1.00 88.56 379 ALA A CA 1
ATOM 3018 C C . ALA A 1 379 ? -4.403 -10.802 25.015 1.00 88.56 379 ALA A C 1
ATOM 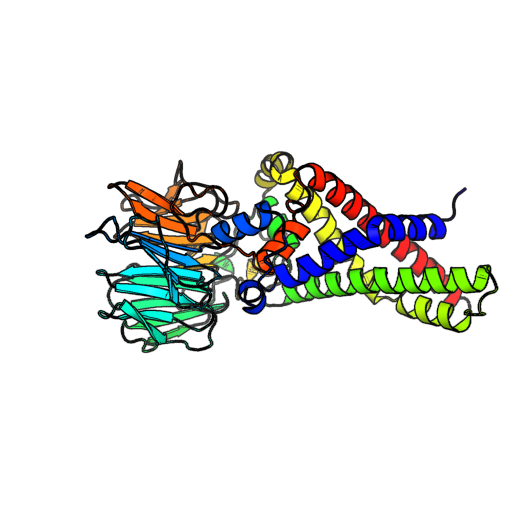3020 O O . ALA A 1 379 ? -5.134 -11.361 24.197 1.00 88.56 379 ALA A O 1
ATOM 3021 N N . ILE A 1 380 ? -3.773 -9.661 24.737 1.00 91.44 380 ILE A N 1
ATOM 3022 C CA . ILE A 1 380 ? -3.822 -9.039 23.414 1.00 91.44 380 ILE A CA 1
ATOM 3023 C C . ILE A 1 380 ? -2.891 -9.796 22.473 1.00 91.44 380 ILE A C 1
ATOM 3025 O O . ILE A 1 380 ? -1.681 -9.881 22.700 1.00 91.44 380 ILE A O 1
ATOM 3029 N N . ALA A 1 381 ? -3.464 -10.304 21.391 1.00 92.38 381 ALA A N 1
ATOM 3030 C CA . ALA A 1 381 ? -2.748 -10.867 20.264 1.00 92.38 381 ALA A CA 1
ATOM 3031 C C . ALA A 1 381 ? -2.807 -9.914 19.063 1.00 92.38 381 ALA A C 1
ATOM 3033 O O . ALA A 1 381 ? -3.678 -9.051 18.956 1.00 92.38 381 ALA A O 1
ATOM 3034 N N . TYR A 1 382 ? -1.853 -10.080 18.147 1.00 93.12 382 TYR A N 1
ATOM 3035 C CA . TYR A 1 382 ? -1.701 -9.222 16.977 1.00 93.12 382 TYR A CA 1
ATOM 3036 C C . TYR A 1 382 ? -1.668 -10.058 15.706 1.00 93.12 382 TYR A C 1
ATOM 3038 O O . TYR A 1 382 ? -0.904 -11.019 15.604 1.00 93.12 382 TYR A O 1
ATOM 3046 N N . LEU A 1 383 ? -2.438 -9.640 14.705 1.00 92.88 383 LEU A N 1
ATOM 3047 C CA . LEU A 1 383 ? -2.344 -10.181 13.354 1.00 92.88 383 LEU A CA 1
ATOM 3048 C C . LEU A 1 383 ? -1.177 -9.503 12.622 1.00 92.88 383 LEU A C 1
ATOM 3050 O O . LEU A 1 383 ? -1.145 -8.276 12.537 1.00 92.88 383 LEU A O 1
ATOM 3054 N N . ASN A 1 384 ? -0.236 -10.257 12.046 1.00 85.94 384 ASN A N 1
ATOM 3055 C CA . ASN A 1 384 ? 0.876 -9.696 11.264 1.00 85.94 384 ASN A CA 1
ATOM 3056 C C . ASN A 1 384 ? 1.126 -10.490 9.973 1.00 85.94 384 ASN A C 1
ATOM 3058 O O . ASN A 1 384 ? 1.343 -11.694 10.007 1.00 85.94 384 ASN A O 1
ATOM 3062 N N . GLY A 1 385 ? 1.231 -9.803 8.833 1.00 71.75 385 GLY A N 1
ATOM 3063 C CA . GLY A 1 385 ? 1.527 -10.439 7.545 1.00 71.75 385 GLY A CA 1
ATOM 3064 C C . GLY A 1 385 ? 2.857 -11.213 7.477 1.00 71.75 385 GLY A C 1
ATOM 3065 O O . GLY A 1 385 ? 2.977 -12.113 6.657 1.00 71.75 385 GLY A O 1
ATOM 3066 N N . HIS A 1 386 ? 3.851 -10.916 8.322 1.00 63.66 386 HIS A N 1
ATOM 3067 C CA . HIS A 1 386 ? 5.197 -11.503 8.188 1.00 63.66 386 HIS A CA 1
ATOM 3068 C C . HIS A 1 386 ? 5.473 -12.744 9.052 1.00 63.66 386 HIS A C 1
ATOM 3070 O O . HIS A 1 386 ? 6.394 -13.501 8.749 1.00 63.66 386 HIS A O 1
ATOM 3076 N N . LYS A 1 387 ? 4.736 -12.936 10.152 1.00 61.25 387 LYS A N 1
ATOM 3077 C CA . LYS A 1 387 ? 4.929 -14.036 11.115 1.00 61.25 387 LYS A CA 1
ATOM 3078 C C . LYS A 1 387 ? 3.598 -14.360 11.792 1.00 61.25 387 LYS A C 1
ATOM 3080 O O . LYS A 1 387 ? 3.388 -13.981 12.940 1.00 61.25 387 LYS A O 1
ATOM 3085 N N . ASN A 1 388 ? 2.695 -15.027 11.082 1.00 61.34 388 ASN A N 1
ATOM 3086 C CA . ASN A 1 388 ? 1.451 -15.497 11.684 1.00 61.34 388 ASN A CA 1
ATOM 3087 C C . ASN A 1 388 ? 1.640 -16.925 12.199 1.00 61.34 388 ASN A C 1
ATOM 3089 O O . ASN A 1 388 ? 1.691 -17.876 11.430 1.00 61.34 388 ASN A O 1
ATOM 3093 N N . THR A 1 389 ? 1.734 -17.061 13.520 1.00 72.62 389 THR A N 1
ATOM 3094 C CA . THR A 1 389 ? 1.504 -18.333 14.226 1.00 72.62 389 THR A CA 1
ATOM 3095 C C . THR A 1 389 ? 0.012 -18.613 14.418 1.00 72.62 389 THR A C 1
ATOM 3097 O O . THR A 1 389 ? -0.354 -19.637 14.987 1.00 72.62 389 THR A O 1
ATOM 3100 N N . LEU A 1 390 ? -0.842 -17.680 13.992 1.00 86.62 390 LEU A N 1
ATOM 3101 C CA . LEU A 1 390 ? -2.289 -17.793 14.074 1.00 86.62 390 LEU A CA 1
ATOM 3102 C C . LEU A 1 390 ? -2.797 -18.809 13.043 1.00 86.62 390 LEU A C 1
ATOM 3104 O O . LEU A 1 390 ? -2.294 -18.817 11.912 1.00 86.62 390 LEU A O 1
ATOM 3108 N N . PRO A 1 391 ? -3.804 -19.626 13.397 1.00 89.81 391 PRO A N 1
ATOM 3109 C CA . PRO A 1 391 ? -4.548 -20.393 12.412 1.00 89.81 391 PRO A CA 1
ATOM 3110 C C . PRO A 1 391 ? -5.039 -19.471 11.295 1.00 89.81 391 PRO A C 1
ATOM 3112 O O . PRO A 1 391 ? -5.539 -18.379 11.550 1.00 89.81 391 PRO A O 1
ATOM 3115 N N . SER A 1 392 ? -4.866 -19.877 10.043 1.00 88.81 392 SER A N 1
ATOM 3116 C CA . SER A 1 392 ? -5.292 -19.077 8.896 1.00 88.81 392 SER A CA 1
ATOM 3117 C C . SER A 1 392 ? -5.850 -19.981 7.805 1.00 88.81 392 SER A C 1
ATOM 3119 O O . SER A 1 392 ? -5.489 -21.160 7.759 1.00 88.81 392 SER A O 1
ATOM 3121 N N . PRO A 1 393 ? -6.720 -19.458 6.923 1.00 90.56 393 PRO A N 1
ATOM 3122 C CA . PRO A 1 393 ? -7.232 -20.234 5.806 1.00 90.56 393 PRO A CA 1
ATOM 3123 C C . PRO A 1 393 ? -6.088 -20.817 4.968 1.00 90.56 393 PRO A C 1
ATOM 3125 O O . PRO A 1 393 ? -5.161 -20.107 4.566 1.00 90.56 393 PRO A O 1
ATOM 3128 N N . HIS A 1 394 ? -6.159 -22.121 4.705 1.00 88.75 394 HIS A N 1
ATOM 3129 C CA . HIS A 1 394 ? -5.203 -22.811 3.850 1.00 88.75 394 HIS A CA 1
ATOM 3130 C C . HIS A 1 394 ? -5.633 -22.700 2.388 1.00 88.75 394 HIS A C 1
ATOM 3132 O O . HIS A 1 394 ? -6.717 -23.141 2.011 1.00 88.75 394 HIS A O 1
ATOM 3138 N N . PHE A 1 395 ? -4.754 -22.147 1.555 1.00 91.31 395 PHE A N 1
ATOM 3139 C CA . PHE A 1 395 ? -4.970 -22.037 0.117 1.00 91.31 395 PHE A CA 1
ATOM 3140 C C . PHE A 1 395 ? -4.130 -23.073 -0.635 1.00 91.31 395 PHE A C 1
ATOM 3142 O O . PHE A 1 395 ? -3.003 -23.381 -0.248 1.00 91.31 395 PHE A O 1
ATOM 3149 N N . SER A 1 396 ? -4.691 -23.624 -1.713 1.00 92.69 396 SER A N 1
ATOM 3150 C CA . SER A 1 396 ? -3.981 -24.523 -2.642 1.00 92.69 396 SER A CA 1
ATOM 3151 C C . SER A 1 396 ? -3.472 -23.798 -3.894 1.00 92.69 396 SER A C 1
ATOM 3153 O O . SER A 1 396 ? -2.768 -24.383 -4.715 1.00 92.69 396 SER A O 1
ATOM 3155 N N . ASP A 1 397 ? -3.811 -22.520 -4.022 1.00 95.06 397 ASP A N 1
ATOM 3156 C CA . ASP A 1 397 ? -3.468 -21.620 -5.109 1.00 95.06 397 ASP A CA 1
ATOM 3157 C C . ASP A 1 397 ? -2.938 -20.291 -4.550 1.00 95.06 397 ASP A C 1
ATOM 3159 O O . ASP A 1 397 ? -3.103 -19.988 -3.368 1.00 95.06 397 ASP A O 1
ATOM 3163 N N . ALA A 1 398 ? -2.278 -19.507 -5.402 1.00 96.44 398 ALA A N 1
ATOM 3164 C CA . ALA A 1 398 ? -1.821 -18.162 -5.072 1.00 96.44 398 ALA A CA 1
ATOM 3165 C C . ALA A 1 398 ? -2.542 -17.112 -5.914 1.00 96.44 398 ALA A C 1
ATOM 3167 O O . ALA A 1 398 ? -2.748 -17.310 -7.114 1.00 96.44 398 ALA A O 1
ATOM 3168 N N . THR A 1 399 ? -2.861 -15.969 -5.315 1.00 97.44 399 THR A N 1
ATOM 3169 C CA . THR A 1 399 ? -3.389 -14.809 -6.047 1.00 97.44 399 THR A CA 1
ATOM 3170 C C . THR A 1 399 ? -2.373 -14.213 -7.027 1.00 97.44 399 THR A C 1
ATOM 3172 O O . THR A 1 399 ? -1.157 -14.283 -6.818 1.00 97.44 399 THR A O 1
ATOM 3175 N N . LEU A 1 400 ? -2.861 -13.547 -8.081 1.00 97.81 400 LEU A N 1
ATOM 3176 C CA . LEU A 1 400 ? -2.032 -12.741 -8.983 1.00 97.81 400 LEU A CA 1
ATOM 3177 C C . LEU A 1 400 ? -1.218 -11.699 -8.206 1.00 97.81 400 LEU A C 1
ATOM 3179 O O . LEU A 1 400 ? -0.050 -11.488 -8.519 1.00 97.81 400 LEU A O 1
ATOM 3183 N N . TYR A 1 401 ? -1.799 -11.096 -7.165 1.00 97.31 401 TYR A N 1
ATOM 3184 C CA . TYR A 1 401 ? -1.097 -10.188 -6.264 1.00 97.31 401 TYR A CA 1
ATOM 3185 C C . TYR A 1 401 ? 0.140 -10.847 -5.651 1.00 97.31 401 TYR A C 1
ATOM 3187 O O . TYR A 1 401 ? 1.230 -10.295 -5.766 1.00 97.31 401 TYR A O 1
ATOM 3195 N N . SER A 1 402 ? -0.004 -12.027 -5.043 1.00 96.19 402 SER A N 1
ATOM 3196 C CA . SER A 1 402 ? 1.119 -12.743 -4.427 1.00 96.19 402 SER A CA 1
ATOM 3197 C C . SER A 1 402 ? 2.170 -13.163 -5.453 1.00 96.19 402 SER A C 1
ATOM 3199 O O . SER A 1 402 ? 3.364 -13.028 -5.195 1.00 96.19 402 SER A O 1
ATOM 3201 N N . VAL A 1 403 ? 1.764 -13.591 -6.651 1.00 97.31 403 VAL A N 1
ATOM 3202 C CA . VAL A 1 403 ? 2.709 -13.880 -7.743 1.00 97.31 403 VAL A CA 1
ATOM 3203 C C . VAL A 1 403 ? 3.504 -12.630 -8.126 1.00 97.31 403 VAL A C 1
ATOM 3205 O O . VAL A 1 403 ? 4.730 -12.669 -8.178 1.00 97.31 403 VAL A O 1
ATOM 3208 N N . LEU A 1 404 ? 2.830 -11.504 -8.364 1.00 97.38 404 LEU A N 1
ATOM 3209 C CA . LEU A 1 404 ? 3.492 -10.259 -8.755 1.00 97.38 404 LEU A CA 1
ATOM 3210 C C . LEU A 1 404 ? 4.367 -9.702 -7.632 1.00 97.38 404 LEU A C 1
ATOM 3212 O O . LEU A 1 404 ? 5.468 -9.239 -7.910 1.00 97.38 404 LEU A O 1
ATOM 3216 N N . PHE A 1 405 ? 3.908 -9.779 -6.383 1.00 95.19 405 PHE A N 1
ATOM 3217 C CA . PHE A 1 405 ? 4.657 -9.337 -5.211 1.00 95.19 405 PHE A CA 1
ATOM 3218 C C . PHE A 1 405 ? 5.952 -10.132 -5.053 1.00 95.19 405 PHE A C 1
ATOM 3220 O O . PHE A 1 405 ? 7.023 -9.535 -5.007 1.00 95.19 405 PHE A O 1
ATOM 3227 N N . THR A 1 406 ? 5.865 -11.465 -5.080 1.00 94.62 406 THR A N 1
ATOM 3228 C CA . THR A 1 406 ? 7.037 -12.342 -4.928 1.00 94.62 406 THR A CA 1
ATOM 3229 C C . THR A 1 406 ? 8.015 -12.249 -6.105 1.00 94.62 406 THR A C 1
ATOM 3231 O O . THR A 1 406 ? 9.224 -12.413 -5.937 1.00 94.62 406 THR A O 1
ATOM 3234 N N . LEU A 1 407 ? 7.523 -11.958 -7.316 1.00 95.44 407 LEU A N 1
ATOM 3235 C CA . LEU A 1 407 ? 8.375 -11.635 -8.466 1.00 95.44 407 LEU A CA 1
ATOM 3236 C C . LEU A 1 407 ? 9.066 -10.274 -8.316 1.00 95.44 407 LEU A C 1
ATOM 3238 O O . LEU A 1 407 ? 10.184 -10.109 -8.797 1.00 95.44 407 LEU A O 1
ATOM 3242 N N . HIS A 1 408 ? 8.395 -9.297 -7.702 1.00 94.81 408 HIS A N 1
ATOM 3243 C CA . HIS A 1 408 ? 8.914 -7.943 -7.515 1.00 94.81 408 HIS A CA 1
ATOM 3244 C C . HIS A 1 408 ? 9.985 -7.881 -6.424 1.00 94.81 408 HIS A C 1
ATOM 3246 O O . HIS A 1 408 ? 11.048 -7.306 -6.642 1.00 94.81 408 HIS A O 1
ATOM 3252 N N . ASP A 1 409 ? 9.720 -8.489 -5.268 1.00 90.62 409 ASP A N 1
ATOM 3253 C CA . ASP A 1 409 ? 10.648 -8.498 -4.132 1.00 90.62 409 ASP A CA 1
ATOM 3254 C C . ASP A 1 409 ? 11.734 -9.584 -4.243 1.00 90.62 409 ASP A C 1
ATOM 3256 O O . ASP A 1 409 ? 12.708 -9.575 -3.494 1.00 90.62 409 ASP A O 1
ATOM 3260 N N . GLY A 1 410 ? 11.589 -10.508 -5.199 1.00 91.25 410 GLY A N 1
ATOM 3261 C CA . GLY A 1 410 ? 12.557 -11.565 -5.470 1.00 91.25 410 GLY A CA 1
ATOM 3262 C C . GLY A 1 410 ? 12.374 -12.856 -4.684 1.00 91.25 410 GLY A C 1
ATOM 3263 O O . GLY A 1 410 ? 13.043 -13.849 -4.985 1.00 91.25 410 GLY A O 1
ATOM 3264 N N . SER A 1 411 ? 11.449 -12.894 -3.725 1.00 90.25 411 SER A N 1
ATOM 3265 C CA . SER A 1 411 ? 11.166 -14.086 -2.914 1.00 90.25 411 SER A CA 1
ATOM 3266 C C . SER A 1 411 ? 10.622 -15.263 -3.735 1.00 90.25 411 SER A C 1
ATOM 3268 O O . SER A 1 411 ? 10.669 -16.410 -3.286 1.00 90.25 411 SER A O 1
ATOM 3270 N N . PHE A 1 412 ? 10.184 -15.014 -4.975 1.00 92.88 412 PHE A N 1
ATOM 3271 C CA . PHE A 1 412 ? 9.891 -16.058 -5.957 1.00 92.88 412 PHE A CA 1
ATOM 3272 C C . PHE A 1 412 ? 11.125 -16.924 -6.276 1.00 92.88 412 PHE A C 1
ATOM 3274 O O . PHE A 1 412 ? 10.990 -18.125 -6.512 1.00 92.88 412 PHE A O 1
ATOM 3281 N N . PHE A 1 413 ? 12.324 -16.329 -6.280 1.00 91.75 413 PHE A N 1
ATOM 3282 C CA . PHE A 1 413 ? 13.585 -16.981 -6.652 1.00 91.75 413 PHE A CA 1
ATOM 3283 C C . PHE A 1 413 ? 14.469 -17.325 -5.443 1.00 91.75 413 PHE A C 1
ATOM 3285 O O . PHE A 1 413 ? 15.160 -18.347 -5.465 1.00 91.75 413 PHE A O 1
ATOM 3292 N N . GLY A 1 414 ? 14.455 -16.489 -4.400 1.00 89.25 414 GLY A N 1
ATOM 3293 C CA . GLY A 1 414 ? 15.163 -16.708 -3.134 1.00 89.25 414 GLY A CA 1
ATOM 3294 C C . GLY A 1 414 ? 15.930 -15.482 -2.630 1.00 89.25 414 GLY A C 1
ATOM 3295 O O . GLY A 1 414 ? 16.056 -14.480 -3.325 1.00 89.25 414 GLY A O 1
ATOM 3296 N N . ASP A 1 415 ? 16.493 -15.575 -1.424 1.00 86.94 415 ASP A N 1
ATOM 3297 C CA . ASP A 1 415 ? 17.060 -14.426 -0.688 1.00 86.94 415 ASP A CA 1
ATOM 3298 C C . ASP A 1 415 ? 18.235 -13.718 -1.390 1.00 86.94 415 ASP A C 1
ATOM 3300 O O . ASP A 1 415 ? 18.486 -12.536 -1.165 1.00 86.94 415 ASP A O 1
ATOM 3304 N N . TRP A 1 416 ? 18.964 -14.416 -2.267 1.00 90.88 416 TRP A N 1
ATOM 3305 C CA . TRP A 1 416 ? 20.064 -13.840 -3.054 1.00 90.88 416 TRP A CA 1
ATOM 3306 C C . TRP A 1 416 ? 19.578 -12.868 -4.142 1.00 90.88 416 TRP A C 1
ATOM 3308 O O . TRP A 1 416 ? 20.388 -12.147 -4.731 1.00 90.88 416 TRP A O 1
ATOM 3318 N N . TRP A 1 417 ? 18.272 -12.839 -4.421 1.00 92.19 417 TRP A N 1
ATOM 3319 C CA . TRP A 1 417 ? 17.692 -12.037 -5.490 1.00 92.19 417 TRP A CA 1
ATOM 3320 C C . TRP A 1 417 ? 17.829 -10.527 -5.272 1.00 92.19 417 TRP A C 1
ATOM 3322 O O . TRP A 1 417 ? 17.937 -9.787 -6.248 1.00 92.19 417 TRP A O 1
ATOM 3332 N N . ALA A 1 418 ? 17.941 -10.068 -4.021 1.00 91.00 418 ALA A N 1
ATOM 3333 C CA . ALA A 1 418 ? 18.208 -8.661 -3.706 1.00 91.00 418 ALA A CA 1
ATOM 3334 C C . ALA A 1 418 ? 19.441 -8.120 -4.465 1.00 91.00 418 ALA A C 1
ATOM 3336 O O . ALA A 1 418 ? 19.423 -7.021 -5.011 1.00 91.00 418 ALA A O 1
ATOM 3337 N N . TYR A 1 419 ? 20.491 -8.932 -4.629 1.00 94.12 419 TYR A N 1
ATOM 3338 C CA . TYR A 1 419 ? 21.683 -8.525 -5.383 1.00 94.12 419 TYR A CA 1
ATOM 3339 C C . TYR A 1 419 ? 21.447 -8.452 -6.901 1.00 94.12 419 TYR A C 1
ATOM 3341 O O . TYR A 1 419 ? 22.092 -7.669 -7.603 1.00 94.12 419 TYR A O 1
ATOM 3349 N N . VAL A 1 420 ? 20.518 -9.252 -7.437 1.00 94.81 420 VAL A N 1
ATOM 3350 C CA . VAL A 1 420 ? 20.094 -9.154 -8.845 1.00 94.81 420 VAL A CA 1
ATOM 3351 C C . VAL A 1 420 ? 19.313 -7.865 -9.066 1.00 94.81 420 VAL A C 1
ATOM 3353 O O . VAL A 1 420 ? 19.543 -7.183 -10.071 1.00 94.81 420 VAL A O 1
ATOM 3356 N N . ASN A 1 421 ? 18.434 -7.511 -8.125 1.00 94.38 421 ASN A N 1
ATOM 3357 C CA . ASN A 1 421 ? 17.718 -6.240 -8.129 1.00 94.38 421 ASN A CA 1
ATOM 3358 C C . ASN A 1 421 ? 18.700 -5.061 -8.097 1.00 94.38 421 ASN A C 1
ATOM 3360 O O . ASN A 1 421 ? 18.581 -4.169 -8.936 1.00 94.38 421 ASN A O 1
ATOM 3364 N N . ASP A 1 422 ? 19.736 -5.102 -7.252 1.00 95.31 422 ASP A N 1
ATOM 3365 C CA . ASP A 1 422 ? 20.769 -4.058 -7.196 1.00 95.31 422 ASP A CA 1
ATOM 3366 C C . ASP A 1 422 ? 21.496 -3.875 -8.532 1.00 95.31 422 ASP A C 1
ATOM 3368 O O . ASP A 1 422 ? 21.601 -2.761 -9.054 1.00 95.31 422 ASP A O 1
ATOM 3372 N N . ILE A 1 423 ? 21.987 -4.970 -9.126 1.00 96.62 423 ILE A N 1
ATOM 3373 C CA . ILE A 1 423 ? 22.675 -4.931 -10.426 1.00 96.62 423 ILE A CA 1
ATOM 3374 C C . ILE A 1 423 ? 21.731 -4.379 -11.497 1.00 96.62 423 ILE A C 1
ATOM 3376 O O . ILE A 1 423 ? 22.142 -3.577 -12.345 1.00 96.62 423 ILE A O 1
ATOM 3380 N N . THR A 1 424 ? 20.462 -4.777 -11.448 1.00 97.00 424 THR A N 1
ATOM 3381 C CA . THR A 1 424 ? 19.416 -4.314 -12.360 1.00 97.00 424 THR A CA 1
ATOM 3382 C C . THR A 1 424 ? 19.160 -2.814 -12.202 1.00 97.00 424 THR A C 1
ATOM 3384 O O . THR A 1 424 ? 19.150 -2.093 -13.203 1.00 97.00 424 THR A O 1
ATOM 3387 N N . ALA A 1 425 ? 19.050 -2.316 -10.970 1.00 97.31 425 ALA A N 1
ATOM 3388 C CA . ALA A 1 425 ? 18.845 -0.907 -10.646 1.00 97.31 425 ALA A CA 1
ATOM 3389 C C . ALA A 1 425 ? 20.051 -0.036 -11.038 1.00 97.31 425 ALA A C 1
ATOM 3391 O O . ALA A 1 425 ? 19.889 0.990 -11.703 1.00 97.31 425 ALA A O 1
ATOM 3392 N N . ILE A 1 426 ? 21.276 -0.468 -10.727 1.00 98.19 426 ILE A N 1
ATOM 3393 C CA . ILE A 1 426 ? 22.512 0.223 -11.132 1.00 98.19 426 ILE A CA 1
ATOM 3394 C C . ILE A 1 426 ? 22.621 0.265 -12.659 1.00 98.19 426 ILE A C 1
ATOM 3396 O O . ILE A 1 426 ? 22.944 1.305 -13.245 1.00 98.19 426 ILE A O 1
ATOM 3400 N N . THR A 1 427 ? 22.308 -0.847 -13.329 1.00 98.25 427 THR A N 1
ATOM 3401 C CA . THR A 1 427 ? 22.306 -0.902 -14.793 1.00 98.25 427 THR A CA 1
ATOM 3402 C C . THR A 1 427 ? 21.237 0.019 -15.374 1.00 98.25 427 THR A C 1
ATOM 3404 O O . THR A 1 427 ? 21.522 0.721 -16.342 1.00 98.25 427 THR A O 1
ATOM 3407 N N . LEU A 1 428 ? 20.043 0.094 -14.780 1.00 98.25 428 LEU A N 1
ATOM 3408 C CA . LEU A 1 428 ? 19.007 1.046 -15.182 1.00 98.25 428 LEU A CA 1
ATOM 3409 C C . LEU A 1 428 ? 19.505 2.491 -15.072 1.00 98.25 428 LEU A C 1
ATOM 3411 O O . LEU A 1 428 ? 19.405 3.235 -16.046 1.00 98.25 428 LEU A O 1
ATOM 3415 N N . ILE A 1 429 ? 20.112 2.881 -13.948 1.00 98.31 429 ILE A N 1
ATOM 3416 C CA . ILE A 1 429 ? 20.691 4.224 -13.773 1.00 98.31 429 ILE A CA 1
ATOM 3417 C C . ILE A 1 429 ? 21.727 4.504 -14.872 1.00 98.31 429 ILE A C 1
ATOM 3419 O O . ILE A 1 429 ? 21.680 5.547 -15.533 1.00 98.31 429 ILE A O 1
ATOM 3423 N N . PHE A 1 430 ? 22.617 3.546 -15.148 1.00 98.19 430 PHE A N 1
ATOM 3424 C CA . PHE A 1 430 ? 23.564 3.648 -16.257 1.00 98.19 430 PHE A CA 1
ATOM 3425 C C . PHE A 1 430 ? 22.861 3.825 -17.614 1.00 98.19 430 PHE A C 1
ATOM 3427 O O . PHE A 1 430 ? 23.285 4.658 -18.423 1.00 98.19 430 PHE A O 1
ATOM 3434 N N . LEU A 1 431 ? 21.788 3.078 -17.890 1.00 97.81 431 LEU A N 1
ATOM 3435 C CA . LEU A 1 431 ? 21.018 3.174 -19.134 1.00 97.81 431 LEU A CA 1
ATOM 3436 C C . LEU A 1 431 ? 20.344 4.537 -19.291 1.00 97.81 431 LEU A C 1
ATOM 3438 O O . LEU A 1 431 ? 20.380 5.095 -20.388 1.00 97.81 431 LEU A O 1
ATOM 3442 N N . LEU A 1 432 ? 19.805 5.104 -18.214 1.00 97.44 432 LEU A N 1
ATOM 3443 C CA . LEU A 1 432 ? 19.162 6.419 -18.215 1.00 97.44 432 LEU A CA 1
ATOM 3444 C C . LEU A 1 432 ? 20.173 7.545 -18.461 1.00 97.44 432 LEU A C 1
ATOM 3446 O O . LEU A 1 432 ? 19.958 8.400 -19.327 1.00 97.44 432 LEU A O 1
ATOM 3450 N N . ILE A 1 433 ? 21.321 7.508 -17.779 1.00 97.12 433 ILE A N 1
ATOM 3451 C CA . ILE A 1 433 ? 22.400 8.490 -17.966 1.00 97.12 433 ILE A CA 1
ATOM 3452 C C . ILE A 1 433 ? 22.976 8.379 -19.382 1.00 97.12 433 ILE A C 1
ATOM 3454 O O . ILE A 1 433 ? 23.049 9.365 -20.123 1.00 97.12 433 ILE A O 1
ATOM 3458 N N . SER A 1 434 ? 23.361 7.171 -19.800 1.00 96.75 434 SER A N 1
ATOM 3459 C CA . SER A 1 434 ? 23.945 6.948 -21.127 1.00 96.75 434 SER A CA 1
ATOM 3460 C C . SER A 1 434 ? 22.953 7.247 -22.255 1.00 96.75 434 SER A C 1
ATOM 3462 O O . SER A 1 434 ? 23.345 7.849 -23.257 1.00 96.75 434 SER A O 1
ATOM 3464 N N . GLY A 1 435 ? 21.673 6.906 -22.085 1.00 95.25 435 GLY A N 1
ATOM 3465 C CA . GLY A 1 435 ? 20.589 7.232 -23.011 1.00 95.25 435 GLY A CA 1
ATOM 3466 C C . GLY A 1 435 ? 20.400 8.740 -23.170 1.00 95.25 435 GLY A C 1
ATOM 3467 O O . GLY A 1 435 ? 20.354 9.235 -24.297 1.00 95.25 435 GLY A O 1
ATOM 3468 N N . THR A 1 436 ? 20.418 9.490 -22.066 1.00 95.31 436 THR A N 1
ATOM 3469 C CA . THR A 1 436 ? 20.333 10.961 -22.075 1.00 95.31 436 THR A CA 1
ATOM 3470 C C . THR A 1 436 ? 21.521 11.595 -22.806 1.00 95.31 436 THR A C 1
ATOM 3472 O O . THR A 1 436 ? 21.345 12.469 -23.659 1.00 95.31 436 THR A O 1
ATOM 3475 N N . ILE A 1 437 ? 22.745 11.108 -22.566 1.00 94.88 437 ILE A N 1
ATOM 3476 C CA . ILE A 1 437 ? 23.948 11.566 -23.284 1.00 94.88 437 ILE A CA 1
ATOM 3477 C C . ILE A 1 437 ? 23.836 11.288 -24.790 1.00 94.88 437 ILE A C 1
ATOM 3479 O O . ILE A 1 437 ? 24.173 12.146 -25.614 1.00 94.88 437 ILE A O 1
ATOM 3483 N N . LEU A 1 438 ? 23.367 10.097 -25.172 1.00 92.19 438 LEU A N 1
ATOM 3484 C CA . LEU A 1 438 ? 23.172 9.726 -26.575 1.00 92.19 438 LEU A CA 1
ATOM 3485 C C . LEU A 1 438 ? 22.092 10.587 -27.241 1.00 92.19 438 LEU A C 1
ATOM 3487 O O . LEU A 1 438 ? 22.309 11.059 -28.359 1.00 92.19 438 LEU A O 1
ATOM 3491 N N . TRP A 1 439 ? 20.984 10.860 -26.550 1.00 92.94 439 TRP A N 1
ATOM 3492 C CA . TRP A 1 439 ? 19.931 11.761 -27.016 1.00 92.94 439 TRP A CA 1
ATOM 3493 C C . TRP A 1 439 ? 20.465 13.168 -27.296 1.00 92.94 439 TRP A C 1
ATOM 3495 O O . TRP A 1 439 ? 20.244 13.707 -28.382 1.00 92.94 439 TRP A O 1
ATOM 3505 N N . MET A 1 440 ? 21.254 13.738 -26.376 1.00 90.69 440 MET A N 1
ATOM 3506 C CA . MET A 1 440 ? 21.877 15.053 -26.573 1.00 90.69 440 MET A CA 1
ATOM 3507 C C . MET A 1 440 ? 22.787 15.081 -27.807 1.00 90.69 440 MET A C 1
ATOM 3509 O O . MET A 1 440 ? 22.758 16.044 -28.576 1.00 90.69 440 MET A O 1
ATOM 3513 N N . ARG A 1 441 ? 23.569 14.017 -28.040 1.00 88.31 441 ARG A N 1
ATOM 3514 C CA . ARG A 1 441 ? 24.426 13.897 -29.233 1.00 88.31 441 ARG A CA 1
ATOM 3515 C C . ARG A 1 441 ? 23.603 13.831 -30.519 1.00 88.31 441 ARG A C 1
ATOM 3517 O O . ARG A 1 441 ? 23.925 14.535 -31.471 1.00 88.31 441 ARG A O 1
ATOM 3524 N N . ILE A 1 442 ? 22.530 13.038 -30.539 1.00 81.00 442 ILE A N 1
ATOM 3525 C CA . ILE A 1 442 ? 21.626 12.931 -31.694 1.00 81.00 442 ILE A CA 1
ATOM 3526 C C . ILE A 1 442 ? 20.959 14.282 -31.980 1.00 81.00 442 ILE A C 1
ATOM 3528 O O . ILE A 1 442 ? 20.955 14.730 -33.124 1.00 81.00 442 ILE A O 1
ATOM 3532 N N . LYS A 1 443 ? 20.457 14.971 -30.949 1.00 80.31 443 LYS A N 1
ATOM 3533 C CA . LYS A 1 443 ? 19.805 16.280 -31.091 1.00 80.31 443 LYS A CA 1
ATOM 3534 C C . LYS A 1 443 ? 20.761 17.347 -31.625 1.00 80.31 443 LYS A C 1
ATOM 3536 O O . LYS A 1 443 ? 20.361 18.131 -32.478 1.00 80.31 443 LYS A O 1
ATOM 3541 N N . ARG A 1 444 ? 22.020 17.363 -31.168 1.00 74.94 444 ARG A N 1
ATOM 3542 C CA . ARG A 1 444 ? 23.056 18.259 -31.714 1.00 74.94 444 ARG A CA 1
ATOM 3543 C C . ARG A 1 444 ? 23.302 17.991 -33.199 1.00 74.94 444 ARG A C 1
ATOM 3545 O O . ARG A 1 444 ? 23.312 18.932 -33.974 1.00 74.94 444 ARG A O 1
ATOM 3552 N N . ILE A 1 445 ? 23.413 16.727 -33.608 1.00 65.94 445 ILE A N 1
ATOM 3553 C CA . ILE A 1 445 ? 23.605 16.358 -35.022 1.00 65.94 445 ILE A CA 1
ATOM 3554 C C . ILE A 1 445 ? 22.401 16.772 -35.884 1.00 65.94 445 ILE A C 1
ATOM 3556 O O . ILE A 1 445 ? 22.583 17.204 -37.017 1.00 65.94 445 ILE A O 1
ATOM 3560 N N . LEU A 1 446 ? 21.179 16.649 -35.358 1.00 62.12 446 LEU A N 1
ATOM 3561 C CA . LEU A 1 446 ? 19.952 17.009 -36.077 1.00 62.12 446 LEU A CA 1
ATOM 3562 C C . LEU A 1 446 ? 19.669 18.519 -36.117 1.00 62.12 446 LEU A C 1
ATOM 3564 O O . LEU A 1 446 ? 18.935 18.938 -36.996 1.00 62.12 446 LEU A O 1
ATOM 3568 N N . LYS A 1 447 ? 20.223 19.315 -35.190 1.00 58.44 447 LYS A N 1
ATOM 3569 C CA . LYS A 1 447 ? 20.134 20.790 -35.192 1.00 58.44 447 LYS A CA 1
ATOM 3570 C C . LYS A 1 447 ? 21.199 21.478 -36.058 1.00 58.44 447 LYS A C 1
ATOM 3572 O O . LYS A 1 447 ? 21.083 22.667 -36.306 1.00 58.44 447 LYS A O 1
ATOM 3577 N N . VAL A 1 448 ? 22.259 20.762 -36.439 1.00 46.22 448 VAL A N 1
ATOM 3578 C CA . VAL A 1 448 ? 23.376 21.267 -37.270 1.00 46.22 448 VAL A CA 1
ATOM 3579 C C . VAL A 1 448 ? 23.132 20.978 -38.768 1.00 46.22 448 VAL A C 1
ATOM 3581 O O . VAL A 1 448 ? 24.026 21.084 -39.600 1.00 46.22 448 VAL A O 1
ATOM 3584 N N . LYS A 1 449 ? 21.900 20.617 -39.127 1.00 38.75 449 LYS A N 1
ATOM 3585 C CA . LYS A 1 449 ? 21.378 20.571 -40.493 1.00 38.75 449 LYS A CA 1
ATOM 3586 C C . LYS A 1 449 ? 20.163 21.472 -40.567 1.00 38.75 449 LYS A C 1
ATOM 3588 O O . LYS A 1 449 ? 19.917 21.970 -41.682 1.00 38.75 449 LYS A O 1
#

Radius of gyration: 24.77 Å; chains: 1; bounding box: 67×51×76 Å

Sequence (449 aa):
MVRLSKLHKLGAHAVVFMLLILSISGFFLNHKNWDFLYSTTFTTVPKSVIHHDSSLMDGYWIDPLDENHIVAAGKRGVFESTTKGRDFKQVLAVPCNALKSYEGILYVATHAGVYRQESSGEWKLLGLGREYINAMSVYANQIFASIDQSQVVVLDLEGKELQRIVPVINSSELEHDITLARLIRDVHYGRGLFDGIWSLIINDFATIMVSFLLLSGMVMSLLIYQTRKKIANRGKSIRMILKIHATSLSVLAAIPLILIALSGILLDHSKLFTPFLKLVSISPAYQPPVYHQLSADIWSVDYDGKIYRIGNRHGIYKSHDLKEWSFENSGFAYKMVRMDDTLYVSGMGAPNRILDKNGWNKLEHAPHMFKDAFMSNEAIAYLNGHKNTLPSPHFSDATLYSVLFTLHDGSFFGDWWAYVNDITAITLIFLLISGTILWMRIKRILKVK

Foldseek 3Di:
DDDLVVLLLVLLVVCLVVLLLQLVLLLVLLVLLDLQLQVDWFLPADVLLLLLVLLQWQEKAAQPVQCQWIWIAGSQAIWIGNGNQPAIDHQGRFGFQYWDDDPNKIWTQTSAAIWTQDPVRHIDHQEDGNFRWNEWDDDDQWIWTDTLLFKIWIAGPSHDTPDIDREWAPLVQLFDKDFLLLLLVCLLSQRFAADDCNSSVLSNLLSVLSNLLSVLSVVLVVQVVCCVVVVDPCVVVNVVSCDVNLDVSLLVSLVSLLSNLVSLLCVLVVVVCLVVRRVDIDGPVRGHHCSRTSSRFFQYWDDHPAWTWTFGQFGIWIDRPSHYTHGFGGAGQNYWEDDHQKIWGAHPSGFTWIQHPVGIDGDPPDDHRFSYWYDDPNDIDTHHSPDDPRNGHRDSIHGSSSVSVCSNSVVSPHSCCSVVSNSSSVSSNSSSVSSVVVSVVVVVVVVVD

Secondary structure (DSSP, 8-state):
---HHHHHHHHHHHHHHHHHHHHHHHHHHH-TT-THHHH-EESSS-HHHHHHHGGGEEEEEE-SS-TT-EEEEETTEEEEESSTTSS-EEEE-S-EEEEEEETTEEEEEETTEEEEE-TTS-EEEEE-TT--EEEEEEETTEEEEEETTTEEEEEETT--EEEEE-----GGGG---EEHHHHHHHHHTT-SSSTTTHHHHHHHHHHHHHHHHHHHHHHHHHHHHHHHTTS---HHHHHHHHHHHTSHHHHHTHHHHHHHHHHHHHHHTHHHHHHHHHH-EE-GGGS-GGGGT-TT---EEEE-SS-EEEE-SSEEEEESSSS--EEEEES-EEEEEEETTEEEEEESSSPPEEEETTEEEE-TTPPTT-SEEEEETTEEEEE-TT---S-----SSEEHHHHHHHHHHSTTT-TTHHHHHHHHHHHHHHHHHHHHHHHHHHHHHHH--